Protein AF-0000000078901290 (afdb_homodimer)

Sequence (512 aa):
MPDETAGAPQRGRTEAGAEAGQAAVSQAAVSTAVPAVPVRRRQQERSAEARRRLCEATIDCLATHGYAGTTTQRVAEMAGLSRGAMQHHYGSKLDLVTAAAEYLLDGALARTVETVHRLKPGGDDRFRTLVHLLWRRLVASPRYDAVLEVFVAVRSDADLRARIDTVLRRLSLSLAEAMGTLFRPRPGAEADPALLVGMTFTLLRGLSLEAGIYRDPVLVERVLDCWAAMLADRLRFADEVEGAAETLPLRRAGRGMPDETAGAPQRGRTEAGAEAGQAAVSQAAVSTAVPAVPVRRRQQERSAEARRRLCEATIDCLATHGYAGTTTQRVAEMAGLSRGAMQHHYGSKLDLVTAAAEYLLDGALARTVETVHRLKPGGDDRFRTLVHLLWRRLVASPRYDAVLEVFVAVRSDADLRARIDTVLRRLSLSLAEAMGTLFRPRPGAEADPALLVGMTFTLLRGLSLEAGIYRDPVLVERVLDCWAAMLADRLRFADEVEGAAETLPLRRAGRG

Structure (mmCIF, N/CA/C/O backbone):
data_AF-0000000078901290-model_v1
#
loop_
_entity.id
_entity.type
_entity.pdbx_description
1 polymer 'Transcriptional regulator, TetR family protein'
#
loop_
_atom_site.group_PDB
_atom_site.id
_atom_site.type_symbol
_atom_site.label_atom_id
_atom_site.label_alt_id
_atom_site.label_comp_id
_atom_site.label_asym_id
_atom_site.label_entity_id
_atom_site.label_seq_id
_atom_site.pdbx_PDB_ins_code
_atom_site.Cartn_x
_atom_site.Cartn_y
_atom_site.Cartn_z
_atom_site.occupancy
_atom_site.B_iso_or_equiv
_atom_site.auth_seq_id
_atom_site.auth_comp_id
_atom_site.auth_asym_id
_atom_site.auth_atom_id
_atom_site.pdbx_PDB_model_num
ATOM 1 N N . MET A 1 1 ? 28.453 -105.188 -88.938 1 27.31 1 MET A N 1
ATOM 2 C CA . MET A 1 1 ? 28.594 -104.25 -87.875 1 27.31 1 MET A CA 1
ATOM 3 C C . MET A 1 1 ? 27.438 -103.25 -87.875 1 27.31 1 MET A C 1
ATOM 5 O O . MET A 1 1 ? 26.984 -102.812 -88.875 1 27.31 1 MET A O 1
ATOM 9 N N . PRO A 1 2 ? 26.562 -103.188 -86.75 1 28 2 PRO A N 1
ATOM 10 C CA . PRO A 1 2 ? 25.219 -102.812 -86.312 1 28 2 PRO A CA 1
ATOM 11 C C . PRO A 1 2 ? 25 -101.25 -86.312 1 28 2 PRO A C 1
ATOM 13 O O . PRO A 1 2 ? 25.781 -100.562 -85.688 1 28 2 PRO A O 1
ATOM 16 N N . ASP A 1 3 ? 24.609 -100.625 -87.375 1 25.17 3 ASP A N 1
ATOM 17 C CA . ASP A 1 3 ? 24.531 -99.25 -87.812 1 25.17 3 ASP A CA 1
ATOM 18 C C . ASP A 1 3 ? 23.469 -98.5 -87 1 25.17 3 ASP A C 1
ATOM 20 O O . ASP A 1 3 ? 22.891 -97.5 -87.5 1 25.17 3 ASP A O 1
ATOM 24 N N . GLU A 1 4 ? 22.984 -99.062 -85.812 1 28.42 4 GLU A N 1
ATOM 25 C CA . GLU A 1 4 ? 21.688 -98.688 -85.25 1 28.42 4 GLU A CA 1
ATOM 26 C C . GLU A 1 4 ? 21.656 -97.25 -84.75 1 28.42 4 GLU A C 1
ATOM 28 O O . GLU A 1 4 ? 22.375 -96.875 -83.875 1 28.42 4 GLU A O 1
ATOM 33 N N . THR A 1 5 ? 21.547 -96.312 -85.688 1 28.34 5 THR A N 1
ATOM 34 C CA . THR A 1 5 ? 21.641 -94.875 -85.562 1 28.34 5 THR A CA 1
ATOM 35 C C . THR A 1 5 ? 20.562 -94.312 -84.688 1 28.34 5 THR A C 1
ATOM 37 O O . THR A 1 5 ? 19.375 -94.438 -84.938 1 28.34 5 THR A O 1
ATOM 40 N N . ALA A 1 6 ? 20.703 -94.375 -83.312 1 31.3 6 ALA A N 1
ATOM 41 C CA . ALA A 1 6 ? 19.859 -94.188 -82.188 1 31.3 6 ALA A CA 1
ATOM 42 C C . ALA A 1 6 ? 19.438 -92.688 -82.062 1 31.3 6 ALA A C 1
ATOM 44 O O . ALA A 1 6 ? 20.281 -91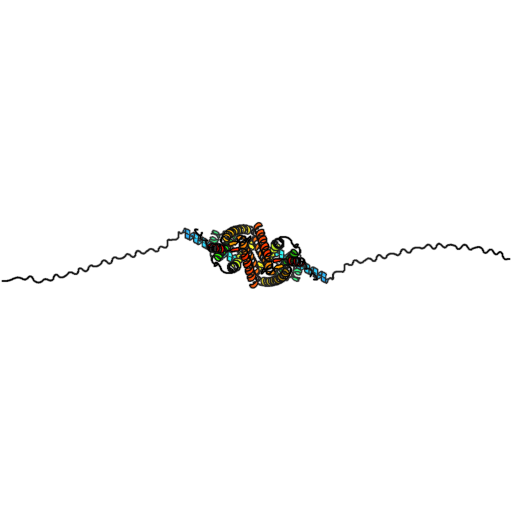.812 -81.875 1 31.3 6 ALA A O 1
ATOM 45 N N . GLY A 1 7 ? 18.469 -92.25 -82.812 1 27.08 7 GLY A N 1
ATOM 46 C CA . GLY A 1 7 ? 18.062 -90.875 -83 1 27.08 7 GLY A CA 1
ATOM 47 C C . GLY A 1 7 ? 17.609 -90.25 -81.688 1 27.08 7 GLY A C 1
ATOM 48 O O . GLY A 1 7 ? 17.234 -90.938 -80.75 1 27.08 7 GLY A O 1
ATOM 49 N N . ALA A 1 8 ? 17.969 -88.938 -81.438 1 30.17 8 ALA A N 1
ATOM 50 C CA . ALA A 1 8 ? 18.125 -88 -80.375 1 30.17 8 ALA A CA 1
ATOM 51 C C . ALA A 1 8 ? 16.781 -87.438 -79.875 1 30.17 8 ALA A C 1
ATOM 53 O O . ALA A 1 8 ? 15.992 -86.938 -80.688 1 30.17 8 ALA A O 1
ATOM 54 N N . PRO A 1 9 ? 16.094 -88.062 -78.812 1 29.39 9 PRO A N 1
ATOM 55 C CA . PRO A 1 9 ? 14.742 -87.688 -78.438 1 29.39 9 PRO A CA 1
ATOM 56 C C . PRO A 1 9 ? 14.625 -86.25 -78 1 29.39 9 PRO A C 1
ATOM 58 O O . PRO A 1 9 ? 15.57 -85.688 -77.438 1 29.39 9 PRO A O 1
ATOM 61 N N . GLN A 1 10 ? 14.062 -85.312 -78.812 1 25.67 10 GLN A N 1
ATOM 62 C CA . GLN A 1 10 ? 13.844 -83.938 -78.625 1 25.67 10 GLN A CA 1
ATOM 63 C C . GLN A 1 10 ? 13.039 -83.625 -77.375 1 25.67 10 GLN A C 1
ATOM 65 O O . GLN A 1 10 ? 11.977 -84.188 -77.125 1 25.67 10 GLN A O 1
ATOM 70 N N . ARG A 1 11 ? 13.672 -83.375 -76.188 1 26.02 11 ARG A N 1
ATOM 71 C CA . ARG A 1 11 ? 13.195 -83.125 -74.812 1 26.02 11 ARG A CA 1
ATOM 72 C C . ARG A 1 11 ? 12.297 -81.875 -74.812 1 26.02 11 ARG A C 1
ATOM 74 O O . ARG A 1 11 ? 12.641 -80.812 -75.375 1 26.02 11 ARG A O 1
ATOM 81 N N . GLY A 1 12 ? 10.938 -82 -74.875 1 26.38 12 GLY A N 1
ATOM 82 C CA . GLY A 1 12 ? 9.859 -81.062 -74.812 1 26.38 12 GLY A CA 1
ATOM 83 C C . GLY A 1 12 ? 9.969 -80.125 -73.625 1 26.38 12 GLY A C 1
ATOM 84 O O . GLY A 1 12 ? 10.258 -80.562 -72.5 1 26.38 12 GLY A O 1
ATOM 85 N N . ARG A 1 13 ? 10.453 -78.875 -73.75 1 26.06 13 ARG A N 1
ATOM 86 C CA . ARG A 1 13 ? 10.664 -77.75 -72.875 1 26.06 13 ARG A CA 1
ATOM 87 C C . ARG A 1 13 ? 9.359 -77.312 -72.188 1 26.06 13 ARG A C 1
ATOM 89 O O . ARG A 1 13 ? 8.445 -76.875 -72.875 1 26.06 13 ARG A O 1
ATOM 96 N N . THR A 1 14 ? 8.766 -78.125 -71.25 1 26.59 14 THR A N 1
ATOM 97 C CA . THR A 1 14 ? 7.547 -77.75 -70.5 1 26.59 14 THR A CA 1
ATOM 98 C C . THR A 1 14 ? 7.695 -76.375 -69.875 1 26.59 14 THR A C 1
ATOM 100 O O . THR A 1 14 ? 8.656 -76.125 -69.125 1 26.59 14 THR A O 1
ATOM 103 N N . GLU A 1 15 ? 7.336 -75.188 -70.5 1 26.08 15 GLU A N 1
ATOM 104 C CA . GLU A 1 15 ? 7.332 -73.875 -70 1 26.08 15 GLU A CA 1
ATOM 105 C C . GLU A 1 15 ? 6.461 -73.75 -68.75 1 26.08 15 GLU A C 1
ATOM 107 O O . GLU A 1 15 ? 5.25 -73.938 -68.812 1 26.08 15 GLU A O 1
ATOM 112 N N . ALA A 1 16 ? 6.754 -74.25 -67.562 1 28.27 16 ALA A N 1
ATOM 113 C CA . ALA A 1 16 ? 6.008 -74.125 -66.312 1 28.27 16 ALA A CA 1
ATOM 114 C C . ALA A 1 16 ? 5.867 -72.625 -65.938 1 28.27 16 ALA A C 1
ATOM 116 O O . ALA A 1 16 ? 6.863 -71.938 -65.812 1 28.27 16 ALA A O 1
ATOM 117 N N . GLY A 1 17 ? 4.836 -71.938 -66.438 1 26.16 17 GLY A N 1
ATOM 118 C CA . GLY A 1 17 ? 4.516 -70.562 -66.125 1 26.16 17 GLY A CA 1
ATOM 119 C C . GLY A 1 17 ? 4.438 -70.312 -64.625 1 26.16 17 GLY A C 1
ATOM 120 O O . GLY A 1 17 ? 3.848 -71.062 -63.875 1 26.16 17 GLY A O 1
ATOM 121 N N . ALA A 1 18 ? 5.418 -69.625 -63.969 1 26.81 18 ALA A N 1
ATOM 122 C CA . ALA A 1 18 ? 5.668 -69.125 -62.625 1 26.81 18 ALA A CA 1
ATOM 123 C C . ALA A 1 18 ? 4.543 -68.25 -62.125 1 26.81 18 ALA A C 1
ATOM 125 O O . ALA A 1 18 ? 4.344 -67.125 -62.656 1 26.81 18 ALA A O 1
ATOM 126 N N . GLU A 1 19 ? 3.273 -68.688 -61.969 1 28.78 19 GLU A N 1
ATOM 127 C CA . GLU A 1 19 ? 2.309 -67.812 -61.312 1 28.78 19 GLU A CA 1
ATOM 128 C C . GLU A 1 19 ? 2.865 -67.25 -60.031 1 28.78 19 GLU A C 1
ATOM 130 O O . GLU A 1 19 ? 3.277 -68 -59.125 1 28.78 19 GLU A O 1
ATOM 135 N N . ALA A 1 20 ? 3.549 -66.125 -60 1 28.75 20 ALA A N 1
ATOM 136 C CA . ALA A 1 20 ? 4.043 -65.25 -58.906 1 28.75 20 ALA A CA 1
ATOM 137 C C . ALA A 1 20 ? 2.934 -65 -57.906 1 28.75 20 ALA A C 1
ATOM 139 O O . ALA A 1 20 ? 1.847 -64.562 -58.281 1 28.75 20 ALA A O 1
ATOM 140 N N . GLY A 1 21 ? 2.799 -65.688 -56.812 1 27.69 21 GLY A N 1
ATOM 141 C CA . GLY A 1 21 ? 1.946 -65.5 -55.656 1 27.69 21 GLY A CA 1
ATOM 142 C C . GLY A 1 21 ? 1.978 -64.062 -55.125 1 27.69 21 GLY A C 1
ATOM 143 O O . GLY A 1 21 ? 3.049 -63.562 -54.844 1 27.69 21 GLY A O 1
ATOM 144 N N . GLN A 1 22 ? 1.118 -63.125 -55.594 1 30.62 22 GLN A N 1
ATOM 145 C CA . GLN A 1 22 ? 0.935 -61.812 -55 1 30.62 22 GLN A CA 1
ATOM 146 C C . GLN A 1 22 ? 0.762 -61.938 -53.469 1 30.62 22 GLN A C 1
ATOM 148 O O . GLN A 1 22 ? -0.199 -62.531 -53 1 30.62 22 GLN A O 1
ATOM 153 N N . ALA A 1 23 ? 1.85 -62 -52.688 1 33.25 23 ALA A N 1
ATOM 154 C CA . ALA A 1 23 ? 1.841 -61.875 -51.25 1 33.25 23 ALA A CA 1
ATOM 155 C C . ALA A 1 23 ? 0.996 -60.656 -50.781 1 33.25 23 ALA A C 1
ATOM 157 O O . ALA A 1 23 ? 1.196 -59.562 -51.281 1 33.25 23 ALA A O 1
ATOM 158 N N . ALA A 1 24 ? -0.322 -60.844 -50.469 1 38 24 ALA A N 1
ATOM 159 C CA . ALA A 1 24 ? -1.172 -59.875 -49.75 1 38 24 ALA A CA 1
ATOM 160 C C . ALA A 1 24 ? -0.429 -59.25 -48.594 1 38 24 ALA A C 1
ATOM 162 O O . ALA A 1 24 ? 0.047 -59.969 -47.688 1 38 24 ALA A O 1
ATOM 163 N N . VAL A 1 25 ? 0.338 -58.188 -48.719 1 36.47 25 VAL A N 1
ATOM 164 C CA . VAL A 1 25 ? 0.82 -57.375 -47.594 1 36.47 25 VAL A CA 1
ATOM 165 C C . VAL A 1 25 ? -0.331 -57.062 -46.625 1 36.47 25 VAL A C 1
ATOM 167 O O . VAL A 1 25 ? -1.344 -56.5 -47.031 1 36.47 25 VAL A O 1
ATOM 170 N N . SER A 1 26 ? -0.726 -57.938 -45.688 1 38.38 26 SER A N 1
ATOM 171 C CA . SER A 1 26 ? -1.624 -57.625 -44.562 1 38.38 26 SER A CA 1
ATOM 172 C C . SER A 1 26 ? -1.31 -56.25 -44 1 38.38 26 SER A C 1
ATOM 174 O O . SER A 1 26 ? -0.175 -55.969 -43.594 1 38.38 26 SER A O 1
ATOM 176 N N . GLN A 1 27 ? -1.876 -55.156 -44.469 1 38.72 27 GLN A N 1
ATOM 177 C CA . GLN A 1 27 ? -1.84 -53.875 -43.781 1 38.72 27 GLN A CA 1
ATOM 178 C C . GLN A 1 27 ? -2.125 -54 -42.312 1 38.72 27 GLN A C 1
ATOM 180 O O . GLN A 1 27 ? -3.215 -54.438 -41.906 1 38.72 27 GLN A O 1
ATOM 185 N N . ALA A 1 28 ? -1.166 -54.406 -41.406 1 44.53 28 ALA A N 1
ATOM 186 C CA . ALA A 1 28 ? -1.313 -54.219 -39.969 1 44.53 28 ALA A CA 1
ATOM 187 C C . ALA A 1 28 ? -1.901 -52.844 -39.656 1 44.53 28 ALA A C 1
ATOM 189 O O . ALA A 1 28 ? -1.342 -51.812 -40.062 1 44.53 28 ALA A O 1
ATOM 190 N N . ALA A 1 29 ? -3.221 -52.656 -39.562 1 43.91 29 ALA A N 1
ATOM 191 C CA . ALA A 1 29 ? -3.844 -51.5 -38.969 1 43.91 29 ALA A CA 1
ATOM 192 C C . ALA A 1 29 ? -3.152 -51.094 -37.656 1 43.91 29 ALA A C 1
ATOM 194 O O . ALA A 1 29 ? -3.115 -51.875 -36.719 1 43.91 29 ALA A O 1
ATOM 195 N N . VAL A 1 30 ? -2.033 -50.375 -37.625 1 47.03 30 VAL A N 1
ATOM 196 C CA . VAL A 1 30 ? -1.553 -49.719 -36.438 1 47.03 30 VAL A CA 1
ATOM 197 C C . VAL A 1 30 ? -2.73 -49.125 -35.656 1 47.03 30 VAL A C 1
ATOM 199 O O . VAL A 1 30 ? -3.418 -48.219 -36.188 1 47.03 30 VAL A O 1
ATOM 202 N N . SER A 1 31 ? -3.5 -49.906 -34.844 1 45.69 31 SER A N 1
ATOM 203 C CA . SER A 1 31 ? -4.461 -49.312 -33.906 1 45.69 31 SER A CA 1
ATOM 204 C C . SER A 1 31 ? -3.867 -48.125 -33.188 1 45.69 31 SER A C 1
ATOM 206 O O . SER A 1 31 ? -2.867 -48.25 -32.469 1 45.69 31 SER A O 1
ATOM 208 N N . THR A 1 32 ? -3.793 -46.969 -33.688 1 51.12 32 THR A N 1
ATOM 209 C CA . THR A 1 32 ? -3.477 -45.719 -33 1 51.12 32 THR A CA 1
ATOM 210 C C . THR A 1 32 ? -4.348 -45.531 -31.766 1 51.12 32 THR A C 1
ATOM 212 O O . THR A 1 32 ? -5.277 -44.75 -31.75 1 51.12 32 THR A O 1
ATOM 215 N N . ALA A 1 33 ? -4.719 -46.625 -31.016 1 50.59 33 ALA A N 1
ATOM 216 C CA . ALA A 1 33 ? -5.422 -46.344 -29.766 1 50.59 33 ALA A CA 1
ATOM 217 C C . ALA A 1 33 ? -4.617 -45.406 -28.875 1 50.59 33 ALA A C 1
ATOM 219 O O . ALA A 1 33 ? -3.477 -45.719 -28.516 1 50.59 33 ALA A O 1
ATOM 220 N N . VAL A 1 34 ? -4.781 -44.094 -29 1 55.84 34 VAL A N 1
ATOM 221 C CA . VAL A 1 34 ? -4.277 -43.219 -27.953 1 55.84 34 VAL A CA 1
ATOM 222 C C . VAL A 1 34 ? -4.508 -43.844 -26.594 1 55.84 34 VAL A C 1
ATOM 224 O O . VAL A 1 34 ? -5.582 -44.375 -26.312 1 55.84 34 VAL A O 1
ATOM 227 N N . PRO A 1 35 ? -3.537 -44.25 -25.922 1 56.59 35 PRO A N 1
ATOM 228 C CA . PRO A 1 35 ? -3.76 -44.844 -24.594 1 56.59 35 PRO A CA 1
ATOM 229 C C . PRO A 1 35 ? -4.801 -44.062 -23.781 1 56.59 35 PRO A C 1
ATOM 231 O O . PRO A 1 35 ? -4.797 -42.844 -23.766 1 56.59 35 PRO A O 1
ATOM 234 N N . ALA A 1 36 ? -5.949 -44.594 -23.516 1 58.19 36 ALA A N 1
ATOM 235 C CA . ALA A 1 36 ? -7.004 -44.031 -22.672 1 58.19 36 ALA A CA 1
ATOM 236 C C . ALA A 1 36 ? -6.43 -43.5 -21.359 1 58.19 36 ALA A C 1
ATOM 238 O O . ALA A 1 36 ? -5.703 -44.219 -20.656 1 58.19 36 ALA A O 1
ATOM 239 N N . VAL A 1 37 ? -6.148 -42.156 -21.266 1 65.25 37 VAL A N 1
ATOM 240 C CA . VAL A 1 37 ? -5.809 -41.625 -19.969 1 65.25 37 VAL A CA 1
ATOM 241 C C . VAL A 1 37 ? -6.684 -42.25 -18.891 1 65.25 37 VAL A C 1
ATOM 243 O O . VAL A 1 37 ? -7.902 -42.375 -19.062 1 65.25 37 VAL A O 1
ATOM 246 N N . PRO A 1 38 ? -6.07 -42.938 -17.953 1 71.12 38 PRO A N 1
ATOM 247 C CA . PRO A 1 38 ? -6.875 -43.625 -16.938 1 71.12 38 PRO A CA 1
ATOM 248 C C . PRO A 1 38 ? -7.98 -42.75 -16.375 1 71.12 38 PRO A C 1
ATOM 250 O O . PRO A 1 38 ? -7.812 -41.531 -16.266 1 71.12 38 PRO A O 1
ATOM 253 N N . VAL A 1 39 ? -9.172 -43.188 -16.344 1 73.88 39 VAL A N 1
ATOM 254 C CA . VAL A 1 39 ? -10.398 -42.562 -15.867 1 73.88 39 VAL A CA 1
ATOM 255 C C . VAL A 1 39 ? -10.086 -41.688 -14.648 1 73.88 39 VAL A C 1
ATOM 257 O O . VAL A 1 39 ? -10.594 -40.562 -14.539 1 73.88 39 VAL A O 1
ATOM 260 N N . ARG A 1 40 ? -9.172 -42.156 -13.789 1 77.56 40 ARG A N 1
ATOM 261 C CA . ARG A 1 40 ? -8.805 -41.406 -12.586 1 77.56 40 ARG A CA 1
ATOM 262 C C . ARG A 1 40 ? -8.109 -40.094 -12.945 1 77.56 40 ARG A C 1
ATOM 264 O O . ARG A 1 40 ? -8.359 -39.062 -12.328 1 77.56 40 ARG A O 1
ATOM 271 N N . ARG A 1 41 ? -7.258 -40.188 -13.836 1 73.75 41 ARG A N 1
ATOM 272 C CA . ARG A 1 41 ? -6.531 -39 -14.25 1 73.75 41 ARG A CA 1
ATOM 273 C C . ARG A 1 41 ? -7.477 -38 -14.883 1 73.75 41 ARG A C 1
ATOM 275 O O . ARG A 1 41 ? -7.359 -36.781 -14.633 1 73.75 41 ARG A O 1
ATOM 282 N N . ARG A 1 42 ? -8.336 -38.5 -15.609 1 76.38 42 ARG A N 1
ATOM 283 C CA . ARG A 1 42 ? -9.32 -37.625 -16.234 1 76.38 42 ARG A CA 1
ATOM 284 C C . ARG A 1 42 ? -10.18 -36.906 -15.195 1 76.38 42 ARG A C 1
ATOM 286 O O . ARG A 1 42 ? -10.492 -35.719 -15.32 1 76.38 42 ARG A O 1
ATOM 293 N N . GLN A 1 43 ? -10.523 -37.719 -14.148 1 80.75 43 GLN A N 1
ATOM 294 C CA . GLN A 1 43 ? -11.32 -37.156 -13.07 1 80.75 43 GLN A CA 1
ATOM 295 C C . GLN A 1 43 ? -10.539 -36.094 -12.305 1 80.75 43 GLN A C 1
ATOM 297 O O . GLN A 1 43 ? -11.094 -35.062 -11.922 1 80.75 43 GLN A O 1
ATOM 302 N N . GLN A 1 44 ? -9.273 -36.375 -12.109 1 83.69 44 GLN A N 1
ATOM 303 C CA . GLN A 1 44 ? -8.414 -35.406 -11.422 1 83.69 44 GLN A CA 1
ATOM 304 C C . GLN A 1 44 ? -8.25 -34.125 -12.234 1 83.69 44 GLN A C 1
ATOM 306 O O . GLN A 1 44 ? -8.266 -33.031 -11.688 1 83.69 44 GLN A O 1
ATOM 311 N N . GLU A 1 45 ? -8.117 -34.312 -13.438 1 84.75 45 GLU A N 1
ATOM 312 C CA . GLU A 1 45 ? -7.988 -33.156 -14.328 1 84.75 45 GLU A CA 1
ATOM 313 C C . GLU A 1 45 ? -9.273 -32.344 -14.352 1 84.75 45 GLU A C 1
ATOM 315 O O . GLU A 1 45 ? -9.219 -31.109 -14.359 1 84.75 45 GLU A O 1
ATOM 320 N N . ARG A 1 46 ? -10.367 -33.031 -14.438 1 84.5 46 ARG A N 1
ATOM 321 C CA . ARG A 1 46 ? -11.656 -32.312 -14.422 1 84.5 46 ARG A CA 1
ATOM 322 C C . ARG A 1 46 ? -11.859 -31.578 -13.109 1 84.5 46 ARG A C 1
ATOM 324 O O . ARG A 1 46 ? -12.367 -30.453 -13.109 1 84.5 46 ARG A O 1
ATOM 331 N N . SER A 1 47 ? -11.477 -32.188 -12.055 1 89.31 47 SER A N 1
ATOM 332 C CA . SER A 1 47 ? -11.586 -31.562 -10.742 1 89.31 47 SER A CA 1
ATOM 333 C C . SER A 1 47 ? -10.68 -30.344 -10.633 1 89.31 47 SER A C 1
ATOM 335 O O . SER A 1 47 ? -11.102 -29.297 -10.125 1 89.31 47 SER A O 1
ATOM 337 N N . ALA A 1 48 ? -9.547 -30.562 -11.156 1 91.44 48 ALA A N 1
ATOM 338 C CA . ALA A 1 48 ? -8.609 -29.438 -11.148 1 91.44 48 ALA A CA 1
ATOM 339 C C . ALA A 1 48 ? -9.133 -28.281 -11.984 1 91.44 48 ALA A C 1
ATOM 341 O O . ALA A 1 48 ? -8.992 -27.109 -11.602 1 91.44 48 ALA A O 1
ATOM 342 N N . GLU A 1 49 ? -9.68 -28.578 -13.031 1 93.12 49 GLU A N 1
ATOM 343 C CA . GLU A 1 49 ? -10.258 -27.562 -13.898 1 93.12 49 GLU A CA 1
ATOM 344 C C . GLU A 1 49 ? -11.438 -26.859 -13.219 1 93.12 49 GLU A C 1
ATOM 346 O O . GLU A 1 49 ? -11.594 -25.641 -13.336 1 93.12 49 GLU A O 1
ATOM 351 N N . ALA A 1 50 ? -12.266 -27.641 -12.602 1 93.81 50 ALA A N 1
ATOM 352 C CA . ALA A 1 50 ? -13.391 -27.078 -11.875 1 93.81 50 ALA A CA 1
ATOM 353 C C . ALA A 1 50 ? -12.914 -26.141 -10.773 1 93.81 50 ALA A C 1
ATOM 355 O O . ALA A 1 50 ? -13.461 -25.047 -10.594 1 93.81 50 ALA A O 1
ATOM 356 N N . ARG A 1 51 ? -11.898 -26.562 -10.086 1 95.56 51 ARG A N 1
ATOM 357 C CA . ARG A 1 51 ? -11.344 -25.719 -9.031 1 95.56 51 ARG A CA 1
ATOM 358 C C . ARG A 1 51 ? -10.789 -24.422 -9.586 1 95.56 51 ARG A C 1
ATOM 360 O O . ARG A 1 51 ? -10.992 -23.344 -9.008 1 95.56 51 ARG A O 1
ATOM 367 N N . ARG A 1 52 ? -10.125 -24.516 -10.688 1 96 52 ARG A N 1
ATOM 368 C CA . ARG A 1 52 ? -9.594 -23.328 -11.336 1 96 52 ARG A CA 1
ATOM 369 C C . ARG A 1 52 ? -10.711 -22.375 -11.742 1 96 52 ARG A C 1
ATOM 371 O O . ARG A 1 52 ? -10.641 -21.172 -11.477 1 96 52 ARG A O 1
ATOM 378 N N . ARG A 1 53 ? -11.703 -22.859 -12.305 1 96.44 53 ARG A N 1
ATOM 379 C CA . ARG A 1 53 ? -12.828 -22.047 -12.742 1 96.44 53 ARG A CA 1
ATOM 380 C C . ARG A 1 53 ? -13.508 -21.359 -11.555 1 96.44 53 ARG A C 1
ATOM 382 O O . ARG A 1 53 ? -13.914 -20.203 -11.648 1 96.44 53 ARG A O 1
ATOM 389 N N . LEU A 1 54 ? -13.602 -22.109 -10.508 1 97.38 54 LEU A N 1
ATOM 390 C CA . LEU A 1 54 ? -14.227 -21.547 -9.312 1 97.38 54 LEU A CA 1
ATOM 391 C C . LEU A 1 54 ? -13.375 -20.438 -8.719 1 97.38 54 LEU A C 1
ATOM 393 O O . LEU A 1 54 ? -13.898 -19.422 -8.281 1 97.38 54 LEU A O 1
ATOM 397 N N . CYS A 1 55 ? -12.078 -20.656 -8.703 1 97.19 55 CYS A N 1
ATOM 398 C CA . CYS A 1 55 ? -11.188 -19.609 -8.219 1 97.19 55 CYS A CA 1
ATOM 399 C C . CYS A 1 55 ? -11.273 -18.359 -9.094 1 97.19 55 CYS A C 1
ATOM 401 O O . CYS A 1 55 ? -11.406 -17.25 -8.578 1 97.19 55 CYS A O 1
ATOM 403 N N . GLU A 1 56 ? -11.273 -18.578 -10.375 1 96.5 56 GLU A N 1
ATOM 404 C CA . GLU A 1 56 ? -11.367 -17.453 -11.312 1 96.5 56 GLU A CA 1
ATOM 405 C C . GLU A 1 56 ? -12.695 -16.719 -11.164 1 96.5 56 GLU A C 1
ATOM 407 O O . GLU A 1 56 ? -12.734 -15.484 -11.156 1 96.5 56 GLU A O 1
ATOM 412 N N . ALA A 1 57 ? -13.727 -17.453 -11.039 1 97.25 57 ALA A N 1
ATOM 413 C CA . ALA A 1 57 ? -15.047 -16.875 -10.844 1 97.25 57 ALA A CA 1
ATOM 414 C C . ALA A 1 57 ? -15.117 -16.094 -9.539 1 97.25 57 ALA A C 1
ATOM 416 O O . ALA A 1 57 ? -15.734 -15.023 -9.477 1 97.25 57 ALA A O 1
ATOM 417 N N . THR A 1 58 ? -14.547 -16.656 -8.5 1 97.62 58 THR A N 1
ATOM 418 C CA . THR A 1 58 ? -14.523 -15.977 -7.207 1 97.62 58 THR A CA 1
ATOM 419 C C . THR A 1 58 ? -13.773 -14.648 -7.312 1 97.62 58 THR A C 1
ATOM 421 O O . THR A 1 58 ? -14.242 -13.633 -6.797 1 97.62 58 THR A O 1
ATOM 424 N N . ILE A 1 59 ? -12.656 -14.68 -7.992 1 95.75 59 ILE A N 1
ATOM 425 C CA . ILE A 1 59 ? -11.852 -13.484 -8.203 1 95.75 59 ILE A CA 1
ATOM 426 C C . ILE A 1 59 ? -12.68 -12.43 -8.945 1 95.75 59 ILE A C 1
ATOM 428 O O . ILE A 1 59 ? -12.719 -11.266 -8.531 1 95.75 59 ILE A O 1
ATOM 432 N N . ASP A 1 60 ? -13.336 -12.812 -9.922 1 94.62 60 ASP A N 1
ATOM 433 C CA . ASP A 1 60 ? -14.156 -11.891 -10.711 1 94.62 60 ASP A CA 1
ATOM 434 C C . ASP A 1 60 ? -15.305 -11.328 -9.883 1 94.62 60 ASP A C 1
ATOM 436 O O . ASP A 1 60 ? -15.633 -10.148 -9.984 1 94.62 60 ASP A O 1
ATOM 440 N N . CYS A 1 61 ? -15.938 -12.172 -9.094 1 95.19 61 CYS A N 1
ATOM 441 C CA . CYS A 1 61 ? -17.031 -11.742 -8.227 1 95.19 61 CYS A CA 1
ATOM 442 C C . CYS A 1 61 ? -16.547 -10.719 -7.215 1 95.19 61 CYS A C 1
ATOM 444 O O . CYS A 1 61 ? -17.203 -9.695 -6.988 1 95.19 61 CYS A O 1
ATOM 446 N N . LEU A 1 62 ? -15.406 -10.984 -6.656 1 93 62 LEU A N 1
ATOM 447 C CA . LEU A 1 62 ? -14.828 -10.062 -5.684 1 93 62 LEU A CA 1
ATOM 448 C C . LEU A 1 62 ? -14.531 -8.711 -6.332 1 93 62 LEU A C 1
ATOM 450 O O . LEU A 1 62 ? -14.844 -7.664 -5.758 1 93 62 LEU A O 1
ATOM 454 N N . ALA A 1 63 ? -13.953 -8.773 -7.484 1 88.31 63 ALA A N 1
ATOM 455 C CA . ALA A 1 63 ? -13.555 -7.559 -8.188 1 88.31 63 ALA A CA 1
ATOM 456 C C . ALA A 1 63 ? -14.773 -6.738 -8.594 1 88.31 63 ALA A C 1
ATOM 458 O O . ALA A 1 63 ? -14.742 -5.508 -8.57 1 88.31 63 ALA A O 1
ATOM 459 N N . THR A 1 64 ? -15.836 -7.395 -8.914 1 87.31 64 THR A N 1
ATOM 460 C CA . THR A 1 64 ? -17.016 -6.734 -9.484 1 87.31 64 THR A CA 1
ATOM 461 C C . THR A 1 64 ? -18 -6.355 -8.391 1 87.31 64 THR A C 1
ATOM 463 O O . THR A 1 64 ? -18.594 -5.273 -8.422 1 87.31 64 THR A O 1
ATOM 466 N N . HIS A 1 65 ? -18.188 -7.285 -7.379 1 87.5 65 HIS A N 1
ATOM 467 C CA . HIS A 1 65 ? -19.281 -7.113 -6.434 1 87.5 65 HIS A CA 1
ATOM 468 C C . HIS A 1 65 ? -18.75 -6.852 -5.023 1 87.5 65 HIS A C 1
ATOM 470 O O . HIS A 1 65 ? -19.531 -6.578 -4.105 1 87.5 65 HIS A O 1
ATOM 476 N N . GLY A 1 66 ? -17.438 -6.91 -4.859 1 87.38 66 GLY A N 1
ATOM 477 C CA . GLY A 1 66 ? -16.891 -6.793 -3.516 1 87.38 66 GLY A CA 1
ATOM 478 C C . GLY A 1 66 ? -17.078 -8.047 -2.682 1 87.38 66 GLY A C 1
ATOM 479 O O . GLY A 1 66 ? -17.719 -9 -3.123 1 87.38 66 GLY A O 1
ATOM 480 N N . TYR A 1 67 ? -16.562 -8.031 -1.505 1 88.81 67 TYR A N 1
ATOM 481 C CA . TYR A 1 67 ? -16.609 -9.188 -0.615 1 88.81 67 TYR A CA 1
ATOM 482 C C . TYR A 1 67 ? -18.047 -9.445 -0.147 1 88.81 67 TYR A C 1
ATOM 484 O O . TYR A 1 67 ? -18.516 -10.586 -0.183 1 88.81 67 TYR A O 1
ATOM 492 N N . ALA A 1 68 ? -18.672 -8.414 0.337 1 84.56 68 ALA A N 1
ATOM 493 C CA . ALA A 1 68 ? -20.047 -8.547 0.821 1 84.56 68 ALA A CA 1
ATOM 494 C C . ALA A 1 68 ? -20.969 -9.047 -0.286 1 84.56 68 ALA A C 1
ATOM 496 O O . ALA A 1 68 ? -21.875 -9.844 -0.035 1 84.56 68 ALA A O 1
ATOM 497 N N . GLY A 1 69 ? -20.688 -8.664 -1.499 1 90.19 69 GLY A N 1
ATOM 498 C CA . GLY A 1 69 ? -21.547 -9.008 -2.623 1 90.19 69 GLY A CA 1
ATOM 499 C C . GLY A 1 69 ? -21.203 -10.352 -3.244 1 90.19 69 GLY A C 1
ATOM 500 O O . GLY A 1 69 ? -21.922 -10.836 -4.117 1 90.19 69 GLY A O 1
ATOM 501 N N . THR A 1 70 ? -20.172 -10.898 -2.83 1 94.56 70 THR A N 1
ATOM 502 C CA . THR A 1 70 ? -19.766 -12.211 -3.336 1 94.56 70 THR A CA 1
ATOM 503 C C . THR A 1 70 ? -20.469 -13.328 -2.566 1 94.56 70 THR A C 1
ATOM 505 O O . THR A 1 70 ? -20.328 -13.414 -1.343 1 94.56 70 THR A O 1
ATOM 508 N N . THR A 1 71 ? -21.219 -14.125 -3.289 1 95.38 71 THR A N 1
ATOM 509 C CA . THR A 1 71 ? -21.922 -15.258 -2.691 1 95.38 71 THR A CA 1
ATOM 510 C C . THR A 1 71 ? -21.562 -16.547 -3.416 1 95.38 71 THR A C 1
ATOM 512 O O . THR A 1 71 ? -21.094 -16.531 -4.555 1 95.38 71 THR A O 1
ATOM 515 N N . THR A 1 72 ? -21.812 -17.672 -2.693 1 96.12 72 THR A N 1
ATOM 516 C CA . THR A 1 72 ? -21.547 -18.969 -3.309 1 96.12 72 THR A CA 1
ATOM 517 C C . THR A 1 72 ? -22.406 -19.156 -4.551 1 96.12 72 THR A C 1
ATOM 519 O O . THR A 1 72 ? -21.953 -19.734 -5.547 1 96.12 72 THR A O 1
ATOM 522 N N . GLN A 1 73 ? -23.578 -18.609 -4.52 1 95.75 73 GLN A N 1
ATOM 523 C CA . GLN A 1 73 ? -24.484 -18.703 -5.656 1 95.75 73 GLN A CA 1
ATOM 524 C C . GLN A 1 73 ? -23.953 -17.938 -6.859 1 95.75 73 GLN A C 1
ATOM 526 O O . GLN A 1 73 ? -23.906 -18.469 -7.973 1 95.75 73 GLN A O 1
ATOM 531 N N . ARG A 1 74 ? -23.547 -16.812 -6.719 1 96.38 74 ARG A N 1
ATOM 532 C CA . ARG A 1 74 ? -23.016 -15.977 -7.793 1 96.38 74 ARG A CA 1
ATOM 533 C C . ARG A 1 74 ? -21.75 -16.609 -8.391 1 96.38 74 ARG A C 1
ATOM 535 O O . ARG A 1 74 ? -21.562 -16.594 -9.609 1 96.38 74 ARG A O 1
ATOM 542 N N . VAL A 1 75 ? -20.922 -17.125 -7.504 1 97.62 75 VAL A N 1
ATOM 543 C CA . VAL A 1 75 ? -19.672 -17.734 -7.945 1 97.62 75 VAL A CA 1
ATOM 544 C C . VAL A 1 75 ? -19.969 -18.969 -8.797 1 97.62 75 VAL A C 1
ATOM 546 O O . VAL A 1 75 ? -19.375 -19.172 -9.859 1 97.62 75 VAL A O 1
ATOM 549 N N . ALA A 1 76 ? -20.906 -19.797 -8.289 1 97.12 76 ALA A N 1
ATOM 550 C CA . ALA A 1 76 ? -21.281 -20.984 -9.047 1 97.12 76 ALA A CA 1
ATOM 551 C C . ALA A 1 76 ? -21.812 -20.625 -10.43 1 97.12 76 ALA A C 1
ATOM 553 O O . ALA A 1 76 ? -21.406 -21.219 -11.43 1 97.12 76 ALA A O 1
ATOM 554 N N . GLU A 1 77 ? -22.641 -19.641 -10.484 1 96.75 77 GLU A N 1
ATOM 555 C CA . GLU A 1 77 ? -23.234 -19.188 -11.742 1 96.75 77 GLU A CA 1
ATOM 556 C C . GLU A 1 77 ? -22.156 -18.656 -12.695 1 96.75 77 GLU A C 1
ATOM 558 O O . GLU A 1 77 ? -22.141 -19.016 -13.875 1 96.75 77 GLU A O 1
ATOM 563 N N . MET A 1 78 ? -21.281 -17.984 -12.211 1 95.69 78 MET A N 1
ATOM 564 C CA . MET A 1 78 ? -20.219 -17.391 -13.031 1 95.69 78 MET A CA 1
ATOM 565 C C . MET A 1 78 ? -19.25 -18.469 -13.508 1 95.69 78 MET A C 1
ATOM 567 O O . MET A 1 78 ? -18.688 -18.359 -14.609 1 95.69 78 MET A O 1
ATOM 571 N N . ALA A 1 79 ? -19.078 -19.469 -12.672 1 96.88 79 ALA A N 1
ATOM 572 C CA . ALA A 1 79 ? -18.156 -20.547 -13.008 1 96.88 79 ALA A CA 1
ATOM 573 C C . ALA A 1 79 ? -18.812 -21.547 -13.969 1 96.88 79 ALA A C 1
ATOM 575 O O . ALA A 1 79 ? -18.141 -22.422 -14.508 1 96.88 79 ALA A O 1
ATOM 576 N N . GLY A 1 80 ? -20.109 -21.406 -14.172 1 96.81 80 GLY A N 1
ATOM 577 C CA . GLY A 1 80 ? -20.844 -22.344 -15.016 1 96.81 80 GLY A CA 1
ATOM 578 C C . GLY A 1 80 ? -21.016 -23.719 -14.375 1 96.81 80 GLY A C 1
ATOM 579 O O . GLY A 1 80 ? -20.984 -24.734 -15.07 1 96.81 80 GLY A O 1
ATOM 580 N N . LEU A 1 81 ? -21.078 -23.797 -13.172 1 95.94 81 LEU A N 1
ATOM 581 C CA . LEU A 1 81 ? -21.234 -25.047 -12.43 1 95.94 81 LEU A CA 1
ATOM 582 C C . LEU A 1 81 ? -22.547 -25.031 -11.633 1 95.94 81 LEU A C 1
ATOM 584 O O . LEU A 1 81 ? -23.062 -23.969 -11.297 1 95.94 81 LEU A O 1
ATOM 588 N N . SER A 1 82 ? -23 -26.219 -11.406 1 94.69 82 SER A N 1
ATOM 589 C CA . SER A 1 82 ? -24.156 -26.328 -10.516 1 94.69 82 SER A CA 1
ATOM 590 C C . SER A 1 82 ? -23.766 -26.016 -9.07 1 94.69 82 SER A C 1
ATOM 592 O O . SER A 1 82 ? -22.594 -26.094 -8.711 1 94.69 82 SER A O 1
ATOM 594 N N . ARG A 1 83 ? -24.766 -25.641 -8.258 1 91.75 83 ARG A N 1
ATOM 595 C CA . ARG A 1 83 ? -24.547 -25.406 -6.832 1 91.75 83 ARG A CA 1
ATOM 596 C C . ARG A 1 83 ? -23.953 -26.641 -6.156 1 91.75 83 ARG A C 1
ATOM 598 O O . ARG A 1 83 ? -23.078 -26.531 -5.309 1 91.75 83 ARG A O 1
ATOM 605 N N . GLY A 1 84 ? -24.484 -27.797 -6.547 1 92.75 84 GLY A N 1
ATOM 606 C CA . GLY A 1 84 ? -23.984 -29.047 -5.988 1 92.75 84 GLY A CA 1
ATOM 607 C C . GLY A 1 84 ? -22.531 -29.297 -6.312 1 92.75 84 GLY A C 1
ATOM 608 O O . GLY A 1 84 ? -21.75 -29.703 -5.445 1 92.75 84 GLY A O 1
ATOM 609 N N . ALA A 1 85 ? -22.203 -29.094 -7.508 1 92.94 85 ALA A N 1
ATOM 610 C CA . ALA A 1 85 ? -20.812 -29.266 -7.938 1 92.94 85 ALA A CA 1
ATOM 611 C C . ALA A 1 85 ? -19.891 -28.328 -7.18 1 92.94 85 ALA A C 1
ATOM 613 O O . ALA A 1 85 ? -18.797 -28.719 -6.773 1 92.94 85 ALA A O 1
ATOM 614 N N . MET A 1 86 ? -20.234 -27 -7.039 1 94.56 86 MET A N 1
ATOM 615 C CA . MET A 1 86 ? -19.438 -26.031 -6.281 1 94.56 86 MET A CA 1
ATOM 616 C C . MET A 1 86 ? -19.25 -26.484 -4.84 1 94.56 86 MET A C 1
ATOM 618 O O . MET A 1 86 ? -18.141 -26.438 -4.312 1 94.56 86 MET A O 1
ATOM 622 N N . GLN A 1 87 ? -20.297 -27.078 -4.266 1 94.06 87 GLN A N 1
ATOM 623 C CA . GLN A 1 87 ? -20.281 -27.484 -2.867 1 94.06 87 GLN A CA 1
ATOM 624 C C . GLN A 1 87 ? -19.344 -28.672 -2.656 1 94.06 87 GLN A C 1
ATOM 626 O O . GLN A 1 87 ? -18.75 -28.828 -1.584 1 94.06 87 GLN A O 1
ATOM 631 N N . HIS A 1 88 ? -19.234 -29.5 -3.691 1 93.88 88 HIS A N 1
ATOM 632 C CA . HIS A 1 88 ? -18.297 -30.625 -3.629 1 93.88 88 HIS A CA 1
ATOM 633 C C . HIS A 1 88 ? -16.859 -30.141 -3.465 1 93.88 88 HIS A C 1
ATOM 635 O O . HIS A 1 88 ? -16.062 -30.797 -2.785 1 93.88 88 HIS A O 1
ATOM 641 N N . HIS A 1 89 ? -16.578 -28.969 -4.004 1 94.56 89 HIS A N 1
ATOM 642 C CA . HIS A 1 89 ? -15.219 -28.469 -3.979 1 94.56 89 HIS A CA 1
ATOM 643 C C . HIS A 1 89 ? -15.008 -27.5 -2.816 1 94.56 89 HIS A C 1
ATOM 645 O O . HIS A 1 89 ? -13.984 -27.547 -2.133 1 94.56 89 HIS A O 1
ATOM 651 N N . TYR A 1 90 ? -15.922 -26.547 -2.625 1 96 90 TYR A N 1
ATOM 652 C CA . TYR A 1 90 ? -15.859 -25.531 -1.577 1 96 90 TYR A CA 1
ATOM 653 C C . TYR A 1 90 ? -17.203 -25.391 -0.868 1 96 90 TYR A C 1
ATOM 655 O O . TYR A 1 90 ? -18.203 -25.031 -1.487 1 96 90 TYR A O 1
ATOM 663 N N . GLY A 1 91 ? -17.156 -25.547 0.395 1 91.38 91 GLY A N 1
ATOM 664 C CA . GLY A 1 91 ? -18.391 -25.641 1.168 1 91.38 91 GLY A CA 1
ATOM 665 C C . GLY A 1 91 ? -18.906 -24.297 1.62 1 91.38 91 GLY A C 1
ATOM 666 O O . GLY A 1 91 ? -20.047 -24.188 2.096 1 91.38 91 GLY A O 1
ATOM 667 N N . SER A 1 92 ? -18.094 -23.297 1.537 1 95.44 92 SER A N 1
ATOM 668 C CA . SER A 1 92 ? -18.5 -22 2.072 1 95.44 92 SER A CA 1
ATOM 669 C C . SER A 1 92 ? -17.844 -20.859 1.304 1 95.44 92 SER A C 1
ATOM 671 O O . SER A 1 92 ? -16.906 -21.078 0.537 1 95.44 92 SER A O 1
ATOM 673 N N . LYS A 1 93 ? -18.359 -19.688 1.472 1 95.56 93 LYS A N 1
ATOM 674 C CA . LYS A 1 93 ? -17.734 -18.484 0.923 1 95.56 93 LYS A CA 1
ATOM 675 C C . LYS A 1 93 ? -16.297 -18.344 1.401 1 95.56 93 LYS A C 1
ATOM 677 O O . LYS A 1 93 ? -15.414 -17.969 0.626 1 95.56 93 LYS A O 1
ATOM 682 N N . LEU A 1 94 ? -16.141 -18.703 2.668 1 96 94 LEU A N 1
ATOM 683 C CA . LEU A 1 94 ? -14.812 -18.625 3.264 1 96 94 LEU A CA 1
ATOM 684 C C . LEU A 1 94 ? -13.836 -19.531 2.523 1 96 94 LEU A C 1
ATOM 686 O O . LEU A 1 94 ? -12.711 -19.125 2.223 1 96 94 LEU A O 1
ATOM 690 N N . ASP A 1 95 ? -14.242 -20.656 2.201 1 96.81 95 ASP A N 1
ATOM 691 C CA . ASP A 1 95 ? -13.406 -21.609 1.464 1 96.81 95 ASP A CA 1
ATOM 692 C C . ASP A 1 95 ? -13.086 -21.078 0.066 1 96.81 95 ASP A C 1
ATOM 694 O O . ASP A 1 95 ? -11.945 -21.156 -0.384 1 96.81 95 ASP A O 1
ATOM 698 N N . LEU A 1 96 ? -14.109 -20.578 -0.569 1 97.25 96 LEU A N 1
ATOM 699 C CA . LEU A 1 96 ? -13.961 -20.047 -1.923 1 97.25 96 LEU A CA 1
ATOM 700 C C . LEU A 1 96 ? -12.992 -18.875 -1.947 1 97.25 96 LEU A C 1
ATOM 702 O O . LEU A 1 96 ? -12.07 -18.828 -2.771 1 97.25 96 LEU A O 1
ATOM 706 N N . VAL A 1 97 ? -13.133 -18 -1.062 1 96.94 97 VAL A N 1
ATOM 707 C CA . VAL A 1 97 ? -12.344 -16.766 -1.03 1 96.94 97 VAL A CA 1
ATOM 708 C C . VAL A 1 97 ? -10.898 -17.094 -0.666 1 96.94 97 VAL A C 1
ATOM 710 O O . VAL A 1 97 ? -9.961 -16.547 -1.263 1 96.94 97 VAL A O 1
ATOM 713 N N . THR A 1 98 ? -10.727 -17.969 0.28 1 95.94 98 THR A N 1
ATOM 714 C CA . THR A 1 98 ? -9.383 -18.391 0.668 1 95.94 98 THR A CA 1
ATOM 715 C C . THR A 1 98 ? -8.656 -19.031 -0.506 1 95.94 98 THR A C 1
ATOM 717 O O . THR A 1 98 ? -7.516 -18.688 -0.808 1 95.94 98 THR A O 1
ATOM 720 N N . ALA A 1 99 ? -9.359 -19.906 -1.134 1 96.56 99 ALA A N 1
ATOM 721 C CA . ALA A 1 99 ? -8.781 -20.609 -2.273 1 96.56 99 ALA A CA 1
ATOM 722 C C . ALA A 1 99 ? -8.445 -19.641 -3.404 1 96.56 99 ALA A C 1
ATOM 724 O O . ALA A 1 99 ? -7.402 -19.766 -4.047 1 96.56 99 ALA A O 1
ATOM 725 N N . ALA A 1 100 ? -9.336 -18.75 -3.678 1 96.69 100 ALA A N 1
ATOM 726 C CA . ALA A 1 100 ? -9.125 -17.766 -4.727 1 96.69 100 ALA A CA 1
ATOM 727 C C . ALA A 1 100 ? -7.922 -16.875 -4.414 1 96.69 100 ALA A C 1
ATOM 729 O O . ALA A 1 100 ? -7.121 -16.578 -5.301 1 96.69 100 ALA A O 1
ATOM 730 N N . ALA A 1 101 ? -7.797 -16.453 -3.17 1 93.31 101 ALA A N 1
ATOM 731 C CA . ALA A 1 101 ? -6.648 -15.656 -2.748 1 93.31 101 ALA A CA 1
ATOM 732 C C . ALA A 1 101 ? -5.344 -16.422 -2.941 1 93.31 101 ALA A C 1
ATOM 734 O O . ALA A 1 101 ? -4.367 -15.883 -3.465 1 93.31 101 ALA A O 1
ATOM 735 N N . GLU A 1 102 ? -5.375 -17.656 -2.533 1 93.38 102 GLU A N 1
ATOM 736 C CA . GLU A 1 102 ? -4.203 -18.5 -2.701 1 93.38 102 GLU A CA 1
ATOM 737 C C . GLU A 1 102 ? -3.838 -18.656 -4.176 1 93.38 102 GLU A C 1
ATOM 739 O O . GLU A 1 102 ? -2.666 -18.547 -4.543 1 93.38 102 GLU A O 1
ATOM 744 N N . TYR A 1 103 ? -4.855 -18.906 -4.93 1 94.25 103 TYR A N 1
ATOM 745 C CA . TYR A 1 103 ? -4.684 -19.062 -6.371 1 94.25 103 TYR A CA 1
ATOM 746 C C . TYR A 1 103 ? -4.059 -17.812 -6.984 1 94.25 103 TYR A C 1
ATOM 748 O O . TYR A 1 103 ? -3.111 -17.906 -7.766 1 94.25 103 TYR A O 1
ATOM 756 N N . LEU A 1 104 ? -4.555 -16.703 -6.668 1 91.44 104 LEU A N 1
ATOM 757 C CA . LEU A 1 104 ? -4.098 -15.43 -7.223 1 91.44 104 LEU A CA 1
ATOM 758 C C . LEU A 1 104 ? -2.674 -15.117 -6.77 1 91.44 104 LEU A C 1
ATOM 760 O O . LEU A 1 104 ? -1.829 -14.734 -7.582 1 91.44 104 LEU A O 1
ATOM 764 N N . LEU A 1 105 ? -2.357 -15.281 -5.523 1 88.56 105 LEU A N 1
ATOM 765 C CA . LEU A 1 105 ? -1.056 -14.938 -4.957 1 88.56 105 LEU A CA 1
ATOM 766 C C . LEU A 1 105 ? 0.011 -15.93 -5.418 1 88.56 105 LEU A C 1
ATOM 768 O O . LEU A 1 105 ? 1.141 -15.531 -5.719 1 88.56 105 LEU A O 1
ATOM 772 N N . ASP A 1 106 ? -0.321 -17.219 -5.469 1 89.62 106 ASP A N 1
ATOM 773 C CA . ASP A 1 106 ? 0.595 -18.203 -6.016 1 89.62 106 ASP A CA 1
ATOM 774 C C . ASP A 1 106 ? 0.906 -17.922 -7.484 1 89.62 106 ASP A C 1
ATOM 776 O O . ASP A 1 106 ? 2.043 -18.094 -7.926 1 89.62 106 ASP A O 1
ATOM 780 N N . GLY A 1 107 ? -0.141 -17.562 -8.164 1 89.38 107 GLY A N 1
ATOM 781 C CA . GLY A 1 107 ? 0.057 -17.172 -9.555 1 89.38 107 GLY A CA 1
ATOM 782 C C . GLY A 1 107 ? 0.989 -15.992 -9.719 1 89.38 107 GLY A C 1
ATOM 783 O O . GLY A 1 107 ? 1.802 -15.961 -10.648 1 89.38 107 GLY A O 1
ATOM 784 N N . ALA A 1 108 ? 0.854 -15.047 -8.867 1 86.75 108 ALA A N 1
ATOM 785 C CA . ALA A 1 108 ? 1.721 -13.867 -8.906 1 86.75 108 ALA A CA 1
ATOM 786 C C . ALA A 1 108 ? 3.182 -14.258 -8.695 1 86.75 108 ALA A C 1
ATOM 788 O O . ALA A 1 108 ? 4.07 -13.766 -9.398 1 86.75 108 ALA A O 1
ATOM 789 N N . LEU A 1 109 ? 3.451 -15.117 -7.715 1 86.75 109 LEU A N 1
ATOM 790 C CA . LEU A 1 109 ? 4.805 -15.594 -7.461 1 86.75 109 LEU A CA 1
ATOM 791 C C . LEU A 1 109 ? 5.359 -16.328 -8.672 1 86.75 109 LEU A C 1
ATOM 793 O O . LEU A 1 109 ? 6.484 -16.062 -9.109 1 86.75 109 LEU A O 1
ATOM 797 N N . ALA A 1 110 ? 4.531 -17.203 -9.203 1 89.81 110 ALA A N 1
ATOM 798 C CA . ALA A 1 110 ? 4.965 -17.984 -10.352 1 89.81 110 ALA A CA 1
ATOM 799 C C . ALA A 1 110 ? 5.297 -17.078 -11.539 1 89.81 110 ALA A C 1
ATOM 801 O O . ALA A 1 110 ? 6.312 -17.281 -12.211 1 89.81 110 ALA A O 1
ATOM 802 N N . ARG A 1 111 ? 4.492 -16.125 -11.766 1 87.62 111 ARG A N 1
ATOM 803 C CA . ARG A 1 111 ? 4.715 -15.203 -12.867 1 87.62 111 ARG A CA 1
ATOM 804 C C . ARG A 1 111 ? 5.969 -14.367 -12.633 1 87.62 111 ARG A C 1
ATOM 806 O O . ARG A 1 111 ? 6.684 -14.031 -13.578 1 87.62 111 ARG A O 1
ATOM 813 N N . THR A 1 112 ? 6.184 -13.969 -11.383 1 86 112 THR A N 1
ATOM 814 C CA . THR A 1 112 ? 7.398 -13.234 -11.039 1 86 112 THR A CA 1
ATOM 815 C C . THR A 1 112 ? 8.641 -14.055 -11.391 1 86 112 THR A C 1
ATOM 817 O O . THR A 1 112 ? 9.547 -13.555 -12.055 1 86 112 THR A O 1
ATOM 820 N N . VAL A 1 113 ? 8.672 -15.289 -10.984 1 88.62 113 VAL A N 1
ATOM 821 C CA . VAL A 1 113 ? 9.797 -16.188 -11.25 1 88.62 113 VAL A CA 1
ATOM 822 C C . VAL A 1 113 ? 9.984 -16.328 -12.758 1 88.62 113 VAL A C 1
ATOM 824 O O . VAL A 1 113 ? 11.102 -16.203 -13.266 1 88.62 113 VAL A O 1
ATOM 827 N N . GLU A 1 114 ? 8.852 -16.531 -13.414 1 88.75 114 GLU A N 1
ATOM 828 C CA . GLU A 1 114 ? 8.891 -16.672 -14.867 1 88.75 114 GLU A CA 1
ATOM 829 C C . GLU A 1 114 ? 9.461 -15.414 -15.531 1 88.75 114 GLU A C 1
ATOM 831 O O . GLU A 1 114 ? 10.258 -15.508 -16.469 1 88.75 114 GLU A O 1
ATOM 836 N N . THR A 1 115 ? 9.031 -14.266 -15.102 1 86.88 115 THR A N 1
ATOM 837 C CA . THR A 1 115 ? 9.484 -12.992 -15.648 1 86.88 115 THR A CA 1
ATOM 838 C C . THR A 1 115 ? 10.992 -12.836 -15.477 1 86.88 115 THR A C 1
ATOM 840 O O . THR A 1 115 ? 11.688 -12.438 -16.422 1 86.88 115 THR A O 1
ATOM 843 N N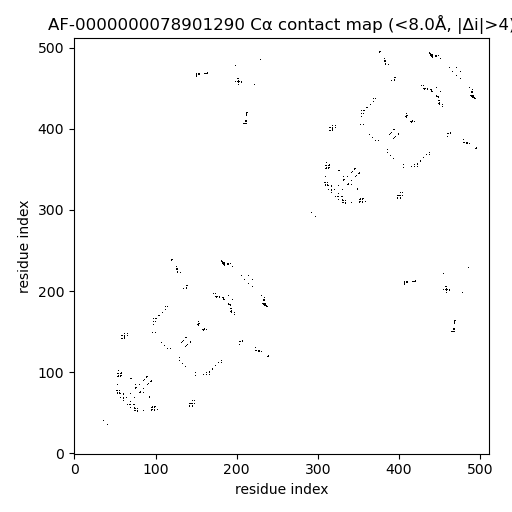 . VAL A 1 116 ? 11.5 -13.125 -14.336 1 85.94 116 VAL A N 1
ATOM 844 C CA . VAL A 1 116 ? 12.93 -12.992 -14.062 1 85.94 116 VAL A CA 1
ATOM 845 C C . VAL A 1 116 ? 13.719 -13.914 -14.992 1 85.94 116 VAL A C 1
ATOM 847 O O . VAL A 1 116 ? 14.742 -13.508 -15.555 1 85.94 116 VAL A O 1
ATOM 850 N N . HIS A 1 117 ? 13.219 -15.109 -15.195 1 86.25 117 HIS A N 1
ATOM 851 C CA . HIS A 1 117 ? 13.906 -16.078 -16.047 1 86.25 117 HIS A CA 1
ATOM 852 C C . HIS A 1 117 ? 13.922 -15.633 -17.5 1 86.25 117 HIS A C 1
ATOM 854 O O . HIS A 1 117 ? 14.844 -15.961 -18.25 1 86.25 117 HIS A O 1
ATOM 860 N N . ARG A 1 118 ? 12.961 -14.898 -17.875 1 85.88 118 ARG A N 1
ATOM 861 C CA . ARG A 1 118 ? 12.844 -14.453 -19.25 1 85.88 118 ARG A CA 1
ATOM 862 C C . ARG A 1 118 ? 13.703 -13.219 -19.5 1 85.88 118 ARG A C 1
ATOM 864 O O . ARG A 1 118 ? 13.969 -12.859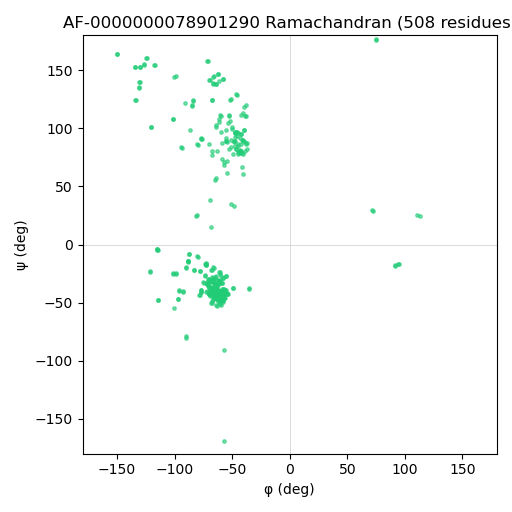 -20.656 1 85.88 118 ARG A O 1
ATOM 871 N N . LEU A 1 119 ? 13.992 -12.547 -18.391 1 85.5 119 LEU A N 1
ATOM 872 C CA . LEU A 1 119 ? 14.82 -11.352 -18.547 1 85.5 119 LEU A CA 1
ATOM 873 C C . LEU A 1 119 ? 16.234 -11.734 -18.984 1 85.5 119 LEU A C 1
ATOM 875 O O . LEU A 1 119 ? 16.844 -12.641 -18.406 1 85.5 119 LEU A O 1
ATOM 879 N N . LYS A 1 120 ? 16.75 -11.219 -20.078 1 74.88 120 LYS A N 1
ATOM 880 C CA . LYS A 1 120 ? 18.078 -11.492 -20.625 1 74.88 120 LYS A CA 1
ATOM 881 C C . LYS A 1 120 ? 19.172 -10.961 -19.703 1 74.88 120 LYS A C 1
ATOM 883 O O . LYS A 1 120 ? 19.062 -9.859 -19.172 1 74.88 120 LYS A O 1
ATOM 888 N N . PRO A 1 121 ? 20.219 -11.867 -19.609 1 72.12 121 PRO A N 1
ATOM 889 C CA . PRO A 1 121 ? 21.359 -11.391 -18.844 1 72.12 121 PRO A CA 1
ATOM 890 C C . PRO A 1 121 ? 22.078 -10.211 -19.516 1 72.12 121 PRO A C 1
ATOM 892 O O . PRO A 1 121 ? 22.078 -10.109 -20.75 1 72.12 121 PRO A O 1
ATOM 895 N N . GLY A 1 122 ? 22.578 -9.289 -18.719 1 64.44 122 GLY A N 1
ATOM 896 C CA . GLY A 1 122 ? 23.422 -8.203 -19.219 1 64.44 122 GLY A CA 1
ATOM 897 C C . GLY A 1 122 ? 22.625 -6.969 -19.594 1 64.44 122 GLY A C 1
ATOM 898 O O . GLY A 1 122 ? 23.188 -5.965 -20.031 1 64.44 122 GLY A O 1
ATOM 899 N N . GLY A 1 123 ? 21.391 -7.066 -19.781 1 58.94 123 GLY A N 1
ATOM 900 C CA . GLY A 1 123 ? 20.641 -5.887 -20.172 1 58.94 123 GLY A CA 1
ATOM 901 C C . GLY A 1 123 ? 20.641 -4.801 -19.125 1 58.94 123 GLY A C 1
ATOM 902 O O . GLY A 1 123 ? 20.734 -5.086 -17.922 1 58.94 123 GLY A O 1
ATOM 903 N N . ASP A 1 124 ? 20.812 -3.504 -19.609 1 60.5 124 ASP A N 1
ATOM 904 C CA . ASP A 1 124 ? 20.719 -2.297 -18.797 1 60.5 124 ASP A CA 1
ATOM 905 C C . ASP A 1 124 ? 19.312 -2.117 -18.234 1 60.5 124 ASP A C 1
ATOM 907 O O . ASP A 1 124 ? 18.328 -2.525 -18.859 1 60.5 124 ASP A O 1
ATOM 911 N N . ASP A 1 125 ? 19.109 -2.443 -16.906 1 85.31 125 ASP A N 1
ATOM 912 C CA . ASP A 1 125 ? 17.891 -1.95 -16.25 1 85.31 125 ASP A CA 1
ATOM 913 C C . ASP A 1 125 ? 16.938 -3.094 -15.953 1 85.31 125 ASP A C 1
ATOM 915 O O . ASP A 1 125 ? 15.719 -2.953 -16.125 1 85.31 125 ASP A O 1
ATOM 919 N N . ARG A 1 126 ? 17.5 -4.273 -15.828 1 90.69 126 ARG A N 1
ATOM 920 C CA . ARG A 1 126 ? 16.703 -5.469 -15.57 1 90.69 126 ARG A CA 1
ATOM 921 C C . ARG A 1 126 ? 15.734 -5.238 -14.414 1 90.69 126 ARG A C 1
ATOM 923 O O . ARG A 1 126 ? 14.586 -5.699 -14.453 1 90.69 126 ARG A O 1
ATOM 930 N N . PHE A 1 127 ? 16.188 -4.512 -13.438 1 93.62 127 PHE A N 1
ATOM 931 C CA . PHE A 1 127 ? 15.297 -4.227 -12.312 1 93.62 127 PHE A CA 1
ATOM 932 C C . PHE A 1 127 ? 14.156 -3.316 -12.742 1 93.62 127 PHE A C 1
ATOM 934 O O . PHE A 1 127 ? 13.023 -3.477 -12.281 1 93.62 127 PHE A O 1
ATOM 941 N N . ARG A 1 128 ? 14.5 -2.377 -13.625 1 94.81 128 ARG A N 1
ATOM 942 C CA . ARG A 1 128 ? 13.445 -1.514 -14.141 1 94.81 128 ARG A CA 1
ATOM 943 C C . ARG A 1 128 ? 12.398 -2.322 -14.898 1 94.81 128 ARG A C 1
ATOM 945 O O . ARG A 1 128 ? 11.195 -2.18 -14.648 1 94.81 128 ARG A O 1
ATOM 952 N N . THR A 1 129 ? 12.852 -3.143 -15.766 1 93 129 THR A N 1
ATOM 953 C CA . THR A 1 129 ? 11.945 -3.979 -16.547 1 93 129 THR A CA 1
ATOM 954 C C . THR A 1 129 ? 11.117 -4.875 -15.625 1 93 129 THR A C 1
ATOM 956 O O . THR A 1 129 ? 9.906 -5 -15.797 1 93 129 THR A O 1
ATOM 959 N N . LEU A 1 130 ? 11.766 -5.473 -14.641 1 92.56 130 LEU A N 1
ATOM 960 C CA . LEU A 1 130 ? 11.094 -6.375 -13.703 1 92.56 130 LEU A CA 1
ATOM 961 C C . LEU A 1 130 ? 9.984 -5.652 -12.953 1 92.56 130 LEU A C 1
ATOM 963 O O . LEU A 1 130 ? 8.844 -6.105 -12.938 1 92.56 130 LEU A O 1
ATOM 967 N N . VAL A 1 131 ? 10.297 -4.5 -12.344 1 95.38 131 VAL A N 1
ATOM 968 C CA . VAL A 1 131 ? 9.352 -3.76 -11.523 1 95.38 131 VAL A CA 1
ATOM 969 C C . VAL A 1 131 ? 8.18 -3.287 -12.383 1 95.38 131 VAL A C 1
ATOM 971 O O . VAL A 1 131 ? 7.02 -3.393 -11.977 1 95.38 131 VAL A O 1
ATOM 974 N N . HIS A 1 132 ? 8.461 -2.83 -13.602 1 93.75 132 HIS A N 1
ATOM 975 C CA . HIS A 1 132 ? 7.414 -2.357 -14.5 1 93.75 132 HIS A CA 1
ATOM 976 C C . HIS A 1 132 ? 6.512 -3.502 -14.945 1 93.75 132 HIS A C 1
ATOM 978 O O . HIS A 1 132 ? 5.293 -3.334 -15.047 1 93.75 132 HIS A O 1
ATOM 984 N N . LEU A 1 133 ? 7.086 -4.629 -15.211 1 90.25 133 LEU A N 1
ATOM 985 C CA . LEU A 1 133 ? 6.289 -5.785 -15.617 1 90.25 133 LEU A CA 1
ATOM 986 C C . LEU A 1 133 ? 5.41 -6.266 -14.469 1 90.25 133 LEU A C 1
ATOM 988 O O . LEU A 1 133 ? 4.254 -6.637 -14.68 1 90.25 133 LEU A O 1
ATOM 992 N N . LEU A 1 134 ? 5.996 -6.312 -13.258 1 90.88 134 LEU A N 1
ATOM 993 C CA . LEU A 1 134 ? 5.203 -6.707 -12.102 1 90.88 134 LEU A CA 1
ATOM 994 C C . LEU A 1 134 ? 4.023 -5.758 -11.898 1 90.88 134 LEU A C 1
ATOM 996 O O . LEU A 1 134 ? 2.912 -6.199 -11.609 1 90.88 134 LEU A O 1
ATOM 1000 N N . TRP A 1 135 ? 4.27 -4.469 -12.094 1 92.31 135 TRP A N 1
ATOM 1001 C CA . TRP A 1 135 ? 3.201 -3.48 -11.977 1 92.31 135 TRP A CA 1
ATOM 1002 C C . TRP A 1 135 ? 2.131 -3.715 -13.039 1 92.31 135 TRP A C 1
ATOM 1004 O O . TRP A 1 135 ? 0.952 -3.881 -12.711 1 92.31 135 TRP A O 1
ATOM 1014 N N . ARG A 1 136 ? 2.471 -3.812 -14.289 1 88.44 136 ARG A N 1
ATOM 1015 C CA . ARG A 1 136 ? 1.545 -3.854 -15.414 1 88.44 136 ARG A CA 1
ATOM 1016 C C . ARG A 1 136 ? 0.782 -5.172 -15.445 1 88.44 136 ARG A C 1
ATOM 1018 O O . ARG A 1 136 ? -0.409 -5.199 -15.766 1 88.44 136 ARG A O 1
ATOM 1025 N N . ARG A 1 137 ? 1.437 -6.223 -15.086 1 83.88 137 ARG A N 1
ATOM 1026 C CA . ARG A 1 137 ? 0.853 -7.539 -15.32 1 83.88 137 ARG A CA 1
ATOM 1027 C C . ARG A 1 137 ? 0.186 -8.078 -14.062 1 83.88 137 ARG A C 1
ATOM 1029 O O . ARG A 1 137 ? -0.713 -8.922 -14.141 1 83.88 137 ARG A O 1
ATOM 1036 N N . LEU A 1 138 ? 0.648 -7.609 -12.945 1 83.06 138 LEU A N 1
ATOM 1037 C CA . LEU A 1 138 ? 0.152 -8.242 -11.727 1 83.06 138 LEU A CA 1
ATOM 1038 C C . LEU A 1 138 ? -0.683 -7.266 -10.906 1 83.06 138 LEU A C 1
ATOM 1040 O O . LEU A 1 138 ? -1.874 -7.492 -10.688 1 83.06 138 LEU A O 1
ATOM 1044 N N . VAL A 1 139 ? -0.142 -6.117 -10.734 1 82.88 139 VAL A N 1
ATOM 1045 C CA . VAL A 1 139 ? -0.765 -5.285 -9.703 1 82.88 139 VAL A CA 1
ATOM 1046 C C . VAL A 1 139 ? -1.764 -4.328 -10.352 1 82.88 139 VAL A C 1
ATOM 1048 O O . VAL A 1 139 ? -2.844 -4.09 -9.812 1 82.88 139 VAL A O 1
ATOM 1051 N N . ALA A 1 140 ? -1.409 -3.799 -11.516 1 79.81 140 ALA A N 1
ATOM 1052 C CA . ALA A 1 140 ? -2.305 -2.867 -12.195 1 79.81 140 ALA A CA 1
ATOM 1053 C C . ALA A 1 140 ? -3.391 -3.613 -12.969 1 79.81 140 ALA A C 1
ATOM 1055 O O . ALA A 1 140 ? -4.055 -3.035 -13.828 1 79.81 140 ALA A O 1
ATOM 1056 N N . SER A 1 141 ? -3.715 -4.773 -12.625 1 79.94 141 SER A N 1
ATOM 1057 C CA . SER A 1 141 ? -4.754 -5.578 -13.258 1 79.94 141 SER A CA 1
ATOM 1058 C C . SER A 1 141 ? -6.059 -5.516 -12.469 1 79.94 141 SER A C 1
ATOM 1060 O O . SER A 1 141 ? -6.043 -5.496 -11.234 1 79.94 141 SER A O 1
ATOM 1062 N N . PRO A 1 142 ? -7.211 -5.535 -13.195 1 78.69 142 PRO A N 1
ATOM 1063 C CA . PRO A 1 142 ? -8.5 -5.559 -12.508 1 78.69 142 PRO A CA 1
ATOM 1064 C C . PRO A 1 142 ? -8.656 -6.758 -11.578 1 78.69 142 PRO A C 1
ATOM 1066 O O . PRO A 1 142 ? -9.375 -6.68 -10.578 1 78.69 142 PRO A O 1
ATOM 1069 N N . ARG A 1 143 ? -7.992 -7.793 -11.938 1 81.5 143 ARG A N 1
ATOM 1070 C CA . ARG A 1 143 ? -8.086 -8.992 -11.102 1 81.5 143 ARG A CA 1
ATOM 1071 C C . ARG A 1 143 ? -7.414 -8.766 -9.75 1 81.5 143 ARG A C 1
ATOM 1073 O O . ARG A 1 143 ? -7.793 -9.383 -8.75 1 81.5 143 ARG A O 1
ATOM 1080 N N . TYR A 1 144 ? -6.5 -7.789 -9.703 1 85.31 144 TYR A N 1
ATOM 1081 C CA . TYR A 1 144 ? -5.812 -7.504 -8.453 1 85.31 144 TYR A CA 1
ATOM 1082 C C . TYR A 1 144 ? -6.742 -6.805 -7.465 1 85.31 144 TYR A C 1
ATOM 1084 O O . TYR A 1 144 ? -6.496 -6.812 -6.258 1 85.31 144 TYR A O 1
ATOM 1092 N N . ASP A 1 145 ? -7.801 -6.277 -7.969 1 84.94 145 ASP A N 1
ATOM 1093 C CA . ASP A 1 145 ? -8.812 -5.668 -7.102 1 84.94 145 ASP A CA 1
ATOM 1094 C C . ASP A 1 145 ? -9.383 -6.695 -6.125 1 84.94 145 ASP A C 1
ATOM 1096 O O . ASP A 1 145 ? -9.75 -6.348 -5 1 84.94 145 ASP A O 1
ATOM 1100 N N . ALA A 1 146 ? -9.406 -7.891 -6.59 1 89.94 146 ALA A N 1
ATOM 1101 C CA . ALA A 1 146 ? -9.898 -8.961 -5.73 1 89.94 146 ALA A CA 1
ATOM 1102 C C . ALA A 1 146 ? -9.008 -9.125 -4.5 1 89.94 146 ALA A C 1
ATOM 1104 O O . ALA A 1 146 ? -9.5 -9.391 -3.4 1 89.94 146 ALA A O 1
ATOM 1105 N N . VAL A 1 147 ? -7.727 -8.922 -4.668 1 88.38 147 VAL A N 1
ATOM 1106 C CA . VAL A 1 147 ? -6.785 -9.023 -3.559 1 88.38 147 VAL A CA 1
ATOM 1107 C C . VAL A 1 147 ? -7.051 -7.902 -2.551 1 88.38 147 VAL A C 1
ATOM 1109 O O . VAL A 1 147 ? -7.105 -8.148 -1.344 1 88.38 147 VAL A O 1
ATOM 1112 N N . LEU A 1 148 ? -7.27 -6.762 -3.033 1 85.62 148 LEU A N 1
ATOM 1113 C CA . LEU A 1 148 ? -7.551 -5.617 -2.172 1 85.62 148 LEU A CA 1
ATOM 1114 C C . LEU A 1 148 ? -8.844 -5.828 -1.394 1 85.62 148 LEU A C 1
ATOM 1116 O O . LEU A 1 148 ? -8.914 -5.512 -0.204 1 85.62 148 LEU A O 1
ATOM 1120 N N . GLU A 1 149 ? -9.844 -6.395 -2.135 1 86.06 149 GLU A N 1
ATOM 1121 C CA . GLU A 1 149 ? -11.109 -6.703 -1.469 1 86.06 149 GLU A CA 1
ATOM 1122 C C . GLU A 1 149 ? -10.898 -7.672 -0.309 1 86.06 149 GLU A C 1
ATOM 1124 O O . GLU A 1 149 ? -11.477 -7.5 0.765 1 86.06 149 GLU A O 1
ATOM 1129 N N . VAL A 1 150 ? -10.094 -8.633 -0.528 1 89.81 150 VAL A N 1
ATOM 1130 C CA . VAL A 1 150 ? -9.828 -9.641 0.497 1 89.81 150 VAL A CA 1
ATOM 1131 C C . VAL A 1 150 ? -9.078 -9 1.661 1 89.81 150 VAL A C 1
ATOM 1133 O O . VAL A 1 150 ? -9.414 -9.227 2.826 1 89.81 150 VAL A O 1
ATOM 1136 N N . PHE A 1 151 ? -8.117 -8.156 1.404 1 85.88 151 PHE A N 1
ATOM 1137 C CA . PHE A 1 151 ? -7.289 -7.543 2.432 1 85.88 151 PHE A CA 1
ATOM 1138 C C . PHE A 1 151 ? -8.109 -6.59 3.291 1 85.88 151 PHE A C 1
ATOM 1140 O O . PHE A 1 151 ? -7.852 -6.449 4.488 1 85.88 151 PHE A O 1
ATOM 1147 N N . VAL A 1 152 ? -9.094 -6 2.697 1 81.06 152 VAL A N 1
ATOM 1148 C CA . VAL A 1 152 ? -9.977 -5.117 3.455 1 81.06 152 VAL A CA 1
ATOM 1149 C C . VAL A 1 152 ? -10.945 -5.945 4.289 1 81.06 152 VAL A C 1
ATOM 1151 O O . VAL A 1 152 ? -11.211 -5.625 5.453 1 81.06 152 VAL A O 1
ATOM 1154 N N . ALA A 1 153 ? -11.461 -7.016 3.707 1 84.5 153 ALA A N 1
ATOM 1155 C CA . ALA A 1 153 ? -12.461 -7.848 4.367 1 84.5 153 ALA A CA 1
AT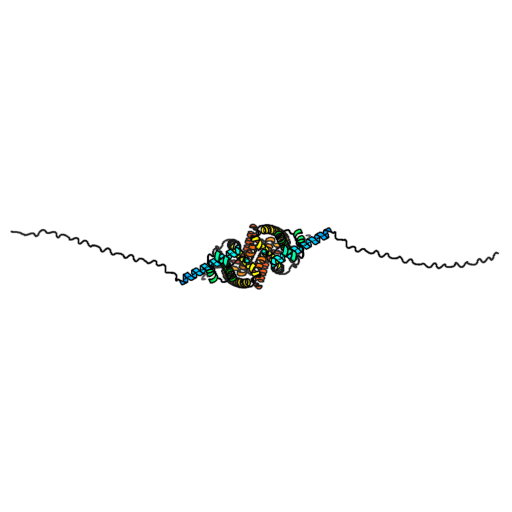OM 1156 C C . ALA A 1 153 ? -11.891 -8.516 5.609 1 84.5 153 ALA A C 1
ATOM 1158 O O . ALA A 1 153 ? -12.617 -8.773 6.578 1 84.5 153 ALA A O 1
ATOM 1159 N N . VAL A 1 154 ? -10.617 -8.797 5.621 1 86.88 154 VAL A N 1
ATOM 1160 C CA . VAL A 1 154 ? -9.984 -9.508 6.723 1 86.88 154 VAL A CA 1
ATOM 1161 C C . VAL A 1 154 ? -10.023 -8.656 7.988 1 86.88 154 VAL A C 1
ATOM 1163 O O . VAL A 1 154 ? -9.883 -9.172 9.102 1 86.88 154 VAL A O 1
ATOM 1166 N N . ARG A 1 155 ? -10.203 -7.387 7.875 1 78.69 155 ARG A N 1
ATOM 1167 C CA . ARG A 1 155 ? -10.219 -6.469 9.016 1 78.69 155 ARG A CA 1
ATOM 1168 C C . ARG A 1 155 ? -11.438 -6.711 9.898 1 78.69 155 ARG A C 1
ATOM 1170 O O . ARG A 1 155 ? -11.375 -6.5 11.109 1 78.69 155 ARG A O 1
ATOM 1177 N N . SER A 1 156 ? -12.547 -7.16 9.258 1 78.06 156 SER A N 1
ATOM 1178 C CA . SER A 1 156 ? -13.781 -7.316 10.016 1 78.06 156 SER A CA 1
ATOM 1179 C C . SER A 1 156 ? -14.203 -8.781 10.094 1 78.06 156 SER A C 1
ATOM 1181 O O . SER A 1 156 ? -15.195 -9.117 10.742 1 78.06 156 SER A O 1
ATOM 1183 N N . ASP A 1 157 ? -13.523 -9.664 9.461 1 86.56 157 ASP A N 1
ATOM 1184 C CA . ASP A 1 157 ? -13.82 -11.094 9.438 1 86.56 157 ASP A CA 1
ATOM 1185 C C . ASP A 1 157 ? -12.648 -11.906 10 1 86.56 157 ASP A C 1
ATOM 1187 O O . ASP A 1 157 ? -11.719 -12.242 9.266 1 86.56 157 ASP A O 1
ATOM 1191 N N . ALA A 1 158 ? -12.797 -12.312 11.227 1 87.94 158 ALA A N 1
ATOM 1192 C CA . ALA A 1 158 ? -11.695 -12.953 11.945 1 87.94 158 ALA A CA 1
ATOM 1193 C C . ALA A 1 158 ? -11.359 -14.305 11.336 1 87.94 158 ALA A C 1
ATOM 1195 O O . ALA A 1 158 ? -10.188 -14.703 11.297 1 87.94 158 ALA A O 1
ATOM 1196 N N . ASP A 1 159 ? -12.359 -14.992 10.914 1 92.5 159 ASP A N 1
ATOM 1197 C CA . ASP A 1 159 ? -12.125 -16.297 10.289 1 92.5 159 ASP A CA 1
ATOM 1198 C C . ASP A 1 159 ? -11.359 -16.141 8.977 1 92.5 159 ASP A C 1
ATOM 1200 O O . ASP A 1 159 ? -10.414 -16.891 8.719 1 92.5 159 ASP A O 1
ATOM 1204 N N . LEU A 1 160 ? -11.766 -15.219 8.211 1 93 160 LEU A N 1
ATOM 1205 C CA . LEU A 1 160 ? -11.055 -14.945 6.973 1 93 160 LEU A CA 1
ATOM 1206 C C . LEU A 1 160 ? -9.617 -14.508 7.254 1 93 160 LEU A C 1
ATOM 1208 O O . LEU A 1 160 ? -8.688 -14.93 6.566 1 93 160 LEU A O 1
ATOM 1212 N N . ARG A 1 161 ? -9.445 -13.695 8.234 1 90.56 161 ARG A N 1
ATOM 1213 C CA . ARG A 1 161 ? -8.125 -13.219 8.625 1 90.56 161 ARG A CA 1
ATOM 1214 C C . ARG A 1 161 ? -7.184 -14.375 8.938 1 90.56 161 ARG A C 1
ATOM 1216 O O . ARG A 1 161 ? -6.043 -14.398 8.469 1 90.56 161 ARG A O 1
ATOM 1223 N N . ALA A 1 162 ? -7.637 -15.305 9.68 1 90.94 162 ALA A N 1
ATOM 1224 C CA . ALA A 1 162 ? -6.82 -16.453 10.062 1 90.94 162 ALA A CA 1
ATOM 1225 C C . ALA A 1 162 ? -6.402 -17.266 8.836 1 90.94 162 ALA A C 1
ATOM 1227 O O . ALA A 1 162 ? -5.254 -17.703 8.734 1 90.94 162 ALA A O 1
ATOM 1228 N N . ARG A 1 163 ? -7.32 -17.422 7.961 1 92.69 163 ARG A N 1
ATOM 1229 C CA . ARG A 1 163 ? -7.039 -18.203 6.766 1 92.69 163 ARG A CA 1
ATOM 1230 C C . ARG A 1 163 ? -6.047 -17.5 5.859 1 92.69 163 ARG A C 1
ATOM 1232 O O . ARG A 1 163 ? -5.109 -18.109 5.344 1 92.69 163 ARG A O 1
ATOM 1239 N N . ILE A 1 164 ? -6.238 -16.281 5.695 1 91.81 164 ILE A N 1
ATOM 1240 C CA . ILE A 1 164 ? -5.379 -15.508 4.805 1 91.81 164 ILE A CA 1
ATOM 1241 C C . ILE A 1 164 ? -3.986 -15.367 5.422 1 91.81 164 ILE A C 1
ATOM 1243 O O . ILE A 1 164 ? -2.98 -15.383 4.711 1 91.81 164 ILE A O 1
ATOM 1247 N N . ASP A 1 165 ? -3.955 -15.297 6.73 1 88.31 165 ASP A N 1
ATOM 1248 C CA . ASP A 1 165 ? -2.67 -15.289 7.422 1 88.31 165 ASP A CA 1
ATOM 1249 C C . ASP A 1 165 ? -1.852 -16.531 7.07 1 88.31 165 ASP A C 1
ATOM 1251 O O . ASP A 1 165 ? -0.657 -16.438 6.785 1 88.31 165 ASP A O 1
ATOM 1255 N N . THR A 1 166 ? -2.488 -17.594 7.105 1 89.31 166 THR A N 1
ATOM 1256 C CA . THR A 1 166 ? -1.833 -18.859 6.77 1 89.31 166 THR A CA 1
ATOM 1257 C C . THR A 1 166 ? -1.341 -18.844 5.328 1 89.31 166 THR A C 1
ATOM 1259 O O . THR A 1 166 ? -0.221 -19.281 5.043 1 89.31 166 THR A O 1
ATOM 1262 N N . VAL A 1 167 ? -2.156 -18.344 4.465 1 90.06 167 VAL A N 1
ATOM 1263 C CA . VAL A 1 167 ? -1.805 -18.266 3.051 1 90.06 167 VAL A CA 1
ATOM 1264 C C . VAL A 1 167 ? -0.581 -17.375 2.873 1 90.06 167 VAL A C 1
ATOM 1266 O O . VAL A 1 167 ? 0.365 -17.734 2.17 1 90.06 167 VAL A O 1
ATOM 1269 N N . LEU A 1 168 ? -0.556 -16.266 3.516 1 87.44 168 LEU A N 1
ATOM 1270 C CA . LEU A 1 168 ? 0.522 -15.297 3.355 1 87.44 168 LEU A CA 1
ATOM 1271 C C . LEU A 1 168 ? 1.821 -15.828 3.955 1 87.44 168 LEU A C 1
ATOM 1273 O O . LEU A 1 168 ? 2.904 -15.578 3.422 1 87.44 168 LEU A O 1
ATOM 1277 N N . ARG A 1 169 ? 1.756 -16.516 5.023 1 86 169 ARG A N 1
ATOM 1278 C CA . ARG A 1 169 ? 2.943 -17.109 5.625 1 86 169 ARG A CA 1
ATOM 1279 C C . ARG A 1 169 ? 3.574 -18.141 4.691 1 86 169 ARG A C 1
ATOM 1281 O O . ARG A 1 169 ? 4.797 -18.172 4.535 1 86 169 ARG A O 1
ATOM 1288 N N . ARG A 1 170 ? 2.723 -18.906 4.152 1 87.81 170 ARG A N 1
ATOM 1289 C CA . ARG A 1 170 ? 3.223 -19.891 3.195 1 87.81 170 ARG A CA 1
ATOM 1290 C C . ARG A 1 170 ? 3.854 -19.203 1.988 1 87.81 170 ARG A C 1
ATOM 1292 O O . ARG A 1 170 ? 4.91 -19.625 1.511 1 87.81 170 ARG A O 1
ATOM 1299 N N . LEU A 1 171 ? 3.168 -18.219 1.521 1 87.12 171 LEU A N 1
ATOM 1300 C CA . LEU A 1 171 ? 3.676 -17.469 0.374 1 87.12 171 LEU A CA 1
ATOM 1301 C C . LEU A 1 171 ? 5.02 -16.828 0.696 1 87.12 171 LEU A C 1
ATOM 1303 O O . LEU A 1 171 ? 5.918 -16.797 -0.151 1 87.12 171 LEU A O 1
ATOM 1307 N N . SER A 1 172 ? 5.102 -16.312 1.896 1 84.5 172 SER A N 1
ATOM 1308 C CA . SER A 1 172 ? 6.344 -15.688 2.33 1 84.5 172 SER A CA 1
ATOM 1309 C C . SER A 1 172 ? 7.508 -16.672 2.287 1 84.5 172 SER A C 1
ATOM 1311 O O . SER A 1 172 ? 8.609 -16.312 1.865 1 84.5 172 SER A O 1
ATOM 1313 N N . LEU A 1 173 ? 7.293 -17.875 2.674 1 86.38 173 LEU A N 1
ATOM 1314 C CA . LEU A 1 173 ? 8.32 -18.906 2.648 1 86.38 173 LEU A CA 1
ATOM 1315 C C . LEU A 1 173 ? 8.703 -19.266 1.214 1 86.38 173 LEU A C 1
ATOM 1317 O O . LEU A 1 173 ? 9.883 -19.375 0.891 1 86.38 173 LEU A O 1
ATOM 1321 N N . SER A 1 174 ? 7.707 -19.391 0.413 1 89.12 174 SER A N 1
ATOM 1322 C CA . SER A 1 174 ? 7.945 -19.688 -0.995 1 89.12 174 SER A CA 1
ATOM 1323 C C . SER A 1 174 ? 8.703 -18.547 -1.682 1 89.12 174 SER A C 1
ATOM 1325 O O . SER A 1 174 ? 9.578 -18.797 -2.514 1 89.12 174 SER A O 1
ATOM 1327 N N . LEU A 1 175 ? 8.312 -17.375 -1.374 1 87.56 175 LEU A N 1
ATOM 1328 C CA . LEU A 1 175 ? 8.984 -16.188 -1.915 1 87.56 175 LEU A CA 1
ATOM 1329 C C . LEU A 1 175 ? 10.453 -16.172 -1.511 1 87.56 175 LEU A C 1
ATOM 1331 O O . LEU A 1 175 ? 11.328 -15.938 -2.35 1 87.56 175 LEU A O 1
ATOM 1335 N N . ALA A 1 176 ? 10.711 -16.422 -0.246 1 88.12 176 ALA A N 1
ATOM 1336 C CA . ALA A 1 176 ? 12.086 -16.422 0.254 1 88.12 176 ALA A CA 1
ATOM 1337 C C . ALA A 1 176 ? 12.938 -17.438 -0.503 1 88.12 176 ALA A C 1
ATOM 1339 O O . ALA A 1 176 ? 14.055 -17.125 -0.921 1 88.12 176 ALA A O 1
ATOM 1340 N N . GLU A 1 177 ? 12.383 -18.578 -0.69 1 89.62 177 GLU A N 1
ATOM 1341 C CA . GLU A 1 177 ? 13.094 -19.625 -1.403 1 89.62 177 GLU A CA 1
ATOM 1342 C C . GLU A 1 177 ? 13.367 -19.234 -2.852 1 89.62 177 GLU A C 1
ATOM 1344 O O . GLU A 1 177 ? 14.492 -19.359 -3.336 1 89.62 177 GLU A O 1
ATOM 1349 N N . ALA A 1 178 ? 12.398 -18.734 -3.5 1 89.81 178 ALA A N 1
ATOM 1350 C CA . ALA A 1 178 ? 12.523 -18.359 -4.906 1 89.81 178 ALA A CA 1
ATOM 1351 C C . ALA A 1 178 ? 13.477 -17.188 -5.082 1 89.81 178 ALA A C 1
ATOM 1353 O O . ALA A 1 178 ? 14.32 -17.203 -5.98 1 89.81 178 ALA A O 1
ATOM 1354 N N . MET A 1 179 ? 13.391 -16.234 -4.199 1 89.81 179 MET A N 1
ATOM 1355 C CA . MET A 1 179 ? 14.203 -15.023 -4.34 1 89.81 179 MET A CA 1
ATOM 1356 C C . MET A 1 179 ? 15.672 -15.32 -4.047 1 89.81 179 MET A C 1
ATOM 1358 O O . MET A 1 179 ? 16.562 -14.734 -4.668 1 89.81 179 MET A O 1
ATOM 1362 N N . GLY A 1 180 ? 15.906 -16.203 -3.143 1 87.44 180 GLY A N 1
ATOM 1363 C CA . GLY A 1 180 ? 17.266 -16.625 -2.84 1 87.44 180 GLY A CA 1
ATOM 1364 C C . GLY A 1 180 ? 17.984 -17.219 -4.035 1 87.44 180 GLY A C 1
ATOM 1365 O O . GLY A 1 180 ? 19.219 -17.141 -4.125 1 87.44 180 GLY A O 1
ATOM 1366 N N . THR A 1 181 ? 17.234 -17.766 -4.938 1 88.88 181 THR A N 1
ATOM 1367 C CA . THR A 1 181 ? 17.844 -18.359 -6.121 1 88.88 181 THR A CA 1
ATOM 1368 C C . THR A 1 181 ? 17.969 -17.328 -7.242 1 88.88 181 THR A C 1
ATOM 1370 O O . THR A 1 181 ? 18.781 -17.5 -8.148 1 88.88 181 THR A O 1
ATOM 1373 N N . LEU A 1 182 ? 17.25 -16.281 -7.203 1 91.44 182 LEU A N 1
ATOM 1374 C CA . LEU A 1 182 ? 17.172 -15.359 -8.328 1 91.44 182 LEU A CA 1
ATOM 1375 C C . LEU A 1 182 ? 18.047 -14.133 -8.094 1 91.44 182 LEU A C 1
ATOM 1377 O O . LEU A 1 182 ? 18.516 -13.508 -9.055 1 91.44 182 LEU A O 1
ATOM 1381 N N . PHE A 1 183 ? 18.281 -13.852 -6.801 1 92.81 183 PHE A N 1
ATOM 1382 C CA . PHE A 1 183 ? 18.969 -12.602 -6.484 1 92.81 183 PHE A CA 1
ATOM 1383 C C . PHE A 1 183 ? 20.062 -12.836 -5.453 1 92.81 183 PHE A C 1
ATOM 1385 O O . PHE A 1 183 ? 20.016 -13.805 -4.695 1 92.81 183 PHE A O 1
ATOM 1392 N N . ARG A 1 184 ? 21.047 -12 -5.496 1 92.75 184 ARG A N 1
ATOM 1393 C CA . ARG A 1 184 ? 22.109 -11.898 -4.5 1 92.75 184 ARG A CA 1
ATOM 1394 C C . ARG A 1 184 ? 22.328 -10.453 -4.066 1 92.75 184 ARG A C 1
ATOM 1396 O O . ARG A 1 184 ? 22.172 -9.531 -4.867 1 92.75 184 ARG A O 1
ATOM 1403 N N . PRO A 1 185 ? 22.547 -10.32 -2.771 1 93.44 185 PRO A N 1
ATOM 1404 C CA . PRO A 1 185 ? 22.906 -8.953 -2.385 1 93.44 185 PRO A CA 1
ATOM 1405 C C . PRO A 1 185 ? 24.156 -8.453 -3.111 1 93.44 185 PRO A C 1
ATOM 1407 O O . PRO A 1 185 ? 25.062 -9.234 -3.408 1 93.44 185 PRO A O 1
ATOM 1410 N N . ARG A 1 186 ? 24.141 -7.145 -3.484 1 92.62 186 ARG A N 1
ATOM 1411 C CA . ARG A 1 186 ? 25.391 -6.562 -3.965 1 92.62 186 ARG A CA 1
ATOM 1412 C C . ARG A 1 186 ? 26.469 -6.59 -2.881 1 92.62 186 ARG A C 1
ATOM 1414 O O . ARG A 1 186 ? 26.156 -6.539 -1.689 1 92.62 186 ARG A O 1
ATOM 1421 N N . PRO A 1 187 ? 27.734 -6.77 -3.346 1 89.5 187 PRO A N 1
ATOM 1422 C CA . PRO A 1 187 ? 28.797 -6.77 -2.346 1 89.5 187 PRO A CA 1
ATOM 1423 C C . PRO A 1 187 ? 28.75 -5.555 -1.424 1 89.5 187 PRO A C 1
ATOM 1425 O O . PRO A 1 187 ? 28.625 -4.422 -1.896 1 89.5 187 PRO A O 1
ATOM 1428 N N . GLY A 1 188 ? 28.703 -5.758 -0.1 1 88.25 188 GLY A N 1
ATOM 1429 C CA . GLY A 1 188 ? 28.703 -4.684 0.879 1 88.25 188 GLY A CA 1
ATOM 1430 C C . GLY A 1 188 ? 27.312 -4.262 1.304 1 88.25 188 GLY A C 1
ATOM 1431 O O . GLY A 1 188 ? 27.141 -3.559 2.303 1 88.25 188 GLY A O 1
ATOM 1432 N N . ALA A 1 189 ? 26.375 -4.719 0.419 1 86.81 189 ALA A N 1
ATOM 1433 C CA . ALA A 1 189 ? 25 -4.355 0.75 1 86.81 189 ALA A CA 1
ATOM 1434 C C . ALA A 1 189 ? 24.406 -5.336 1.755 1 86.81 189 ALA A C 1
ATOM 1436 O O . ALA A 1 189 ? 24.609 -6.547 1.644 1 86.81 189 ALA A O 1
ATOM 1437 N N . GLU A 1 190 ? 23.922 -4.84 2.896 1 87.25 190 GLU A N 1
ATOM 1438 C CA . GLU A 1 190 ? 23.094 -5.668 3.779 1 87.25 190 GLU A CA 1
ATOM 1439 C C . GLU A 1 190 ? 21.656 -5.742 3.287 1 87.25 190 GLU A C 1
ATOM 1441 O O . GLU A 1 190 ? 20.828 -4.891 3.625 1 87.25 190 GLU A O 1
ATOM 1446 N N . ALA A 1 191 ? 21.531 -6.711 2.4 1 92.06 191 ALA A N 1
ATOM 1447 C CA . ALA A 1 191 ? 20.203 -6.797 1.777 1 92.06 191 ALA A CA 1
ATOM 1448 C C . ALA A 1 191 ? 19.672 -8.227 1.815 1 92.06 191 ALA A C 1
ATOM 1450 O O . ALA A 1 191 ? 20.438 -9.188 1.638 1 92.06 191 ALA A O 1
ATOM 1451 N N . ASP A 1 192 ? 18.484 -8.375 2.15 1 93.62 192 ASP A N 1
ATOM 1452 C CA . ASP A 1 192 ? 17.719 -9.625 2.076 1 93.62 192 ASP A CA 1
ATOM 1453 C C . ASP A 1 192 ? 16.797 -9.633 0.857 1 93.62 192 ASP A C 1
ATOM 1455 O O . ASP A 1 192 ? 15.781 -8.938 0.833 1 93.62 192 ASP A O 1
ATOM 1459 N N . PRO A 1 193 ? 17.156 -10.438 -0.134 1 93.75 193 PRO A N 1
ATOM 1460 C CA . PRO A 1 193 ? 16.375 -10.438 -1.371 1 93.75 193 PRO A CA 1
ATOM 1461 C C . PRO A 1 193 ? 14.891 -10.695 -1.13 1 93.75 193 PRO A C 1
ATOM 1463 O O . PRO A 1 193 ? 14.047 -10.055 -1.755 1 93.75 193 PRO A O 1
ATOM 1466 N N . ALA A 1 194 ? 14.609 -11.648 -0.239 1 92.06 194 ALA A N 1
ATOM 1467 C CA . ALA A 1 194 ? 13.211 -11.961 0.038 1 92.06 194 ALA A CA 1
ATOM 1468 C C . ALA A 1 194 ? 12.477 -10.758 0.62 1 92.06 194 ALA A C 1
ATOM 1470 O O . ALA A 1 194 ? 11.336 -10.477 0.257 1 92.06 194 ALA A O 1
ATOM 1471 N N . LEU A 1 195 ? 13.109 -10.047 1.469 1 93.12 195 LEU A N 1
ATOM 1472 C CA . LEU A 1 195 ? 12.516 -8.859 2.066 1 93.12 195 LEU A CA 1
ATOM 1473 C C . LEU A 1 195 ? 12.273 -7.785 1.014 1 93.12 195 LEU A C 1
ATOM 1475 O O . LEU A 1 195 ? 11.195 -7.188 0.964 1 93.12 195 LEU A O 1
ATOM 1479 N N . LEU A 1 196 ? 13.234 -7.547 0.174 1 95.19 196 LEU A N 1
ATOM 1480 C CA . LEU A 1 196 ? 13.148 -6.477 -0.815 1 95.19 196 LEU A CA 1
ATOM 1481 C C . LEU A 1 196 ? 12.086 -6.793 -1.861 1 95.19 196 LEU A C 1
ATOM 1483 O O . LEU A 1 196 ? 11.367 -5.898 -2.316 1 95.19 196 LEU A O 1
ATOM 1487 N N . VAL A 1 197 ? 11.977 -7.996 -2.219 1 91.25 197 VAL A N 1
ATOM 1488 C CA . VAL A 1 197 ? 10.938 -8.375 -3.172 1 91.25 197 VAL A CA 1
ATOM 1489 C C . VAL A 1 197 ? 9.57 -8.281 -2.504 1 91.25 197 VAL A C 1
ATOM 1491 O O . VAL A 1 197 ? 8.602 -7.828 -3.119 1 91.25 197 VAL A O 1
ATOM 1494 N N . GLY A 1 198 ? 9.477 -8.766 -1.221 1 90.88 198 GLY A N 1
ATOM 1495 C CA . GLY A 1 198 ? 8.258 -8.531 -0.468 1 90.88 198 GLY A CA 1
ATOM 1496 C C . GLY A 1 198 ? 7.859 -7.07 -0.408 1 90.88 198 GLY A C 1
ATOM 1497 O O . GLY A 1 198 ? 6.691 -6.73 -0.595 1 90.88 198 GLY A O 1
ATOM 1498 N N . MET A 1 199 ? 8.82 -6.223 -0.192 1 94.81 199 MET A N 1
ATOM 1499 C CA . MET A 1 199 ? 8.586 -4.781 -0.151 1 94.81 199 MET A CA 1
ATOM 1500 C C . MET A 1 199 ? 8.125 -4.266 -1.509 1 94.81 199 MET A C 1
ATOM 1502 O O . MET A 1 199 ? 7.336 -3.318 -1.583 1 94.81 199 MET A O 1
ATOM 1506 N N . THR A 1 200 ? 8.633 -4.879 -2.57 1 95.06 200 THR A N 1
ATOM 1507 C CA . THR A 1 200 ? 8.18 -4.512 -3.908 1 95.06 200 THR A CA 1
ATOM 1508 C C . THR A 1 200 ? 6.676 -4.723 -4.051 1 95.06 200 THR A C 1
ATOM 1510 O O . THR A 1 200 ? 5.953 -3.818 -4.473 1 95.06 200 THR A O 1
ATOM 1513 N N . PHE A 1 201 ? 6.219 -5.828 -3.615 1 90.25 201 PHE A N 1
ATOM 1514 C CA . PHE A 1 201 ? 4.789 -6.113 -3.709 1 90.25 201 PHE A CA 1
ATOM 1515 C C . PHE A 1 201 ? 3.994 -5.191 -2.791 1 90.25 201 PHE A C 1
ATOM 1517 O O . PHE A 1 201 ? 2.916 -4.719 -3.16 1 90.25 201 PHE A O 1
ATOM 1524 N N . THR A 1 202 ? 4.52 -4.977 -1.605 1 92.12 202 THR A N 1
ATOM 1525 C CA . THR A 1 202 ? 3.861 -4.078 -0.663 1 92.12 202 THR A CA 1
ATOM 1526 C C . THR A 1 202 ? 3.748 -2.672 -1.245 1 92.12 202 THR A C 1
ATOM 1528 O O . THR A 1 202 ? 2.682 -2.057 -1.194 1 92.12 202 THR A O 1
ATOM 1531 N N . LEU A 1 203 ? 4.805 -2.158 -1.808 1 95.06 203 LEU A N 1
ATOM 1532 C CA . LEU A 1 203 ? 4.82 -0.832 -2.414 1 95.06 203 LEU A CA 1
ATOM 1533 C C . LEU A 1 203 ? 3.859 -0.764 -3.596 1 95.06 203 LEU A C 1
ATOM 1535 O O . LEU A 1 203 ? 3.082 0.186 -3.715 1 95.06 203 LEU A O 1
ATOM 1539 N N . LEU A 1 204 ? 3.891 -1.759 -4.48 1 93 204 LEU A N 1
ATOM 1540 C CA . LEU A 1 204 ? 3.031 -1.78 -5.66 1 93 204 LEU A CA 1
ATOM 1541 C C . LEU A 1 204 ? 1.562 -1.861 -5.258 1 93 204 LEU A C 1
ATOM 1543 O O . LEU A 1 204 ? 0.703 -1.257 -5.902 1 93 204 LEU A O 1
ATOM 1547 N N . ARG A 1 205 ? 1.354 -2.631 -4.238 1 89.31 205 ARG A N 1
ATOM 1548 C CA . ARG A 1 205 ? -0.01 -2.699 -3.725 1 89.31 205 ARG A CA 1
ATOM 1549 C C . ARG A 1 205 ? -0.477 -1.336 -3.227 1 89.31 205 ARG A C 1
ATOM 1551 O O . ARG A 1 205 ? -1.6 -0.916 -3.512 1 89.31 205 ARG A O 1
ATOM 1558 N N . GLY A 1 206 ? 0.37 -0.688 -2.445 1 90.06 206 GLY A N 1
ATOM 1559 C CA . GLY A 1 206 ? 0.049 0.67 -2.035 1 90.06 206 GLY A CA 1
ATOM 1560 C C . GLY A 1 206 ? -0.184 1.606 -3.205 1 90.06 206 GLY A C 1
ATOM 1561 O O . GLY A 1 206 ? -1.1 2.432 -3.174 1 90.06 206 GLY A O 1
ATOM 1562 N N . LEU A 1 207 ? 0.638 1.457 -4.207 1 90.12 207 LEU A N 1
ATOM 1563 C CA . LEU A 1 207 ? 0.523 2.268 -5.414 1 90.12 207 LEU A CA 1
ATOM 1564 C C . LEU A 1 207 ? -0.792 1.988 -6.133 1 90.12 207 LEU A C 1
ATOM 1566 O O . LEU A 1 207 ? -1.411 2.902 -6.684 1 90.12 207 LEU A O 1
ATOM 1570 N N . SER A 1 208 ? -1.188 0.776 -6.129 1 87 208 SER A N 1
ATOM 1571 C CA . SER A 1 208 ? -2.418 0.383 -6.809 1 87 208 SER A CA 1
ATOM 1572 C C . SER A 1 208 ? -3.641 1.014 -6.148 1 87 208 SER A C 1
ATOM 1574 O O . SER A 1 208 ? -4.609 1.361 -6.828 1 87 208 SER A O 1
ATOM 1576 N N . LEU A 1 209 ? -3.641 1.095 -4.863 1 82.19 209 LEU A N 1
ATOM 1577 C CA . LEU A 1 209 ? -4.723 1.77 -4.152 1 82.19 209 LEU A CA 1
ATOM 1578 C C . LEU A 1 209 ? -4.844 3.221 -4.605 1 82.19 209 LEU A C 1
ATOM 1580 O O . LEU A 1 209 ? -5.957 3.736 -4.754 1 82.19 209 LEU A O 1
ATOM 1584 N N . GLU A 1 210 ? -3.717 3.807 -4.828 1 76.81 210 GLU A N 1
ATOM 1585 C CA . GLU A 1 210 ? -3.689 5.207 -5.238 1 76.81 210 GLU A CA 1
ATOM 1586 C C . GLU A 1 210 ? -4.059 5.359 -6.711 1 76.81 210 GLU A C 1
ATOM 1588 O O . GLU A 1 210 ? -4.711 6.336 -7.094 1 76.81 210 GLU A O 1
ATOM 1593 N N . ALA A 1 211 ? -3.598 4.465 -7.492 1 62.38 211 ALA A N 1
ATOM 1594 C CA . ALA A 1 211 ? -3.781 4.52 -8.938 1 62.38 211 ALA A CA 1
ATOM 1595 C C . ALA A 1 211 ? -5.25 4.352 -9.312 1 62.38 211 ALA A C 1
ATOM 1597 O O . ALA A 1 211 ? -5.68 4.789 -10.383 1 62.38 211 ALA A O 1
ATOM 1598 N N . GLY A 1 212 ? -5.93 3.641 -8.508 1 59.53 212 GLY A N 1
ATOM 1599 C CA . GLY A 1 212 ? -7.367 3.596 -8.719 1 59.53 212 GLY A CA 1
ATOM 1600 C C . GLY A 1 212 ? -8.031 4.957 -8.617 1 59.53 212 GLY A C 1
ATOM 1601 O O . GLY A 1 212 ? -9.148 5.148 -9.094 1 59.53 212 GLY A O 1
ATOM 1602 N N . ILE A 1 213 ? -7.359 5.793 -7.91 1 57.69 213 ILE A N 1
ATOM 1603 C CA . ILE A 1 213 ? -7.848 7.16 -7.734 1 57.69 213 ILE A CA 1
ATOM 1604 C C . ILE A 1 213 ? -7.297 8.047 -8.844 1 57.69 213 ILE A C 1
ATOM 1606 O O . ILE A 1 213 ? -8.062 8.633 -9.625 1 57.69 213 ILE A O 1
ATOM 1610 N N . TYR A 1 214 ? -5.793 8.57 -8.625 1 55.16 214 TYR A N 1
ATOM 1611 C CA . TYR A 1 214 ? -5.051 9.531 -9.43 1 55.16 214 TYR A CA 1
ATOM 1612 C C . TYR A 1 214 ? -4.207 8.828 -10.484 1 55.16 214 TYR A C 1
ATOM 1614 O O . TYR A 1 214 ? -3.244 8.133 -10.156 1 55.16 214 TYR A O 1
ATOM 1622 N N . ARG A 1 215 ? -4.785 8.539 -11.516 1 59.53 215 ARG A N 1
ATOM 1623 C CA . ARG A 1 215 ? -3.895 7.965 -12.516 1 59.53 215 ARG A CA 1
ATOM 1624 C C . ARG A 1 215 ? -2.838 8.977 -12.953 1 59.53 215 ARG A C 1
ATOM 1626 O O . ARG A 1 215 ? -3.105 9.836 -13.789 1 59.53 215 ARG A O 1
ATOM 1633 N N . ASP A 1 216 ? -2.012 9.539 -12.031 1 76.12 216 ASP A N 1
ATOM 1634 C CA . ASP A 1 216 ? -0.882 10.227 -12.648 1 76.12 216 ASP A CA 1
ATOM 1635 C C . ASP A 1 216 ? 0.167 9.234 -13.141 1 76.12 216 ASP A C 1
ATOM 1637 O O . ASP A 1 216 ? 1.039 8.812 -12.383 1 76.12 216 ASP A O 1
ATOM 1641 N N . PRO A 1 217 ? -0.043 8.867 -14.391 1 81.38 217 PRO A N 1
ATOM 1642 C CA . PRO A 1 217 ? 0.866 7.859 -14.938 1 81.38 217 PRO A CA 1
ATOM 1643 C C . PRO A 1 217 ? 2.334 8.266 -14.828 1 81.38 217 PRO A C 1
ATOM 1645 O O . PRO A 1 217 ? 3.209 7.398 -14.711 1 81.38 217 PRO A O 1
ATOM 1648 N N . VAL A 1 218 ? 2.525 9.57 -14.812 1 86.56 218 VAL A N 1
ATOM 1649 C CA . VAL A 1 218 ? 3.896 10.055 -14.711 1 86.56 218 VAL A CA 1
ATOM 1650 C C . VAL A 1 218 ? 4.453 9.758 -13.32 1 86.56 218 VAL A C 1
ATOM 1652 O O . VAL A 1 218 ? 5.59 9.305 -13.18 1 86.56 218 VAL A O 1
ATOM 1655 N N . LEU A 1 219 ? 3.637 9.984 -12.32 1 86.5 219 LEU A N 1
ATOM 1656 C CA . LEU A 1 219 ? 4.078 9.727 -10.953 1 86.5 219 LEU A CA 1
ATOM 1657 C C . LEU A 1 219 ? 4.301 8.234 -10.727 1 86.5 219 LEU A C 1
ATOM 1659 O O . LEU A 1 219 ? 5.262 7.84 -10.062 1 86.5 219 LEU A O 1
ATOM 1663 N N . VAL A 1 220 ? 3.42 7.414 -11.305 1 90.69 220 VAL A N 1
ATOM 1664 C CA . VAL A 1 220 ? 3.564 5.969 -11.172 1 90.69 220 VAL A CA 1
ATOM 1665 C C . VAL A 1 220 ? 4.895 5.523 -11.781 1 90.69 220 VAL A C 1
ATOM 1667 O O . VAL A 1 220 ? 5.656 4.785 -11.148 1 90.69 220 VAL A O 1
ATOM 1670 N N . GLU A 1 221 ? 5.172 6.035 -12.938 1 92.94 221 GLU A N 1
ATOM 1671 C CA . GLU A 1 221 ? 6.418 5.68 -13.609 1 92.94 221 GLU A CA 1
ATOM 1672 C C . GLU A 1 221 ? 7.633 6.121 -12.797 1 92.94 221 GLU A C 1
ATOM 1674 O O . GLU A 1 221 ? 8.617 5.391 -12.695 1 92.94 221 GLU A O 1
ATOM 1679 N N . ARG A 1 222 ? 7.527 7.293 -12.234 1 93.62 222 ARG A N 1
ATOM 1680 C CA . ARG A 1 222 ? 8.625 7.809 -11.43 1 93.62 222 ARG A CA 1
ATOM 1681 C C . ARG A 1 222 ? 8.859 6.941 -10.195 1 93.62 222 ARG A C 1
ATOM 1683 O O . ARG A 1 222 ? 10 6.703 -9.797 1 93.62 222 ARG A O 1
ATOM 1690 N N . VAL A 1 223 ? 7.762 6.488 -9.586 1 94.81 223 VAL A N 1
ATOM 1691 C CA . VAL A 1 223 ? 7.859 5.629 -8.414 1 94.81 223 VAL A CA 1
ATOM 1692 C C . VAL A 1 223 ? 8.508 4.301 -8.789 1 94.81 223 VAL A C 1
ATOM 1694 O O . VAL A 1 223 ? 9.414 3.824 -8.109 1 94.81 223 VAL A O 1
ATOM 1697 N N . LEU A 1 224 ? 8.047 3.762 -9.93 1 96 224 LEU A N 1
ATOM 1698 C CA . LEU A 1 224 ? 8.57 2.477 -10.375 1 96 224 LEU A CA 1
ATOM 1699 C C . LEU A 1 224 ? 10.055 2.578 -10.703 1 96 224 LEU A C 1
ATOM 1701 O O . LEU A 1 224 ? 10.844 1.718 -10.297 1 96 224 LEU A O 1
ATOM 1705 N N . ASP A 1 225 ? 10.43 3.635 -11.367 1 96.5 225 ASP A N 1
ATOM 1706 C CA . ASP A 1 225 ? 11.828 3.852 -11.734 1 96.5 225 ASP A CA 1
ATOM 1707 C C . ASP A 1 225 ? 12.695 4.035 -10.484 1 96.5 225 ASP A C 1
ATOM 1709 O O . ASP A 1 225 ? 13.781 3.463 -10.391 1 96.5 225 ASP A O 1
ATOM 1713 N N . CYS A 1 226 ? 12.195 4.828 -9.578 1 96.56 226 CYS A N 1
ATOM 1714 C CA . CYS A 1 226 ? 12.938 5.086 -8.352 1 96.56 226 CYS A CA 1
ATOM 1715 C C . CYS A 1 226 ? 13.125 3.803 -7.551 1 96.56 226 CYS A C 1
ATOM 1717 O O . CYS A 1 226 ? 14.227 3.518 -7.074 1 96.56 226 CYS A O 1
ATOM 1719 N N . TRP A 1 227 ? 12.078 3.018 -7.441 1 97.31 227 TRP A N 1
ATOM 1720 C CA . TRP A 1 227 ? 12.156 1.761 -6.703 1 97.31 227 TRP A CA 1
ATOM 1721 C C . TRP A 1 227 ? 13.133 0.796 -7.367 1 97.31 227 TRP A C 1
ATOM 1723 O O . TRP A 1 227 ? 13.945 0.164 -6.691 1 97.31 227 TRP A O 1
ATOM 1733 N N . ALA A 1 228 ? 13.031 0.711 -8.664 1 96.25 228 ALA A N 1
ATOM 1734 C CA . ALA A 1 228 ? 13.938 -0.158 -9.414 1 96.25 228 ALA A CA 1
ATOM 1735 C C . ALA A 1 228 ? 15.391 0.22 -9.172 1 96.25 228 ALA A C 1
ATOM 1737 O O . ALA A 1 228 ? 16.25 -0.652 -8.992 1 96.25 228 ALA A O 1
ATOM 1738 N N . ALA A 1 229 ? 15.672 1.508 -9.18 1 94.44 229 ALA A N 1
ATOM 1739 C CA . ALA A 1 229 ? 17.031 1.985 -8.938 1 94.44 229 ALA A CA 1
ATOM 1740 C C . ALA A 1 229 ? 17.5 1.62 -7.531 1 94.44 229 ALA A C 1
ATOM 1742 O O . ALA A 1 229 ? 18.656 1.23 -7.336 1 94.44 229 ALA A O 1
ATOM 1743 N N . MET A 1 230 ? 16.609 1.69 -6.586 1 94.75 230 MET A N 1
ATOM 1744 C CA . MET A 1 230 ? 16.953 1.359 -5.207 1 94.75 230 MET A CA 1
ATOM 1745 C C . MET A 1 230 ? 17.219 -0.135 -5.055 1 94.75 230 MET A C 1
ATOM 1747 O O . MET A 1 230 ? 18.125 -0.538 -4.316 1 94.75 230 MET A O 1
ATOM 1751 N N . LEU A 1 231 ? 16.422 -0.946 -5.73 1 95.12 231 LEU A N 1
ATOM 1752 C CA . LEU A 1 231 ? 16.688 -2.383 -5.738 1 95.12 231 LEU A CA 1
ATOM 1753 C C . LEU A 1 231 ? 18.031 -2.693 -6.375 1 95.12 231 LEU A C 1
ATOM 1755 O O . LEU A 1 231 ? 18.797 -3.502 -5.848 1 95.12 231 LEU A O 1
ATOM 1759 N N . ALA A 1 232 ? 18.312 -2.01 -7.48 1 92.5 232 ALA A N 1
ATOM 1760 C CA . ALA A 1 232 ? 19.547 -2.252 -8.227 1 92.5 232 ALA A CA 1
ATOM 1761 C C . ALA A 1 232 ? 20.781 -1.888 -7.398 1 92.5 232 ALA A C 1
ATOM 1763 O O . ALA A 1 232 ? 21.859 -2.465 -7.582 1 92.5 232 ALA A O 1
ATOM 1764 N N . ASP A 1 233 ? 20.594 -0.954 -6.477 1 91.75 233 ASP A N 1
ATOM 1765 C CA . ASP A 1 233 ? 21.688 -0.543 -5.609 1 91.75 233 ASP A CA 1
ATOM 1766 C C . ASP A 1 233 ? 22 -1.617 -4.566 1 91.75 233 ASP A C 1
ATOM 1768 O O . ASP A 1 233 ? 23.094 -1.638 -3.992 1 91.75 233 ASP A O 1
ATOM 1772 N N . ARG A 1 234 ? 21.078 -2.572 -4.348 1 94.12 234 ARG A N 1
ATOM 1773 C CA . ARG A 1 234 ? 21.234 -3.463 -3.203 1 94.12 234 ARG A CA 1
ATOM 1774 C C . ARG A 1 234 ? 21.312 -4.918 -3.648 1 94.12 234 ARG A C 1
ATOM 1776 O O . ARG A 1 234 ? 21.812 -5.773 -2.912 1 94.12 234 ARG A O 1
ATOM 1783 N N . LEU A 1 235 ? 20.766 -5.129 -4.84 1 93.75 235 LEU A N 1
ATOM 1784 C CA . LEU A 1 235 ? 20.672 -6.508 -5.305 1 93.75 235 LEU A CA 1
ATOM 1785 C C . LEU A 1 235 ? 21.297 -6.664 -6.684 1 93.75 235 LEU A C 1
ATOM 1787 O O . LEU A 1 235 ? 21.438 -5.688 -7.422 1 93.75 235 LEU A O 1
ATOM 1791 N N . ARG A 1 236 ? 21.719 -7.805 -6.969 1 91.44 236 ARG A N 1
ATOM 1792 C CA . ARG A 1 236 ? 22.078 -8.258 -8.305 1 91.44 236 ARG A CA 1
ATOM 1793 C C . ARG A 1 236 ? 21.406 -9.586 -8.641 1 91.44 236 ARG A C 1
ATOM 1795 O O . ARG A 1 236 ? 20.969 -10.305 -7.738 1 91.44 236 ARG A O 1
ATOM 1802 N N . PHE A 1 237 ? 21.219 -9.75 -9.883 1 90.94 237 PHE A N 1
ATOM 1803 C CA . PHE A 1 237 ? 20.672 -11.039 -10.305 1 90.94 237 PHE A CA 1
ATOM 1804 C C . PHE A 1 237 ? 21.703 -12.148 -10.109 1 90.94 237 PHE A C 1
ATOM 1806 O O . PHE A 1 237 ? 22.891 -11.945 -10.336 1 90.94 237 PHE A O 1
ATOM 1813 N N . ALA A 1 238 ? 21.297 -13.305 -9.695 1 88.44 238 ALA A N 1
ATOM 1814 C CA . ALA A 1 238 ? 22.203 -14.422 -9.391 1 88.44 238 ALA A CA 1
ATOM 1815 C C . ALA A 1 238 ? 22.984 -14.852 -10.625 1 88.44 238 ALA A C 1
ATOM 1817 O O . ALA A 1 238 ? 24.125 -15.312 -10.516 1 88.44 238 ALA A O 1
ATOM 1818 N N . ASP A 1 239 ? 22.422 -14.734 -11.797 1 82.62 239 ASP A N 1
ATOM 1819 C CA . ASP A 1 239 ? 23.078 -15.18 -13.023 1 82.62 239 ASP A CA 1
ATOM 1820 C C . ASP A 1 239 ? 24.219 -14.234 -13.406 1 82.62 239 ASP A C 1
ATOM 1822 O O . ASP A 1 239 ? 25.016 -14.555 -14.289 1 82.62 239 ASP A O 1
ATOM 1826 N N . GLU A 1 240 ? 24.25 -13.023 -12.844 1 78.31 240 GLU A N 1
ATOM 1827 C CA . GLU A 1 240 ? 25.359 -12.094 -13.078 1 78.31 240 GLU A CA 1
ATOM 1828 C C . GLU A 1 240 ? 26.609 -12.539 -12.336 1 78.31 240 GLU A C 1
ATOM 1830 O O . GLU A 1 240 ? 27.719 -12.148 -12.695 1 78.31 240 GLU A O 1
ATOM 1835 N N . VAL A 1 241 ? 26.422 -13.227 -11.305 1 66.25 241 VAL A N 1
ATOM 1836 C CA . VAL A 1 241 ? 27.547 -13.711 -10.5 1 66.25 241 VAL A CA 1
ATOM 1837 C C . VAL A 1 241 ? 28.172 -14.93 -11.172 1 66.25 241 VAL A C 1
ATOM 1839 O O . VAL A 1 241 ? 29.406 -15.062 -11.195 1 66.25 241 VAL A O 1
ATOM 1842 N N . GLU A 1 242 ? 27.328 -15.789 -11.641 1 63.16 242 GLU A N 1
ATOM 1843 C CA . GLU A 1 242 ? 27.828 -17.016 -12.25 1 63.16 242 GLU A CA 1
ATOM 1844 C C . GLU A 1 242 ? 28.562 -16.719 -13.555 1 63.16 242 GLU A C 1
ATOM 1846 O O . GLU A 1 242 ? 29.578 -17.359 -13.852 1 63.16 242 GLU A O 1
ATOM 1851 N N . GLY A 1 243 ? 28.219 -15.758 -14.273 1 56.66 243 GLY A N 1
ATOM 1852 C CA . GLY A 1 243 ? 28.938 -15.422 -15.484 1 56.66 243 GLY A CA 1
ATOM 1853 C C . GLY A 1 243 ? 30.266 -14.734 -15.227 1 56.66 243 GLY A C 1
ATOM 1854 O O . GLY A 1 243 ? 31.188 -14.836 -16.031 1 56.66 243 GLY A O 1
ATOM 1855 N N . ALA A 1 244 ? 30.359 -13.945 -14.156 1 55.44 244 ALA A N 1
ATOM 1856 C CA . ALA A 1 244 ? 31.641 -13.305 -13.844 1 55.44 244 ALA A CA 1
ATOM 1857 C C . ALA A 1 244 ? 32.688 -14.336 -13.398 1 55.44 244 ALA A C 1
ATOM 1859 O O . ALA A 1 244 ? 33.875 -14.188 -13.688 1 55.44 244 ALA A O 1
ATOM 1860 N N . ALA A 1 245 ? 32.188 -15.375 -12.789 1 53 245 ALA A N 1
ATOM 1861 C CA . ALA A 1 245 ? 33.094 -16.422 -12.32 1 53 245 ALA A CA 1
ATOM 1862 C C . ALA A 1 245 ? 33.656 -17.203 -13.492 1 53 245 ALA A C 1
ATOM 1864 O O . ALA A 1 245 ? 34.812 -17.656 -13.438 1 53 245 ALA A O 1
ATOM 1865 N N . GLU A 1 246 ? 32.875 -17.234 -14.445 1 52.22 246 GLU A N 1
ATOM 1866 C CA . GLU A 1 246 ? 33.344 -18 -15.586 1 52.22 246 GLU A CA 1
ATOM 1867 C C . GLU A 1 246 ? 34.375 -17.203 -16.391 1 52.22 246 GLU A C 1
ATOM 1869 O O . GLU A 1 246 ? 35.219 -17.797 -17.078 1 52.22 246 GLU A O 1
ATOM 1874 N N . THR A 1 247 ? 34.281 -15.906 -16.219 1 52.34 247 THR A N 1
ATOM 1875 C CA . THR A 1 247 ? 35.188 -15.086 -17.031 1 52.34 247 THR A CA 1
ATOM 1876 C C . THR A 1 247 ? 36.531 -14.883 -16.297 1 52.34 247 THR A C 1
ATOM 1878 O O . THR A 1 247 ? 37.406 -14.195 -16.797 1 52.34 247 THR A O 1
ATOM 1881 N N . LEU A 1 248 ? 36.562 -15.164 -15.062 1 50.53 248 LEU A N 1
ATOM 1882 C CA . LEU A 1 248 ? 37.875 -15.062 -14.469 1 50.53 248 LEU A CA 1
ATOM 1883 C C . LEU A 1 248 ? 38.875 -16 -15.148 1 50.53 248 LEU A C 1
ATOM 1885 O O . LEU A 1 248 ? 38.594 -17.219 -15.234 1 50.53 248 LEU A O 1
ATOM 1889 N N . PRO A 1 249 ? 39.781 -15.492 -15.836 1 48.16 249 PRO A N 1
ATOM 1890 C CA . PRO A 1 249 ? 40.781 -16.312 -16.5 1 48.16 249 PRO A CA 1
ATOM 1891 C C . PRO A 1 249 ? 41.469 -17.281 -15.547 1 48.16 249 PRO A C 1
ATOM 1893 O O . PRO A 1 249 ? 41.688 -16.953 -14.375 1 48.16 249 PRO A O 1
ATOM 1896 N N . LEU A 1 250 ? 41.281 -18.516 -15.625 1 43.31 250 LEU A N 1
ATOM 1897 C CA . LEU A 1 250 ? 42.156 -19.484 -14.992 1 43.31 250 LEU A CA 1
ATOM 1898 C C . LEU A 1 250 ? 43.625 -19.125 -15.234 1 43.31 250 LEU A C 1
ATOM 1900 O O . LEU A 1 250 ? 44.094 -19.078 -16.375 1 43.31 250 LEU A O 1
ATOM 1904 N N . ARG A 1 251 ? 44.156 -18.312 -14.477 1 45.38 251 ARG A N 1
ATOM 1905 C CA . ARG A 1 251 ? 45.625 -18.188 -14.547 1 45.38 251 ARG A CA 1
ATOM 1906 C C . ARG A 1 251 ? 46.281 -19.562 -14.664 1 45.38 251 ARG A C 1
ATOM 1908 O O . ARG A 1 251 ? 46.156 -20.391 -13.773 1 45.38 251 ARG A O 1
ATOM 1915 N N . ARG A 1 252 ? 46.594 -20.047 -15.805 1 46.47 252 ARG A N 1
ATOM 1916 C CA . ARG A 1 252 ? 47.5 -21.188 -16.078 1 46.47 252 ARG A CA 1
ATOM 1917 C C . ARG A 1 252 ? 48.719 -21.156 -15.156 1 46.47 252 ARG A C 1
ATOM 1919 O O . ARG A 1 252 ? 49.438 -20.172 -15.125 1 46.47 252 ARG A O 1
ATOM 1926 N N . ALA A 1 253 ? 48.719 -21.922 -14.086 1 48.34 253 ALA A N 1
ATOM 1927 C CA . ALA A 1 253 ? 49.969 -22.297 -13.383 1 48.34 253 ALA A CA 1
ATOM 1928 C C . ALA A 1 253 ? 51.094 -22.562 -14.367 1 48.34 253 ALA A C 1
ATOM 1930 O O . ALA A 1 253 ? 51 -23.469 -15.188 1 48.34 253 ALA A O 1
ATOM 1931 N N . GLY A 1 254 ? 51.781 -21.531 -14.75 1 37.84 254 GLY A N 1
ATOM 1932 C CA . GLY A 1 254 ? 53.031 -21.781 -15.422 1 37.84 254 GLY A CA 1
ATOM 1933 C C . GLY A 1 254 ? 53.938 -22.766 -14.688 1 37.84 254 GLY A C 1
ATOM 1934 O O . GLY A 1 254 ? 54.094 -22.688 -13.469 1 37.84 254 GLY A O 1
ATOM 1935 N N . ARG A 1 255 ? 54 -24 -15.094 1 41.31 255 ARG A N 1
ATOM 1936 C CA . ARG A 1 255 ? 55.031 -24.984 -14.812 1 41.31 255 ARG A CA 1
ATOM 1937 C C . ARG A 1 255 ? 56.438 -24.359 -14.859 1 41.31 255 ARG A C 1
ATOM 1939 O O . ARG A 1 255 ? 56.906 -24 -15.938 1 41.31 255 ARG A O 1
ATOM 1946 N N . GLY A 1 256 ? 56.781 -23.344 -14 1 29.36 256 GLY A N 1
ATOM 1947 C CA . GLY A 1 256 ? 58.188 -23.359 -13.664 1 29.36 256 GLY A CA 1
ATOM 1948 C C . GLY A 1 256 ? 58.562 -24.453 -12.695 1 29.36 256 GLY A C 1
ATOM 1949 O O . GLY A 1 256 ? 57.688 -24.984 -11.984 1 29.36 256 GLY A O 1
ATOM 1950 N N . MET B 1 1 ? 9.594 99.188 98.25 1 26.41 1 MET B N 1
ATOM 1951 C CA . MET B 1 1 ? 8.336 99.188 97.5 1 26.41 1 MET B CA 1
ATOM 1952 C C . MET B 1 1 ? 8.398 98.25 96.312 1 26.41 1 MET B C 1
ATOM 1954 O O . MET B 1 1 ? 7.508 98.312 95.438 1 26.41 1 MET B O 1
ATOM 1958 N N . PRO B 1 2 ? 9.453 97.5 96.188 1 24.75 2 PRO B N 1
ATOM 1959 C CA . PRO B 1 2 ? 10.039 96.938 95 1 24.75 2 PRO B CA 1
ATOM 1960 C C . PRO B 1 2 ? 9.078 96.062 94.188 1 24.75 2 PRO B C 1
ATOM 1962 O O . PRO B 1 2 ? 8.023 95.688 94.75 1 24.75 2 PRO B O 1
ATOM 1965 N N . ASP B 1 3 ? 9.617 95.312 93.188 1 25.42 3 ASP B N 1
ATOM 1966 C CA . ASP B 1 3 ? 9.438 94.938 91.75 1 25.42 3 ASP B CA 1
ATOM 1967 C C . ASP B 1 3 ? 8.57 93.688 91.625 1 25.42 3 ASP B C 1
ATOM 1969 O O . ASP B 1 3 ? 8.672 92.75 92.438 1 25.42 3 ASP B O 1
ATOM 1973 N N . GLU B 1 4 ? 7.457 93.688 90.938 1 28.36 4 GLU B N 1
ATOM 1974 C CA . GLU B 1 4 ? 6.188 93.062 90.562 1 28.36 4 GLU B CA 1
ATOM 1975 C C . GLU B 1 4 ? 6.406 91.812 89.75 1 28.36 4 GLU B C 1
ATOM 1977 O O . GLU B 1 4 ? 6.656 91.875 88.5 1 28.36 4 GLU B O 1
ATOM 1982 N N . THR B 1 5 ? 7.418 91 90.062 1 30.53 5 THR B N 1
ATOM 1983 C CA . THR B 1 5 ? 7.93 90.125 89.062 1 30.53 5 THR B CA 1
ATOM 1984 C C . THR B 1 5 ? 6.84 89.125 88.562 1 30.53 5 THR B C 1
ATOM 1986 O O . THR B 1 5 ? 6.145 88.562 89.438 1 30.53 5 THR B O 1
ATOM 1989 N N . ALA B 1 6 ? 6.375 89.312 87.375 1 32.78 6 ALA B N 1
ATOM 1990 C CA . ALA B 1 6 ? 5.324 88.938 86.438 1 32.78 6 ALA B CA 1
ATOM 1991 C C . ALA B 1 6 ? 5.34 87.438 86.188 1 32.78 6 ALA B C 1
ATOM 1993 O O . ALA B 1 6 ? 6.27 86.938 85.562 1 32.78 6 ALA B O 1
ATOM 1994 N N . GLY B 1 7 ? 4.914 86.75 87.125 1 23.81 7 GLY B N 1
ATOM 1995 C CA . GLY B 1 7 ? 5.176 85.312 87.125 1 23.81 7 GLY B CA 1
ATOM 1996 C C . GLY B 1 7 ? 4.641 84.625 85.875 1 23.81 7 GLY B C 1
ATOM 1997 O O . GLY B 1 7 ? 5.387 83.938 85.188 1 23.81 7 GLY B O 1
ATOM 1998 N N . ALA B 1 8 ? 3.385 84.125 85.875 1 26.44 8 ALA B N 1
ATOM 1999 C CA . ALA B 1 8 ? 3.115 82.688 86 1 26.44 8 ALA B CA 1
ATOM 2000 C C . ALA B 1 8 ? 2.809 82.125 84.625 1 26.44 8 ALA B C 1
ATOM 2002 O O . ALA B 1 8 ? 3.277 81 84.25 1 26.44 8 ALA B O 1
ATOM 2003 N N . PRO B 1 9 ? 1.765 82.625 83.688 1 30.12 9 PRO B N 1
ATOM 2004 C CA . PRO B 1 9 ? 0.75 81.625 83.438 1 30.12 9 PRO B CA 1
ATOM 2005 C C . PRO B 1 9 ? 1.103 80.688 82.312 1 30.12 9 PRO B C 1
ATOM 2007 O O . PRO B 1 9 ? 1.692 81.125 81.312 1 30.12 9 PRO B O 1
ATOM 2010 N N . GLN B 1 10 ? 1.606 79.5 82.438 1 25.62 10 GLN B N 1
ATOM 2011 C CA . GLN B 1 10 ? 2.023 78.5 81.438 1 25.62 10 GLN B CA 1
ATOM 2012 C C . GLN B 1 10 ? 0.891 78.188 80.5 1 25.62 10 GLN B C 1
ATOM 2014 O O . GLN B 1 10 ? -0.239 77.938 80.875 1 25.62 10 GLN B O 1
ATOM 2019 N N . ARG B 1 11 ? 0.837 78.812 79.25 1 26.41 11 ARG B N 1
ATOM 2020 C CA . ARG B 1 11 ? -0.109 78.75 78.125 1 26.41 11 ARG B CA 1
ATOM 2021 C C . ARG B 1 11 ? -0.315 77.312 77.688 1 26.41 11 ARG B C 1
ATOM 2023 O O . ARG B 1 11 ? 0.631 76.5 77.688 1 26.41 11 ARG B O 1
ATOM 2030 N N . GLY B 1 12 ? -1.471 76.625 78 1 26.59 12 GLY B N 1
ATOM 2031 C CA . GLY B 1 12 ? -2.033 75.312 77.625 1 26.59 12 GLY B CA 1
ATOM 2032 C C . GLY B 1 12 ? -1.949 75 76.125 1 26.59 12 GLY B C 1
ATOM 2033 O O . GLY B 1 12 ? -2.258 75.875 75.312 1 26.59 12 GLY B O 1
ATOM 2034 N N . ARG B 1 13 ? -0.883 74.312 75.688 1 25.64 13 ARG B N 1
ATOM 2035 C CA . ARG B 1 13 ? -0.59 73.875 74.375 1 25.64 13 ARG B CA 1
ATOM 2036 C C . ARG B 1 13 ? -1.775 73.062 73.75 1 25.64 13 ARG B C 1
ATOM 2038 O O . ARG B 1 13 ? -2.225 72.125 74.312 1 25.64 13 ARG B O 1
ATOM 2045 N N . THR B 1 14 ? -2.803 73.812 73.188 1 26.27 14 THR B N 1
ATOM 2046 C CA . THR B 1 14 ? -3.922 73.188 72.5 1 26.27 14 THR B CA 1
ATOM 2047 C C . THR B 1 14 ? -3.424 72.188 71.438 1 26.27 14 THR B C 1
ATOM 2049 O O . THR B 1 14 ? -2.6 72.562 70.562 1 26.27 14 THR B O 1
ATOM 2052 N N . GLU B 1 15 ? -3.096 70.938 71.75 1 26.02 15 GLU B N 1
ATOM 2053 C CA . GLU B 1 15 ? -2.719 69.875 70.812 1 26.02 15 GLU B CA 1
ATOM 2054 C C . GLU B 1 15 ? -3.781 69.688 69.75 1 26.02 15 GLU B C 1
ATOM 2056 O O . GLU B 1 15 ? -4.93 69.375 70.062 1 26.02 15 GLU B O 1
ATOM 2061 N N . ALA B 1 16 ? -3.98 70.625 68.75 1 28.27 16 ALA B N 1
ATOM 2062 C CA . ALA B 1 16 ? -4.902 70.438 67.688 1 28.27 16 ALA B CA 1
ATOM 2063 C C . ALA B 1 16 ? -4.617 69.125 66.938 1 28.27 16 ALA B C 1
ATOM 2065 O O . ALA B 1 16 ? -3.486 68.875 66.5 1 28.27 16 ALA B O 1
ATOM 2066 N N . GLY B 1 17 ? 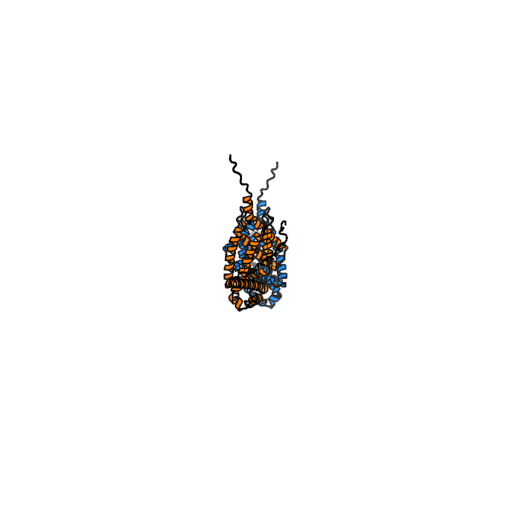-5.211 68 67.375 1 25.83 17 GLY B N 1
ATOM 2067 C CA . GLY B 1 17 ? -5.188 66.688 66.75 1 25.83 17 GLY B CA 1
ATOM 2068 C C . GLY B 1 17 ? -5.512 66.75 65.25 1 25.83 17 GLY B C 1
ATOM 2069 O O . GLY B 1 17 ? -6.539 67.25 64.875 1 25.83 17 GLY B O 1
ATOM 2070 N N . ALA B 1 18 ? -4.516 66.938 64.375 1 25.95 18 ALA B N 1
ATOM 2071 C CA . ALA B 1 18 ? -4.605 66.875 62.906 1 25.95 18 ALA B CA 1
ATOM 2072 C C . ALA B 1 18 ? -5.316 65.625 62.469 1 25.95 18 ALA B C 1
ATOM 2074 O O . ALA B 1 18 ? -4.883 64.5 62.812 1 25.95 18 ALA B O 1
ATOM 2075 N N . GLU B 1 19 ? -6.668 65.5 62.531 1 27.66 19 GLU B N 1
ATOM 2076 C CA . GLU B 1 19 ? -7.406 64.438 61.875 1 27.66 19 GLU B CA 1
ATOM 2077 C C . GLU B 1 19 ? -6.914 64.188 60.438 1 27.66 19 GLU B C 1
ATOM 2079 O O . GLU B 1 19 ? -6.922 65.125 59.625 1 27.66 19 GLU B O 1
ATOM 2084 N N . ALA B 1 20 ? -5.801 63.469 60.219 1 28.14 20 ALA B N 1
ATOM 2085 C CA . ALA B 1 20 ? -5.32 63 58.938 1 28.14 20 ALA B CA 1
ATOM 2086 C C . ALA B 1 20 ? -6.449 62.375 58.125 1 28.14 20 ALA B C 1
ATOM 2088 O O . ALA B 1 20 ? -7.195 61.562 58.625 1 28.14 20 ALA B O 1
ATOM 2089 N N . GLY B 1 21 ? -7.086 63.125 57.188 1 27.03 21 GLY B N 1
ATOM 2090 C CA . GLY B 1 21 ? -8.055 62.688 56.188 1 27.03 21 GLY B CA 1
ATOM 2091 C C . GLY B 1 21 ? -7.664 61.375 55.5 1 27.03 21 GLY B C 1
ATOM 2092 O O . GLY B 1 21 ? -6.543 61.25 55.031 1 27.03 21 GLY B O 1
ATOM 2093 N N . GLN B 1 22 ? -8.102 60.188 56 1 30.06 22 GLN B N 1
ATOM 2094 C CA . GLN B 1 22 ? -8.016 58.906 55.312 1 30.06 22 GLN B CA 1
ATOM 2095 C C . GLN B 1 22 ? -8.445 59.031 53.844 1 30.06 22 GLN B C 1
ATOM 2097 O O . GLN B 1 22 ? -9.609 59.344 53.562 1 30.06 22 GLN B O 1
ATOM 2102 N N . ALA B 1 23 ? -7.57 59.562 52.969 1 33.31 23 ALA B N 1
ATOM 2103 C CA . ALA B 1 23 ? -7.84 59.469 51.531 1 33.31 23 ALA B CA 1
ATOM 2104 C C . ALA B 1 23 ? -8.305 58.062 51.125 1 33.31 23 ALA B C 1
ATOM 2106 O O . ALA B 1 23 ? -7.652 57.062 51.438 1 33.31 23 ALA B O 1
ATOM 2107 N N . ALA B 1 24 ? -9.609 57.812 51.031 1 37 24 ALA B N 1
ATOM 2108 C CA . ALA B 1 24 ? -10.234 56.656 50.375 1 37 24 ALA B CA 1
ATOM 2109 C C . ALA B 1 24 ? -9.539 56.344 49.031 1 37 24 ALA B C 1
ATOM 2111 O O . ALA B 1 24 ? -9.5 57.156 48.125 1 37 24 ALA B O 1
ATOM 2112 N N . VAL B 1 25 ? -8.398 55.656 49 1 36.59 25 VAL B N 1
ATOM 2113 C CA . VAL B 1 25 ? -7.918 55.094 47.75 1 36.59 25 VAL B CA 1
ATOM 2114 C C . VAL B 1 25 ? -9.062 54.375 47.031 1 36.59 25 VAL B C 1
ATOM 2116 O O . VAL B 1 25 ? -9.664 53.438 47.562 1 36.59 25 VAL B O 1
ATOM 2119 N N . SER B 1 26 ? -9.945 55.062 46.281 1 38.06 26 SER B N 1
ATOM 2120 C CA . SER B 1 26 ? -10.883 54.406 45.375 1 38.06 26 SER B CA 1
ATOM 2121 C C . SER B 1 26 ? -10.219 53.25 44.625 1 38.06 26 SER B C 1
ATOM 2123 O O . SER B 1 26 ? -9.18 53.438 44 1 38.06 26 SER B O 1
ATOM 2125 N N . GLN B 1 27 ? -10.242 52.062 45.125 1 38.59 27 GLN B N 1
ATOM 2126 C CA . GLN B 1 27 ? -9.898 50.875 44.375 1 38.59 27 GLN B CA 1
ATOM 2127 C C . GLN B 1 27 ? -10.508 50.906 42.969 1 38.59 27 GLN B C 1
ATOM 2129 O O . GLN B 1 27 ? -11.727 50.906 42.812 1 38.59 27 GLN B O 1
ATOM 2134 N N . ALA B 1 28 ? -9.922 51.656 41.969 1 44.41 28 ALA B N 1
ATOM 2135 C CA . ALA B 1 28 ? -10.297 51.406 40.562 1 44.41 28 ALA B CA 1
ATOM 2136 C C . ALA B 1 28 ? -10.438 49.906 40.281 1 44.41 28 ALA B C 1
ATOM 2138 O O . ALA B 1 28 ? -9.5 49.156 40.5 1 44.41 28 ALA B O 1
ATOM 2139 N N . ALA B 1 29 ? -11.609 49.312 40.469 1 44.47 29 ALA B N 1
ATOM 2140 C CA . ALA B 1 29 ? -11.906 48 39.906 1 44.47 29 ALA B CA 1
ATOM 2141 C C . ALA B 1 29 ? -11.375 47.844 38.5 1 44.47 29 ALA B C 1
ATOM 2143 O O . ALA B 1 29 ? -11.773 48.594 37.594 1 44.47 29 ALA B O 1
ATOM 2144 N N . VAL B 1 30 ? -10.078 47.594 38.25 1 47.81 30 VAL B N 1
ATOM 2145 C CA . VAL B 1 30 ? -9.664 47.125 36.938 1 47.81 30 VAL B CA 1
ATOM 2146 C C . VAL B 1 30 ? -10.695 46.188 36.375 1 47.81 30 VAL B C 1
ATOM 2148 O O . VAL B 1 30 ? -10.945 45.125 36.938 1 47.81 30 VAL B O 1
ATOM 2151 N N . SER B 1 31 ? -11.82 46.688 35.75 1 45.94 31 SER B N 1
ATOM 2152 C CA . SER B 1 31 ? -12.695 45.812 34.969 1 45.94 31 SER B CA 1
ATOM 2153 C C . SER B 1 31 ? -11.898 44.844 34.125 1 45.94 31 SER B C 1
ATOM 2155 O O . SER B 1 31 ? -11.117 45.25 33.25 1 45.94 31 SER B O 1
ATOM 2157 N N . THR B 1 32 ? -11.367 43.781 34.594 1 51.84 32 THR B N 1
ATOM 2158 C CA . THR B 1 32 ? -10.812 42.688 33.812 1 51.84 32 THR B CA 1
ATOM 2159 C C . THR B 1 32 ? -11.781 42.25 32.719 1 51.84 32 THR B C 1
ATOM 2161 O O . THR B 1 32 ? -12.383 41.156 32.812 1 51.84 32 THR B O 1
ATOM 2164 N N . ALA B 1 33 ? -12.586 43.156 32.125 1 50.62 33 ALA B N 1
ATOM 2165 C CA . ALA B 1 33 ? -13.383 42.688 30.984 1 50.62 33 ALA B CA 1
ATOM 2166 C C . ALA B 1 33 ? -12.5 42.062 29.922 1 50.62 33 ALA B C 1
ATOM 2168 O O . ALA B 1 33 ? -11.602 42.688 29.391 1 50.62 33 ALA B O 1
ATOM 2169 N N . VAL B 1 34 ? -12.195 40.719 29.984 1 56.72 34 VAL B N 1
ATOM 2170 C CA . VAL B 1 34 ? -11.648 40.062 28.828 1 56.72 34 VAL B CA 1
ATOM 2171 C C . VAL B 1 34 ? -12.297 40.594 27.547 1 56.72 34 VAL B C 1
ATOM 2173 O O . VAL B 1 34 ? -13.516 40.781 27.5 1 56.72 34 VAL B O 1
ATOM 2176 N N . PRO B 1 35 ? -11.625 41.281 26.781 1 57.06 35 PRO B N 1
ATOM 2177 C CA . PRO B 1 35 ? -12.242 41.781 25.547 1 57.06 35 PRO B CA 1
ATOM 2178 C C . PRO B 1 35 ? -13.141 40.75 24.875 1 57.06 35 PRO B C 1
ATOM 2180 O O . PRO B 1 35 ? -12.781 39.594 24.812 1 57.06 35 PRO B O 1
ATOM 2183 N N . ALA B 1 36 ? -14.414 40.938 24.812 1 58.84 36 ALA B N 1
ATOM 2184 C CA . ALA B 1 36 ? -15.383 40.094 24.125 1 58.84 36 ALA B CA 1
ATOM 2185 C C . ALA B 1 36 ? -14.914 39.75 22.703 1 58.84 36 ALA B C 1
ATOM 2187 O O . ALA B 1 36 ? -14.555 40.625 21.938 1 58.84 36 ALA B O 1
ATOM 2188 N N . VAL B 1 37 ? -14.266 38.531 22.531 1 65.75 37 VAL B N 1
ATOM 2189 C CA . VAL B 1 37 ? -14 38.094 21.156 1 65.75 37 VAL B CA 1
ATOM 2190 C C . VAL B 1 37 ? -15.188 38.469 20.266 1 65.75 37 VAL B C 1
ATOM 2192 O O . VAL B 1 37 ? -16.344 38.219 20.625 1 65.75 37 VAL B O 1
ATOM 2195 N N . PRO B 1 38 ? -14.961 39.281 19.25 1 72 38 PRO B N 1
ATOM 2196 C CA . PRO B 1 38 ? -16.078 39.688 18.406 1 72 38 PRO B CA 1
ATOM 2197 C C . PRO B 1 38 ? -16.969 38.5 17.984 1 72 38 PRO B C 1
ATOM 2199 O O . PRO B 1 38 ? -16.484 37.406 17.828 1 72 38 PRO B O 1
ATOM 2202 N N . VAL B 1 39 ? -18.203 38.594 18.156 1 74.06 39 VAL B N 1
ATOM 2203 C CA . VAL B 1 39 ? -19.266 37.656 17.875 1 74.06 39 VAL B CA 1
ATOM 2204 C C . VAL B 1 39 ? -18.938 36.875 16.609 1 74.06 39 VAL B C 1
ATOM 2206 O O . VAL B 1 39 ? -19.109 35.656 16.547 1 74.06 39 VAL B O 1
ATOM 2209 N N . ARG B 1 40 ? -18.344 37.562 15.617 1 77.75 40 ARG B N 1
ATOM 2210 C CA . ARG B 1 40 ? -17.984 36.938 14.352 1 77.75 40 ARG B CA 1
ATOM 2211 C C . ARG B 1 40 ? -16.891 35.875 14.562 1 77.75 40 ARG B C 1
ATOM 2213 O O . ARG B 1 40 ? -16.938 34.812 13.961 1 77.75 40 ARG B O 1
ATOM 2220 N N . ARG B 1 41 ? -15.977 36.219 15.297 1 74.06 41 ARG B N 1
ATOM 2221 C CA . ARG B 1 41 ? -14.883 35.281 15.562 1 74.06 41 ARG B CA 1
ATOM 2222 C C . ARG B 1 41 ? -15.391 34.062 16.312 1 74.06 41 ARG B C 1
ATOM 2224 O O . ARG B 1 41 ? -14.977 32.938 16.016 1 74.06 41 ARG B O 1
ATOM 2231 N N . ARG B 1 42 ? -16.234 34.312 17.172 1 76.94 42 ARG B N 1
ATOM 2232 C CA . ARG B 1 42 ? -16.812 33.219 17.938 1 76.94 42 ARG B CA 1
ATOM 2233 C C . ARG B 1 42 ? -17.594 32.281 17.031 1 76.94 42 ARG B C 1
ATOM 2235 O O . ARG B 1 42 ? -17.531 31.047 17.172 1 76.94 42 ARG B O 1
ATOM 2242 N N . GLN B 1 43 ? -18.312 32.938 16.062 1 81.12 43 GLN B N 1
ATOM 2243 C CA . GLN B 1 43 ? -19.078 32.125 15.109 1 81.12 43 GLN B CA 1
ATOM 2244 C C . GLN B 1 43 ? -18.156 31.312 14.203 1 81.12 43 GLN B C 1
ATOM 2246 O O . GLN B 1 43 ? -18.453 30.156 13.898 1 81.12 43 GLN B O 1
ATOM 2251 N N . GLN B 1 44 ? -17.078 31.938 13.82 1 83.75 44 GLN B N 1
ATOM 2252 C CA . GLN B 1 44 ? -16.109 31.234 12.984 1 83.75 44 GLN B CA 1
ATOM 2253 C C . GLN B 1 44 ? -15.453 30.078 13.727 1 83.75 44 GLN B C 1
ATOM 2255 O O . GLN B 1 44 ? -15.25 29 13.164 1 83.75 44 GLN B O 1
ATOM 2260 N N . GLU B 1 45 ? -15.188 30.312 14.898 1 84.81 45 GLU B N 1
ATOM 2261 C CA . GLU B 1 45 ? -14.594 29.266 15.734 1 84.81 45 GLU B CA 1
ATOM 2262 C C . GLU B 1 45 ? -15.57 28.109 15.945 1 84.81 45 GLU B C 1
ATOM 2264 O O . GLU B 1 45 ? -15.172 26.953 15.914 1 84.81 45 GLU B O 1
ATOM 2269 N N . ARG B 1 46 ? -16.781 28.453 16.219 1 84.69 46 ARG B N 1
ATOM 2270 C CA . ARG B 1 46 ? -17.797 27.438 16.406 1 84.69 46 ARG B CA 1
ATOM 2271 C C . ARG B 1 46 ? -18 26.625 15.117 1 84.69 46 ARG B C 1
ATOM 2273 O O . ARG B 1 46 ? -18.156 25.406 15.172 1 84.69 46 ARG B O 1
ATOM 2280 N N . SER B 1 47 ? -17.984 27.297 14.039 1 89.38 47 SER B N 1
ATOM 2281 C CA . SER B 1 47 ? -18.125 26.641 12.742 1 89.38 47 SER B CA 1
ATOM 2282 C C . SER B 1 47 ? -16.938 25.719 12.461 1 89.38 47 SER B C 1
ATOM 2284 O O . SER B 1 47 ? -17.109 24.594 12 1 89.38 47 SER B O 1
ATOM 2286 N N . ALA B 1 48 ? -15.836 26.266 12.797 1 91.56 48 ALA B N 1
ATOM 2287 C CA . ALA B 1 48 ? -14.633 25.453 12.609 1 91.56 48 ALA B CA 1
ATOM 2288 C C . ALA B 1 48 ? -14.664 24.219 13.492 1 91.56 48 ALA B C 1
ATOM 2290 O O . ALA B 1 48 ? -14.273 23.125 13.062 1 91.56 48 ALA B O 1
ATOM 2291 N N . GLU B 1 49 ? -15.094 24.375 14.633 1 93.12 49 GLU B N 1
ATOM 2292 C CA . GLU B 1 49 ? -15.219 23.25 15.562 1 93.12 49 GLU B CA 1
ATOM 2293 C C . GLU B 1 49 ? -16.25 22.234 15.062 1 93.12 49 GLU B C 1
ATOM 2295 O O . GLU B 1 49 ? -16.031 21.031 15.172 1 93.12 49 GLU B O 1
ATOM 2300 N N . ALA B 1 50 ? -17.344 22.734 14.594 1 93.88 50 ALA B N 1
ATOM 2301 C CA . ALA B 1 50 ? -18.375 21.859 14.039 1 93.88 50 ALA B CA 1
ATOM 2302 C C . ALA B 1 50 ? -17.828 21.062 12.852 1 93.88 50 ALA B C 1
ATOM 2304 O O . ALA B 1 50 ? -18.062 19.859 12.742 1 93.88 50 ALA B O 1
ATOM 2305 N N . ARG B 1 51 ? -17.109 21.734 12.031 1 95.62 51 ARG B N 1
ATOM 2306 C CA . ARG B 1 51 ? -16.516 21.062 10.875 1 95.62 51 ARG B CA 1
ATOM 2307 C C . ARG B 1 51 ? -15.531 19.984 11.312 1 95.62 51 ARG B C 1
ATOM 2309 O O . ARG B 1 51 ? -15.508 18.891 10.742 1 95.62 51 ARG B O 1
ATOM 2316 N N . ARG B 1 52 ? -14.75 20.297 12.297 1 96 52 ARG B N 1
ATOM 2317 C CA . ARG B 1 52 ? -13.805 19.312 12.82 1 96 52 ARG B CA 1
ATOM 2318 C C . ARG B 1 52 ? -14.531 18.094 13.383 1 96 52 ARG B C 1
ATOM 2320 O O . ARG B 1 52 ? -14.172 16.969 13.078 1 96 52 ARG B O 1
ATOM 2327 N N . ARG B 1 53 ? -15.516 18.297 14.109 1 96.44 53 ARG B N 1
ATOM 2328 C CA . ARG B 1 53 ? -16.281 17.203 14.703 1 96.44 53 ARG B CA 1
ATOM 2329 C C . ARG B 1 53 ? -16.922 16.344 13.625 1 96.44 53 ARG B C 1
ATOM 2331 O O . ARG B 1 53 ? -16.984 15.117 13.75 1 96.44 53 ARG B O 1
ATOM 2338 N N . LEU B 1 54 ? -17.391 17 12.617 1 97.38 54 LEU B N 1
ATOM 2339 C CA . LEU B 1 54 ? -18.031 16.266 11.523 1 97.38 54 LEU B CA 1
ATOM 2340 C C . LEU B 1 54 ? -17 15.43 10.773 1 97.38 54 LEU B C 1
ATOM 2342 O O . LEU B 1 54 ? -17.281 14.289 10.406 1 97.38 54 LEU B O 1
ATOM 2346 N N . CYS B 1 55 ? -15.836 15.992 10.562 1 97.19 55 CYS B N 1
ATOM 2347 C CA . CYS B 1 55 ? -14.773 15.234 9.914 1 97.19 55 CYS B CA 1
ATOM 2348 C C . CYS B 1 55 ? -14.367 14.031 10.758 1 97.19 55 CYS B C 1
ATOM 2350 O O . CYS B 1 55 ? -14.258 12.914 10.25 1 97.19 55 CYS B O 1
ATOM 2352 N N . GLU B 1 56 ? -14.211 14.266 12.031 1 96.44 56 GLU B N 1
ATOM 2353 C CA . GLU B 1 56 ? -13.828 13.195 12.945 1 96.44 56 GLU B CA 1
ATOM 2354 C C . GLU B 1 56 ? -14.906 12.109 13 1 96.44 56 GLU B C 1
ATOM 2356 O O . GLU B 1 56 ? -14.594 10.914 12.969 1 96.44 56 GLU B O 1
ATOM 2361 N N . ALA B 1 57 ? -16.109 12.531 13.062 1 97.25 57 ALA B N 1
ATOM 2362 C CA . ALA B 1 57 ? -17.219 11.594 13.07 1 97.25 57 ALA B CA 1
ATOM 2363 C C . ALA B 1 57 ? -17.266 10.789 11.773 1 97.25 57 ALA B C 1
ATOM 2365 O O . ALA B 1 57 ? -17.562 9.594 11.789 1 97.25 57 ALA B O 1
ATOM 2366 N N . THR B 1 58 ? -17.078 11.461 10.664 1 97.62 58 THR B N 1
ATOM 2367 C CA . THR B 1 58 ? -17.062 10.781 9.375 1 97.62 58 THR B CA 1
ATOM 2368 C C . THR B 1 58 ? -15.961 9.727 9.328 1 97.62 58 THR B C 1
ATOM 2370 O O . THR B 1 58 ? -16.188 8.602 8.867 1 97.62 58 THR B O 1
ATOM 2373 N N . ILE B 1 59 ? -14.805 10.086 9.82 1 95.75 59 ILE B N 1
ATOM 2374 C CA . ILE B 1 59 ? -13.672 9.164 9.875 1 95.75 59 ILE B CA 1
ATOM 2375 C C . ILE B 1 59 ? -14.039 7.941 10.711 1 95.75 59 ILE B C 1
ATOM 2377 O O . ILE B 1 59 ? -13.812 6.805 10.289 1 95.75 59 ILE B O 1
ATOM 2381 N N . ASP B 1 60 ? -14.609 8.148 11.797 1 94.62 60 ASP B N 1
ATOM 2382 C CA . ASP B 1 60 ? -14.992 7.059 12.688 1 94.62 60 ASP B CA 1
ATOM 2383 C C . ASP B 1 60 ? -16.047 6.172 12.039 1 94.62 60 ASP B C 1
ATOM 2385 O O . ASP B 1 60 ? -16.016 4.949 12.172 1 94.62 60 ASP B O 1
ATOM 2389 N N . CYS B 1 61 ? -17.016 6.789 11.383 1 95.19 61 CYS B N 1
ATOM 2390 C CA . CYS B 1 61 ? -18.062 6.043 10.695 1 95.19 61 CYS B CA 1
ATOM 2391 C C . CYS B 1 61 ? -17.484 5.172 9.586 1 95.19 61 CYS B C 1
ATOM 2393 O O . CYS B 1 61 ? -17.844 4.004 9.453 1 95.19 61 CYS B O 1
ATOM 2395 N N . LEU B 1 62 ? -16.578 5.738 8.852 1 93.06 62 LEU B N 1
ATOM 2396 C CA . LEU B 1 62 ? -15.93 4.988 7.785 1 93.06 62 LEU B CA 1
ATOM 2397 C C . LEU B 1 62 ? -15.164 3.795 8.344 1 93.06 62 LEU B C 1
ATOM 2399 O O . LEU B 1 62 ? -15.25 2.689 7.801 1 93.06 62 LEU B O 1
ATOM 2403 N N . ALA B 1 63 ? -14.438 4.047 9.391 1 88.31 63 ALA B N 1
ATOM 2404 C CA . ALA B 1 63 ? -13.609 3.008 9.992 1 88.31 63 ALA B CA 1
ATOM 2405 C C . ALA B 1 63 ? -14.469 1.888 10.57 1 88.31 63 ALA B C 1
ATOM 2407 O O . ALA B 1 63 ? -14.086 0.715 10.523 1 88.31 63 ALA B O 1
ATOM 2408 N N . THR B 1 64 ? -15.602 2.227 11.078 1 87.31 64 THR B N 1
ATOM 2409 C CA . THR B 1 64 ? -16.438 1.275 11.812 1 87.31 64 THR B CA 1
ATOM 2410 C C . THR B 1 64 ? -17.438 0.603 10.883 1 87.31 64 THR B C 1
ATOM 2412 O O . THR B 1 64 ? -17.688 -0.6 10.992 1 87.31 64 THR B O 1
ATOM 2415 N N . HIS B 1 65 ? -18.031 1.412 9.922 1 87.5 65 HIS B N 1
ATOM 2416 C CA . HIS B 1 65 ? -19.172 0.913 9.164 1 87.5 65 HIS B CA 1
ATOM 2417 C C . HIS B 1 65 ? -18.828 0.775 7.684 1 87.5 65 HIS B C 1
ATOM 2419 O O . HIS B 1 65 ? -19.641 0.272 6.898 1 87.5 65 HIS B O 1
ATOM 2425 N N . GLY B 1 66 ? -17.625 1.203 7.316 1 87.31 66 GLY B N 1
ATOM 2426 C CA . GLY B 1 66 ? -17.297 1.212 5.898 1 87.31 66 GLY B CA 1
ATOM 2427 C C . GLY B 1 66 ? -17.969 2.34 5.137 1 87.31 66 GLY B C 1
ATOM 2428 O O . GLY B 1 66 ? -18.766 3.082 5.699 1 87.31 66 GLY B O 1
ATOM 2429 N N . TYR B 1 67 ? -17.656 2.463 3.893 1 88.81 67 TYR B N 1
ATOM 2430 C CA . TYR B 1 67 ? -18.188 3.533 3.053 1 88.81 67 TYR B CA 1
ATOM 2431 C C . TYR B 1 67 ? -19.672 3.365 2.826 1 88.81 67 TYR B C 1
ATOM 2433 O O . TYR B 1 67 ? -20.438 4.324 2.965 1 88.81 67 TYR B O 1
ATOM 2441 N N . ALA B 1 68 ? -20.047 2.186 2.422 1 84.44 68 ALA B N 1
ATOM 2442 C CA . ALA B 1 68 ? -21.469 1.917 2.172 1 84.44 68 ALA B CA 1
ATOM 2443 C C . ALA B 1 68 ? -22.297 2.156 3.426 1 84.44 68 ALA B C 1
ATOM 2445 O O . ALA B 1 68 ? -23.422 2.662 3.346 1 84.44 68 ALA B O 1
ATOM 2446 N N . GLY B 1 69 ? -21.734 1.897 4.566 1 90.12 69 GLY B N 1
ATOM 2447 C CA . GLY B 1 69 ? -22.469 2.014 5.82 1 90.12 69 GLY B CA 1
ATOM 2448 C C . GLY B 1 69 ? -22.422 3.41 6.414 1 90.12 69 GLY B C 1
ATOM 2449 O O . GLY B 1 69 ? -23.094 3.693 7.406 1 90.12 69 GLY B O 1
ATOM 2450 N N . THR B 1 70 ? -21.656 4.215 5.852 1 94.56 70 THR B N 1
ATOM 2451 C CA . THR B 1 70 ? -21.562 5.594 6.316 1 94.56 70 THR B CA 1
ATOM 2452 C C . THR B 1 70 ? -22.656 6.453 5.695 1 94.56 70 THR B C 1
ATOM 2454 O O . THR B 1 70 ? -22.766 6.555 4.473 1 94.56 70 THR B O 1
ATOM 2457 N N . THR B 1 71 ? -23.5 7.008 6.551 1 95.38 71 THR B N 1
ATOM 2458 C CA . THR B 1 71 ? -24.578 7.883 6.098 1 95.38 71 THR B CA 1
ATOM 2459 C C . THR B 1 71 ? -24.484 9.242 6.785 1 95.38 71 THR B C 1
ATOM 2461 O O . THR B 1 71 ? -23.844 9.383 7.832 1 95.38 71 THR B O 1
ATOM 2464 N N . THR B 1 72 ? -25.156 10.227 6.129 1 96.12 72 THR B N 1
ATOM 2465 C CA . THR B 1 72 ? -25.188 11.555 6.727 1 96.12 72 THR B CA 1
ATOM 2466 C C . THR B 1 72 ? -25.844 11.531 8.094 1 96.12 72 THR B C 1
ATOM 2468 O O . THR B 1 72 ? -25.422 12.227 9.016 1 96.12 72 THR B O 1
ATOM 2471 N N . GLN B 1 73 ? -26.797 10.68 8.25 1 95.75 73 GLN B N 1
ATOM 2472 C CA . GLN B 1 73 ? -27.5 10.547 9.516 1 95.75 73 GLN B CA 1
ATOM 2473 C C . GLN B 1 73 ? -26.578 9.992 10.602 1 95.75 73 GLN B C 1
ATOM 2475 O O . GLN B 1 73 ? -26.516 10.539 11.703 1 95.75 73 GLN B O 1
ATOM 2480 N N . ARG B 1 74 ? -25.906 9.008 10.375 1 96.44 74 ARG B N 1
ATOM 2481 C CA . ARG B 1 74 ? -24.984 8.391 11.328 1 96.44 74 ARG B CA 1
ATOM 2482 C C . ARG B 1 74 ? -23.875 9.367 11.719 1 96.44 74 ARG B C 1
ATOM 2484 O O . ARG B 1 74 ? -23.5 9.438 12.891 1 96.44 74 ARG B O 1
ATOM 2491 N N . VAL B 1 75 ? -23.391 10.086 10.727 1 97.62 75 VAL B N 1
ATOM 2492 C CA . VAL B 1 75 ? -22.312 11.039 10.969 1 97.62 75 VAL B CA 1
ATOM 2493 C C . VAL B 1 75 ? -22.797 12.164 11.883 1 97.62 75 VAL B C 1
ATOM 2495 O O . VAL B 1 75 ? -22.125 12.539 12.836 1 97.62 75 VAL B O 1
ATOM 2498 N N . ALA B 1 76 ? -24 12.672 11.555 1 97.12 76 ALA B N 1
ATOM 2499 C CA . ALA B 1 76 ? -24.578 13.727 12.391 1 97.12 76 ALA B CA 1
ATOM 2500 C C . ALA B 1 76 ? -24.75 13.258 13.828 1 97.12 76 ALA B C 1
ATOM 2502 O O . ALA B 1 76 ? -24.375 13.969 14.766 1 97.12 76 ALA B O 1
ATOM 2503 N N . GLU B 1 77 ? -25.234 12.094 14.008 1 96.75 77 GLU B N 1
ATOM 2504 C CA . GLU B 1 77 ? -25.469 11.516 15.328 1 96.75 77 GLU B CA 1
ATOM 2505 C C . GLU B 1 77 ? -24.156 11.344 16.094 1 96.75 77 GLU B C 1
ATOM 2507 O O . GLU B 1 77 ? -24.047 11.719 17.266 1 96.75 77 GLU B O 1
ATOM 2512 N N . MET B 1 78 ? -23.188 10.922 15.453 1 95.75 78 MET B N 1
ATOM 2513 C CA . MET B 1 78 ? -21.891 10.68 16.078 1 95.75 78 MET B CA 1
ATOM 2514 C C . MET B 1 78 ? -21.203 11.992 16.422 1 95.75 78 MET B C 1
ATOM 2516 O O . MET B 1 78 ? -20.469 12.078 17.391 1 95.75 78 MET B O 1
ATOM 2520 N N . ALA B 1 79 ? -21.469 12.977 15.578 1 96.88 79 ALA B N 1
ATOM 2521 C CA . ALA B 1 79 ? -20.859 14.289 15.789 1 96.88 79 ALA B CA 1
ATOM 2522 C C . ALA B 1 79 ? -21.594 15.078 16.859 1 96.88 79 ALA B C 1
ATOM 2524 O O . ALA B 1 79 ? -21.109 16.125 17.297 1 96.88 79 ALA B O 1
ATOM 2525 N N . GLY B 1 80 ? -22.766 14.586 17.266 1 96.81 80 GLY B N 1
ATOM 2526 C CA . GLY B 1 80 ? -23.578 15.297 18.234 1 96.81 80 GLY B CA 1
ATOM 2527 C C . GLY B 1 80 ? -24.234 16.547 17.672 1 96.81 80 GLY B C 1
ATOM 2528 O O . GLY B 1 80 ? -24.375 17.547 18.359 1 96.81 80 GLY B O 1
ATOM 2529 N N . LEU B 1 81 ? -24.5 16.578 16.484 1 95.94 81 LEU B N 1
ATOM 2530 C CA . LEU B 1 81 ? -25.141 17.703 15.805 1 95.94 81 LEU B CA 1
ATOM 2531 C C . LEU B 1 81 ? -26.5 17.312 15.234 1 95.94 81 LEU B C 1
ATOM 2533 O O . LEU B 1 81 ? -26.734 16.125 14.961 1 95.94 81 LEU B O 1
ATOM 2537 N N . SER B 1 82 ? -27.297 18.312 15.102 1 94.75 82 SER B N 1
ATOM 2538 C CA . SER B 1 82 ? -28.562 18.062 14.414 1 94.75 82 SER B CA 1
ATOM 2539 C C . SER B 1 82 ? -28.344 17.844 12.922 1 94.75 82 SER B C 1
ATOM 2541 O O . SER B 1 82 ? -27.297 18.234 12.375 1 94.75 82 SER B O 1
ATOM 2543 N N . ARG B 1 83 ? -29.312 17.172 12.266 1 91.88 83 ARG B N 1
ATOM 2544 C CA . ARG B 1 83 ? -29.25 16.969 10.82 1 91.88 83 ARG B CA 1
ATOM 2545 C C . ARG B 1 83 ? -29.172 18.312 10.086 1 91.88 83 ARG B C 1
ATOM 2547 O O . ARG B 1 83 ? -28.438 18.422 9.109 1 91.88 83 ARG B O 1
ATOM 2554 N N . GLY B 1 84 ? -29.922 19.281 10.578 1 92.88 84 GLY B N 1
ATOM 2555 C CA . GLY B 1 84 ? -29.906 20.594 9.969 1 92.88 84 GLY B CA 1
ATOM 2556 C C . GLY B 1 84 ? -28.547 21.266 10.07 1 92.88 84 GLY B C 1
ATOM 2557 O O . GLY B 1 84 ? -28.062 21.859 9.094 1 92.88 84 GLY B O 1
ATOM 2558 N N . ALA B 1 85 ? -27.984 21.203 11.195 1 93 85 ALA B N 1
ATOM 2559 C CA . ALA B 1 85 ? -26.656 21.766 11.406 1 93 85 ALA B CA 1
ATOM 2560 C C . ALA B 1 85 ? -25.625 21.109 10.492 1 93 85 ALA B C 1
ATOM 2562 O O . ALA B 1 85 ? -24.766 21.781 9.922 1 93 85 ALA B O 1
ATOM 2563 N N . MET B 1 86 ? -25.594 19.734 10.383 1 94.62 86 MET B N 1
ATOM 2564 C CA . MET B 1 86 ? -24.703 19 9.492 1 94.62 86 MET B CA 1
ATOM 2565 C C . MET B 1 86 ? -24.875 19.469 8.047 1 94.62 86 MET B C 1
ATOM 2567 O O . MET B 1 86 ? -23.891 19.719 7.344 1 94.62 86 MET B O 1
ATOM 2571 N N . GLN B 1 87 ? -26.125 19.703 7.652 1 94 87 GLN B N 1
ATOM 2572 C CA . GLN B 1 87 ? -26.438 20.078 6.277 1 94 87 GLN B CA 1
ATOM 2573 C C . GLN B 1 87 ? -25.938 21.469 5.945 1 94 87 GLN B C 1
ATOM 2575 O O . GLN B 1 87 ? -25.594 21.766 4.797 1 94 87 GLN B O 1
ATOM 2580 N N . HIS B 1 88 ? -25.906 22.312 6.961 1 93.94 88 HIS B N 1
ATOM 2581 C CA . HIS B 1 88 ? -25.359 23.656 6.777 1 93.94 88 HIS B CA 1
ATOM 2582 C C . HIS B 1 88 ? -23.891 23.609 6.371 1 93.94 88 HIS B C 1
ATOM 2584 O O . HIS B 1 88 ? -23.422 24.438 5.586 1 93.94 88 HIS B O 1
ATOM 2590 N N . HIS B 1 89 ? -23.188 22.578 6.844 1 94.62 89 HIS B N 1
ATOM 2591 C CA . HIS B 1 89 ? -21.766 22.484 6.586 1 94.62 89 HIS B CA 1
ATOM 2592 C C . HIS B 1 89 ? -21.484 21.578 5.383 1 94.62 89 HIS B C 1
ATOM 2594 O O . HIS B 1 89 ? -20.641 21.906 4.547 1 94.62 89 HIS B O 1
ATOM 2600 N N . TYR B 1 90 ? -22.109 20.422 5.328 1 96 90 TYR B N 1
ATOM 2601 C CA . TYR B 1 90 ? -21.922 19.438 4.258 1 96 90 TYR B CA 1
ATOM 2602 C C . TYR B 1 90 ? -23.266 18.906 3.775 1 96 90 TYR B C 1
ATOM 2604 O O . TYR B 1 90 ? -24 18.266 4.539 1 96 90 TYR B O 1
ATOM 2612 N N . GLY B 1 91 ? -23.484 19.031 2.527 1 91.38 91 GLY B N 1
ATOM 2613 C CA . GLY B 1 91 ? -24.797 18.75 1.97 1 91.38 91 GLY B CA 1
ATOM 2614 C C . GLY B 1 91 ? -24.984 17.297 1.574 1 91.38 91 GLY B C 1
ATOM 2615 O O . GLY B 1 91 ? -26.094 16.875 1.288 1 91.38 91 GLY B O 1
ATOM 2616 N N . SER B 1 92 ? -23.922 16.578 1.497 1 95.44 92 SER B N 1
ATOM 2617 C CA . SER B 1 92 ? -24.016 15.203 1.003 1 95.44 92 SER B CA 1
ATOM 2618 C C . SER B 1 92 ? -22.953 14.312 1.626 1 95.44 92 SER B C 1
ATOM 2620 O O . SER B 1 92 ? -22 14.812 2.238 1 95.44 92 SER B O 1
ATOM 2622 N N . LYS B 1 93 ? -23.141 13.047 1.521 1 95.56 93 LYS B N 1
ATOM 2623 C CA . LYS B 1 93 ? -22.125 12.086 1.935 1 95.56 93 LYS B CA 1
ATOM 2624 C C . LYS B 1 93 ? -20.797 12.344 1.229 1 95.56 93 LYS B C 1
ATOM 2626 O O . LYS B 1 93 ? -19.734 12.258 1.845 1 95.56 93 LYS B O 1
ATOM 2631 N N . LEU B 1 94 ? -20.969 12.688 -0.046 1 95.94 94 LEU B N 1
ATOM 2632 C CA . LEU B 1 94 ? -19.781 12.977 -0.848 1 95.94 94 LEU B CA 1
ATOM 2633 C C . LEU B 1 94 ? -18.984 14.141 -0.256 1 95.94 94 LEU B C 1
ATOM 2635 O O . LEU B 1 94 ? -17.766 14.078 -0.149 1 95.94 94 LEU B O 1
ATOM 2639 N N . ASP B 1 95 ? -19.641 15.133 0.155 1 96.81 95 ASP B N 1
ATOM 2640 C CA . ASP B 1 95 ? -19 16.297 0.771 1 96.81 95 ASP B CA 1
ATOM 2641 C C . ASP B 1 95 ? -18.328 15.914 2.086 1 96.81 95 ASP B C 1
ATOM 2643 O O . ASP B 1 95 ? -17.188 16.312 2.344 1 96.81 95 ASP B O 1
ATOM 2647 N N . LEU B 1 96 ? -19.031 15.141 2.863 1 97.25 96 LEU B N 1
ATOM 2648 C CA . LEU B 1 96 ? -18.531 14.719 4.164 1 97.25 96 LEU B CA 1
ATOM 2649 C C . LEU B 1 96 ? -17.266 13.867 4.004 1 97.25 96 LEU B C 1
ATOM 2651 O O . LEU B 1 96 ? -16.266 14.102 4.668 1 97.25 96 LEU B O 1
ATOM 2655 N N . VAL B 1 97 ? -17.312 12.961 3.137 1 96.88 97 VAL B N 1
ATOM 2656 C CA . VAL B 1 97 ? -16.219 12.008 2.949 1 96.88 97 VAL B CA 1
ATOM 2657 C C . VAL B 1 97 ? -15 12.719 2.363 1 96.88 97 VAL B C 1
ATOM 2659 O O . VAL B 1 97 ? -13.867 12.484 2.789 1 96.88 97 VAL B O 1
ATOM 2662 N N . THR B 1 98 ? -15.242 13.586 1.421 1 95.88 98 THR B N 1
ATOM 2663 C CA . THR B 1 98 ? -14.156 14.359 0.829 1 95.88 98 THR B CA 1
ATOM 2664 C C . THR B 1 98 ? -13.461 15.211 1.885 1 95.88 98 THR B C 1
ATOM 2666 O O . THR B 1 98 ? -12.234 15.211 1.987 1 95.88 98 THR B O 1
ATOM 2669 N N . ALA B 1 99 ? -14.266 15.859 2.639 1 96.56 99 ALA B N 1
ATOM 2670 C CA . ALA B 1 99 ? -13.734 16.734 3.684 1 96.56 99 ALA B CA 1
ATOM 2671 C C . ALA B 1 99 ? -12.961 15.922 4.723 1 96.56 99 ALA B C 1
ATOM 2673 O O . ALA B 1 99 ? -11.906 16.344 5.191 1 96.56 99 ALA B O 1
ATOM 2674 N N . ALA B 1 100 ? -13.5 14.828 5.113 1 96.69 100 ALA B N 1
ATOM 2675 C CA . ALA B 1 100 ? -12.852 13.961 6.094 1 96.69 100 ALA B CA 1
ATOM 2676 C C . ALA B 1 100 ? -11.516 13.445 5.566 1 96.69 100 ALA B C 1
ATOM 2678 O O . ALA B 1 100 ? -10.523 13.398 6.305 1 96.69 100 ALA B O 1
ATOM 2679 N N . ALA B 1 101 ? -11.484 13.047 4.309 1 93.25 101 ALA B N 1
ATOM 2680 C CA . ALA B 1 101 ? -10.242 12.594 3.688 1 93.25 101 ALA B CA 1
ATOM 2681 C C . ALA B 1 101 ? -9.195 13.711 3.686 1 93.25 101 ALA B C 1
ATOM 2683 O O . ALA B 1 101 ? -8.031 13.477 4.031 1 93.25 101 ALA B O 1
ATOM 2684 N N . GLU B 1 102 ? -9.641 14.859 3.314 1 93.25 102 GLU B N 1
ATOM 2685 C CA . GLU B 1 102 ? -8.75 16.016 3.311 1 93.25 102 GLU B CA 1
ATOM 2686 C C . GLU B 1 102 ? -8.211 16.297 4.711 1 93.25 102 GLU B C 1
ATOM 2688 O O . GLU B 1 102 ? -7.012 16.547 4.883 1 93.25 102 GLU B O 1
ATOM 2693 N N . TYR B 1 103 ? -9.109 16.266 5.633 1 94.25 103 TYR B N 1
ATOM 2694 C CA . TYR B 1 103 ? -8.758 16.5 7.027 1 94.25 103 TYR B CA 1
ATOM 2695 C C . TYR B 1 103 ? -7.715 15.492 7.504 1 94.25 103 TYR B C 1
ATOM 2697 O O . TYR B 1 103 ? -6.719 15.867 8.125 1 94.25 103 TYR B O 1
ATOM 2705 N N . LEU B 1 104 ? -7.922 14.273 7.25 1 91.38 104 LEU B N 1
ATOM 2706 C CA . LEU B 1 104 ? -7.039 13.195 7.688 1 91.38 104 LEU B CA 1
ATOM 2707 C C . LEU B 1 104 ? -5.68 13.297 7.004 1 91.38 104 LEU B C 1
ATOM 2709 O O . LEU B 1 104 ? -4.641 13.18 7.66 1 91.38 104 LEU B O 1
ATOM 2713 N N . LEU B 1 105 ? -5.629 13.516 5.723 1 88.44 105 LEU B N 1
ATOM 2714 C CA . LEU B 1 105 ? -4.395 13.547 4.949 1 88.44 105 LEU B CA 1
ATOM 2715 C C . LEU B 1 105 ? -3.592 14.805 5.254 1 88.44 105 LEU B C 1
ATOM 2717 O O . LEU B 1 105 ? -2.365 14.758 5.359 1 88.44 105 LEU B O 1
ATOM 2721 N N . ASP B 1 106 ? -4.262 15.938 5.395 1 89.5 106 ASP B N 1
ATOM 2722 C CA . ASP B 1 106 ? -3.594 17.172 5.812 1 89.5 106 ASP B CA 1
ATOM 2723 C C . ASP B 1 106 ? -2.982 17.016 7.203 1 89.5 106 ASP B C 1
ATOM 2725 O O . ASP B 1 106 ? -1.884 17.516 7.461 1 89.5 106 ASP B O 1
ATOM 2729 N N . GLY B 1 107 ? -3.748 16.391 8.039 1 89.31 107 GLY B N 1
ATOM 2730 C CA . GLY B 1 107 ? -3.23 16.109 9.367 1 89.31 107 GLY B CA 1
ATOM 2731 C C . GLY B 1 107 ? -1.985 15.242 9.352 1 89.31 107 GLY B C 1
ATOM 2732 O O . GLY B 1 107 ? -1.059 15.469 10.133 1 89.31 107 GLY B O 1
ATOM 2733 N N . ALA B 1 108 ? -1.985 14.273 8.508 1 86.69 108 ALA B N 1
ATOM 2734 C CA . ALA B 1 108 ? -0.825 13.398 8.375 1 86.69 108 ALA B CA 1
ATOM 2735 C C . ALA B 1 108 ? 0.411 14.18 7.945 1 86.69 108 ALA B C 1
ATOM 2737 O O . ALA B 1 108 ? 1.502 13.977 8.484 1 86.69 108 ALA B O 1
ATOM 2738 N N . LEU B 1 109 ? 0.26 15.055 6.953 1 86.62 109 LEU B N 1
ATOM 2739 C CA . LEU B 1 109 ? 1.362 15.891 6.492 1 86.62 109 LEU B CA 1
ATOM 2740 C C . LEU B 1 109 ? 1.87 16.781 7.617 1 86.62 109 LEU B C 1
ATOM 2742 O O . LEU B 1 109 ? 3.076 16.859 7.855 1 86.62 109 LEU B O 1
ATOM 2746 N N . ALA B 1 110 ? 0.921 17.391 8.297 1 89.69 110 ALA B N 1
ATOM 2747 C CA . ALA B 1 110 ? 1.294 18.297 9.383 1 89.69 110 ALA B CA 1
ATOM 2748 C C . ALA B 1 110 ? 2.055 17.547 10.477 1 89.69 110 ALA B C 1
ATOM 2750 O O . ALA B 1 110 ? 3.062 18.047 10.984 1 89.69 110 ALA B O 1
ATOM 2751 N N . ARG B 1 111 ? 1.605 16.422 10.812 1 87.5 111 ARG B N 1
ATOM 2752 C CA . ARG B 1 111 ? 2.26 15.625 11.836 1 87.5 111 ARG B CA 1
ATOM 2753 C C . ARG B 1 111 ? 3.645 15.172 11.383 1 87.5 111 ARG B C 1
ATOM 2755 O O . ARG B 1 111 ? 4.566 15.07 12.195 1 87.5 111 ARG B O 1
ATOM 2762 N N . THR B 1 112 ? 3.756 14.82 10.102 1 85.94 112 THR B N 1
ATOM 2763 C CA . THR B 1 112 ? 5.059 14.453 9.555 1 85.94 112 THR B CA 1
ATOM 2764 C C . THR B 1 112 ? 6.055 15.602 9.719 1 85.94 112 THR B C 1
ATOM 2766 O O . THR B 1 112 ? 7.164 15.391 10.211 1 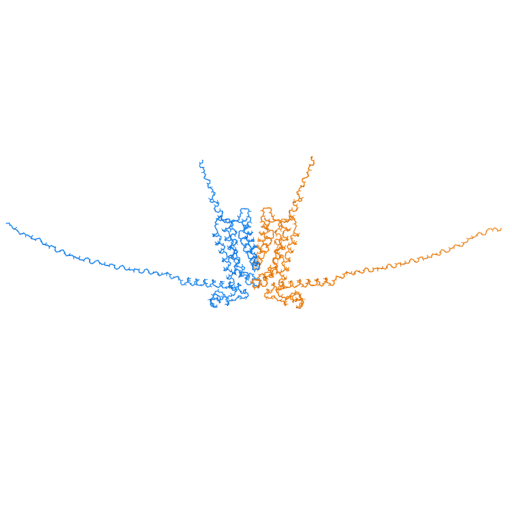85.94 112 THR B O 1
ATOM 2769 N N . VAL B 1 113 ? 5.672 16.781 9.344 1 88.62 113 VAL B N 1
ATOM 2770 C CA . VAL B 1 113 ? 6.516 17.969 9.453 1 88.62 113 VAL B CA 1
ATOM 2771 C C . VAL B 1 113 ? 6.895 18.203 10.914 1 88.62 113 VAL B C 1
ATOM 2773 O O . VAL B 1 113 ? 8.07 18.422 11.227 1 88.62 113 VAL B O 1
ATOM 2776 N N . GLU B 1 114 ? 5.871 18.078 11.75 1 88.81 114 GLU B N 1
ATOM 2777 C CA . GLU B 1 114 ? 6.102 18.266 13.18 1 88.81 114 GLU B CA 1
ATOM 2778 C C . GLU B 1 114 ? 7.094 17.234 13.711 1 88.81 114 GLU B C 1
ATOM 2780 O O . GLU B 1 114 ? 7.973 17.562 14.508 1 88.81 114 GLU B O 1
ATOM 2785 N N . THR B 1 115 ? 6.949 16 13.328 1 87 115 THR B N 1
ATOM 2786 C CA . THR B 1 115 ? 7.828 14.922 13.773 1 87 115 THR B CA 1
ATOM 2787 C C . THR B 1 115 ? 9.273 15.195 13.359 1 87 115 THR B C 1
ATOM 2789 O O . THR B 1 115 ? 10.195 15.039 14.164 1 87 115 THR B O 1
ATOM 2792 N N . VAL B 1 116 ? 9.492 15.594 12.148 1 85.94 116 VAL B N 1
ATOM 2793 C CA . VAL B 1 116 ? 10.836 15.867 11.656 1 85.94 116 VAL B CA 1
ATOM 2794 C C . VAL B 1 116 ? 11.469 17 12.469 1 85.94 116 VAL B C 1
ATOM 2796 O O . VAL B 1 116 ? 12.641 16.922 12.844 1 85.94 116 VAL B O 1
ATOM 2799 N N . HIS B 1 117 ? 10.688 18.016 12.781 1 86.31 117 HIS B N 1
ATOM 2800 C CA . HIS B 1 117 ? 11.195 19.156 13.523 1 86.31 117 HIS B CA 1
ATOM 2801 C C . HIS B 1 117 ? 11.562 18.766 14.953 1 86.31 117 HIS B C 1
ATOM 2803 O O . HIS B 1 117 ? 12.461 19.359 15.555 1 86.31 117 HIS B O 1
ATOM 2809 N N . ARG B 1 118 ? 10.922 17.797 15.445 1 85.88 118 ARG B N 1
ATOM 2810 C CA . ARG B 1 118 ? 11.156 17.359 16.828 1 85.88 118 ARG B CA 1
ATOM 2811 C C . ARG B 1 118 ? 12.359 16.422 16.906 1 85.88 118 ARG B C 1
ATOM 2813 O O . ARG B 1 118 ? 12.898 16.188 17.984 1 85.88 118 ARG B O 1
ATOM 2820 N N . LEU B 1 119 ? 12.648 15.844 15.742 1 85.44 119 LEU B N 1
ATOM 2821 C CA . LEU B 1 119 ? 13.797 14.945 15.734 1 85.44 119 LEU B CA 1
ATOM 2822 C C . LEU B 1 119 ? 15.094 15.719 15.961 1 85.44 119 LEU B C 1
ATOM 2824 O O . LEU B 1 119 ? 15.32 16.75 15.328 1 85.44 119 LEU B O 1
ATOM 2828 N N . LYS B 1 120 ? 15.891 15.383 16.938 1 74.75 120 LYS B N 1
ATOM 2829 C CA . LYS B 1 120 ? 17.156 16.031 17.281 1 74.75 120 LYS B CA 1
ATOM 2830 C C . LYS B 1 120 ? 18.203 15.828 16.188 1 74.75 120 LYS B C 1
ATOM 2832 O O . LYS B 1 120 ? 18.312 14.727 15.641 1 74.75 120 LYS B O 1
ATOM 2837 N N . PRO B 1 121 ? 18.906 16.984 15.969 1 71.75 121 PRO B N 1
ATOM 2838 C CA . PRO B 1 121 ? 20 16.844 15.008 1 71.75 121 PRO B CA 1
ATOM 2839 C C . PRO B 1 121 ? 21.125 15.93 15.523 1 71.75 121 PRO B C 1
ATOM 2841 O O . PRO B 1 121 ? 21.359 15.859 16.734 1 71.75 121 PRO B O 1
ATOM 2844 N N . GLY B 1 122 ? 21.734 15.172 14.633 1 64.31 122 GLY B N 1
ATOM 2845 C CA . GLY B 1 122 ? 22.922 14.391 14.961 1 64.31 122 GLY B CA 1
ATOM 2846 C C . GLY B 1 122 ? 22.594 12.984 15.422 1 64.31 122 GLY B C 1
ATOM 2847 O O . GLY B 1 122 ? 23.5 12.203 15.734 1 64.31 122 GLY B O 1
ATOM 2848 N N . GLY B 1 123 ? 21.453 12.711 15.805 1 58.91 123 GLY B N 1
ATOM 2849 C CA . GLY B 1 123 ? 21.141 11.375 16.281 1 58.91 123 GLY B CA 1
ATOM 2850 C C . GLY B 1 123 ? 21.281 10.312 15.211 1 58.91 123 GLY B C 1
ATOM 2851 O O . GLY B 1 123 ? 21.078 10.594 14.023 1 58.91 123 GLY B O 1
ATOM 2852 N N . ASP B 1 124 ? 21.891 9.125 15.633 1 60.5 124 ASP B N 1
ATOM 2853 C CA . ASP B 1 124 ? 22.016 7.926 14.805 1 60.5 124 ASP B CA 1
ATOM 2854 C C . ASP B 1 124 ? 20.656 7.34 14.469 1 60.5 124 ASP B C 1
ATOM 2856 O O . ASP B 1 124 ? 19.703 7.461 15.258 1 60.5 124 ASP B O 1
ATOM 2860 N N . ASP B 1 125 ? 20.125 7.586 13.211 1 85.38 125 ASP B N 1
ATOM 2861 C CA . ASP B 1 125 ? 19.016 6.754 12.766 1 85.38 125 ASP B CA 1
ATOM 2862 C C . ASP B 1 125 ? 17.734 7.57 12.648 1 85.38 125 ASP B C 1
ATOM 2864 O O . ASP B 1 125 ? 16.656 7.094 13.023 1 85.38 125 ASP B O 1
ATOM 2868 N N . ARG B 1 126 ? 17.906 8.844 12.461 1 90.69 126 ARG B N 1
ATOM 2869 C CA . ARG B 1 126 ? 16.781 9.758 12.359 1 90.69 126 ARG B CA 1
ATOM 2870 C C . ARG B 1 126 ? 15.742 9.242 11.367 1 90.69 126 ARG B C 1
ATOM 2872 O O . ARG B 1 126 ? 14.539 9.352 11.609 1 90.69 126 ARG B O 1
ATOM 2879 N N . PHE B 1 127 ? 16.219 8.656 10.312 1 93.62 127 PHE B N 1
ATOM 2880 C CA . PHE B 1 127 ? 15.281 8.109 9.344 1 93.62 127 PHE B CA 1
ATOM 2881 C C . PHE B 1 127 ? 14.531 6.918 9.922 1 93.62 127 PHE B C 1
ATOM 2883 O O . PHE B 1 127 ? 13.344 6.738 9.664 1 93.62 127 PHE B O 1
ATOM 2890 N N . ARG B 1 128 ? 15.258 6.133 10.711 1 94.81 128 ARG B N 1
ATOM 2891 C CA . ARG B 1 128 ? 14.594 5.016 11.375 1 94.81 128 ARG B CA 1
ATOM 2892 C C . ARG B 1 128 ? 13.492 5.512 12.312 1 94.81 128 ARG B C 1
ATOM 2894 O O . ARG B 1 128 ? 12.359 5.031 12.25 1 94.81 128 ARG B O 1
ATOM 2901 N N . THR B 1 129 ? 13.836 6.449 13.109 1 93 129 THR B N 1
ATOM 2902 C CA . THR B 1 129 ? 12.867 7.012 14.047 1 93 129 THR B CA 1
ATOM 2903 C C . THR B 1 129 ? 11.688 7.617 13.297 1 93 129 THR B C 1
ATOM 2905 O O . THR B 1 129 ? 10.531 7.391 13.664 1 93 129 THR B O 1
ATOM 2908 N N . LEU B 1 130 ? 11.961 8.344 12.234 1 92.62 130 LEU B N 1
ATOM 2909 C CA . LEU B 1 130 ? 10.922 9 11.445 1 92.62 130 LEU B CA 1
ATOM 2910 C C . LEU B 1 130 ? 9.961 7.969 10.859 1 92.62 130 LEU B C 1
ATOM 2912 O O . LEU B 1 130 ? 8.742 8.078 11.047 1 92.62 130 LEU B O 1
ATOM 2916 N N . VAL B 1 131 ? 10.484 6.945 10.188 1 95.38 131 VAL B N 1
ATOM 2917 C CA . VAL B 1 131 ? 9.664 5.945 9.516 1 95.38 131 VAL B CA 1
ATOM 2918 C C . VAL B 1 131 ? 8.828 5.184 10.539 1 95.38 131 VAL B C 1
ATOM 2920 O O . VAL B 1 131 ? 7.637 4.945 10.328 1 95.38 131 VAL B O 1
ATOM 2923 N N . HIS B 1 132 ? 9.422 4.852 11.68 1 93.69 132 HIS B N 1
ATOM 2924 C CA . HIS B 1 132 ? 8.719 4.121 12.727 1 93.69 132 HIS B CA 1
ATOM 2925 C C . HIS B 1 132 ? 7.605 4.973 13.344 1 93.69 132 HIS B C 1
ATOM 2927 O O . HIS B 1 132 ? 6.52 4.469 13.633 1 93.69 132 HIS B O 1
ATOM 2933 N N . LEU B 1 133 ? 7.875 6.223 13.539 1 90.25 133 LEU B N 1
ATOM 2934 C CA . LEU B 1 133 ? 6.859 7.113 14.086 1 90.25 133 LEU B CA 1
ATOM 2935 C C . LEU B 1 133 ? 5.707 7.301 13.109 1 90.25 133 LEU B C 1
ATOM 2937 O O . LEU B 1 133 ? 4.539 7.328 13.508 1 90.25 133 LEU B O 1
ATOM 2941 N N . LEU B 1 134 ? 6.047 7.477 11.828 1 90.94 134 LEU B N 1
ATOM 2942 C CA . LEU B 1 134 ? 5 7.598 10.82 1 90.94 134 LEU B CA 1
ATOM 2943 C C . LEU B 1 134 ? 4.125 6.348 10.789 1 90.94 134 LEU B C 1
ATOM 2945 O O . LEU B 1 134 ? 2.9 6.445 10.68 1 90.94 134 LEU B O 1
ATOM 2949 N N . TRP B 1 135 ? 4.758 5.191 10.906 1 92.31 135 TRP B N 1
ATOM 2950 C CA . TRP B 1 135 ? 4.008 3.938 10.945 1 92.31 135 TRP B CA 1
ATOM 2951 C C . TRP B 1 135 ? 3.098 3.885 12.164 1 92.31 135 TRP B C 1
ATOM 2953 O O . TRP B 1 135 ? 1.885 3.699 12.039 1 92.31 135 TRP B O 1
ATOM 2963 N N . ARG B 1 136 ? 3.592 4.105 13.344 1 88.5 136 ARG B N 1
ATOM 2964 C CA . ARG B 1 136 ? 2.885 3.91 14.602 1 88.5 136 ARG B CA 1
ATOM 2965 C C . ARG B 1 136 ? 1.795 4.961 14.789 1 88.5 136 ARG B C 1
ATOM 2967 O O . ARG B 1 136 ? 0.712 4.656 15.297 1 88.5 136 ARG B O 1
ATOM 2974 N N . ARG B 1 137 ? 2.055 6.148 14.344 1 83.88 137 ARG B N 1
ATOM 2975 C CA . ARG B 1 137 ? 1.165 7.25 14.703 1 83.88 137 ARG B CA 1
ATOM 2976 C C . ARG B 1 137 ? 0.182 7.547 13.578 1 83.88 137 ARG B C 1
ATOM 2978 O O . ARG B 1 137 ? -0.893 8.102 13.82 1 83.88 137 ARG B O 1
ATOM 2985 N N . LEU B 1 138 ? 0.572 7.195 12.391 1 83.25 138 LEU B N 1
ATOM 2986 C CA . LEU B 1 138 ? -0.27 7.633 11.281 1 83.25 138 LEU B CA 1
ATOM 2987 C C . LEU B 1 138 ? -0.913 6.441 10.586 1 83.25 138 LEU B C 1
ATOM 2989 O O . LEU B 1 138 ? -2.141 6.32 10.547 1 83.25 138 LEU B O 1
ATOM 2993 N N . VAL B 1 139 ? -0.105 5.484 10.312 1 83.25 139 VAL B N 1
ATOM 2994 C CA . VAL B 1 139 ? -0.624 4.484 9.383 1 83.25 139 VAL B CA 1
ATOM 2995 C C . VAL B 1 139 ? -1.19 3.299 10.164 1 83.25 139 VAL B C 1
ATOM 2997 O O . VAL B 1 139 ? -2.232 2.748 9.797 1 83.25 139 VAL B O 1
ATOM 3000 N N . ALA B 1 140 ? -0.508 2.912 11.234 1 79.94 140 ALA B N 1
ATOM 3001 C CA . ALA B 1 140 ? -0.982 1.784 12.031 1 79.94 140 ALA B CA 1
ATOM 3002 C C . ALA B 1 140 ? -2.09 2.215 12.984 1 79.94 140 ALA B C 1
ATOM 3004 O O . ALA B 1 140 ? -2.365 1.532 13.977 1 79.94 140 ALA B O 1
ATOM 3005 N N . SER B 1 141 ? -2.801 3.215 12.711 1 79.88 141 SER B N 1
ATOM 3006 C CA . SER B 1 141 ? -3.91 3.713 13.516 1 79.88 141 SER B CA 1
ATOM 3007 C C . SER B 1 141 ? -5.254 3.266 12.945 1 79.88 141 SER B C 1
ATOM 3009 O O . SER B 1 141 ? -5.43 3.219 11.727 1 79.88 141 SER B O 1
ATOM 3011 N N . PRO B 1 142 ? -6.227 2.967 13.859 1 78.69 142 PRO B N 1
ATOM 3012 C CA . PRO B 1 142 ? -7.562 2.604 13.383 1 78.69 142 PRO B CA 1
ATOM 3013 C C . PRO B 1 142 ? -8.195 3.686 12.516 1 78.69 142 PRO B C 1
ATOM 3015 O O . PRO B 1 142 ? -9.016 3.381 11.641 1 78.69 142 PRO B O 1
ATOM 3018 N N . ARG B 1 143 ? -7.816 4.891 12.789 1 81.62 143 ARG B N 1
ATOM 3019 C CA . ARG B 1 143 ? -8.375 5.988 12.008 1 81.62 143 ARG B CA 1
ATOM 3020 C C . ARG B 1 143 ? -7.895 5.934 10.562 1 81.62 143 ARG B C 1
ATOM 3022 O O . ARG B 1 143 ? -8.586 6.402 9.656 1 81.62 143 ARG B O 1
ATOM 3029 N N . TYR B 1 144 ? -6.762 5.25 10.352 1 85.44 144 TYR B N 1
ATOM 3030 C CA . TYR B 1 144 ? -6.227 5.145 8.992 1 85.44 144 TYR B CA 1
ATOM 3031 C C . TYR B 1 144 ? -7.062 4.188 8.156 1 85.44 144 TYR B C 1
ATOM 3033 O O . TYR B 1 144 ? -7.031 4.242 6.922 1 85.44 144 TYR B O 1
ATOM 3041 N N . ASP B 1 145 ? -7.836 3.398 8.812 1 84.88 145 ASP B N 1
ATOM 3042 C CA . ASP B 1 145 ? -8.75 2.512 8.102 1 84.88 145 ASP B CA 1
ATOM 3043 C C . ASP B 1 145 ? -9.742 3.309 7.254 1 84.88 145 ASP B C 1
ATOM 3045 O O . ASP B 1 145 ? -10.172 2.848 6.191 1 84.88 145 ASP B O 1
ATOM 3049 N N . ALA B 1 146 ? -10.031 4.457 7.754 1 89.94 146 ALA B N 1
ATOM 3050 C CA . ALA B 1 146 ? -10.938 5.328 7.008 1 89.94 146 ALA B CA 1
ATOM 3051 C C . ALA B 1 146 ? -10.344 5.707 5.656 1 89.94 146 ALA B C 1
ATOM 3053 O O . ALA B 1 146 ? -11.062 5.789 4.656 1 89.94 146 ALA B O 1
ATOM 3054 N N . VAL B 1 147 ? -9.039 5.867 5.613 1 88.31 147 VAL B N 1
ATOM 3055 C CA . VAL B 1 147 ? -8.359 6.203 4.367 1 88.31 147 VAL B CA 1
ATOM 3056 C C . VAL B 1 147 ? -8.453 5.035 3.389 1 88.31 147 VAL B C 1
ATOM 3058 O O . VAL B 1 147 ? -8.766 5.227 2.211 1 88.31 147 VAL B O 1
ATOM 3061 N N . LEU B 1 148 ? -8.258 3.898 3.871 1 85.5 148 LEU B N 1
ATOM 3062 C CA . LEU B 1 148 ? -8.344 2.703 3.039 1 85.5 148 LEU B CA 1
ATOM 3063 C C . LEU B 1 148 ? -9.75 2.52 2.482 1 85.5 148 LEU B C 1
ATOM 3065 O O . LEU B 1 148 ? -9.922 2.166 1.314 1 85.5 148 LEU B O 1
ATOM 3069 N N . GLU B 1 149 ? -10.734 2.793 3.389 1 86 149 GLU B N 1
ATOM 3070 C CA . GLU B 1 149 ? -12.125 2.717 2.943 1 86 149 GLU B CA 1
ATOM 3071 C C . GLU B 1 149 ? -12.383 3.68 1.79 1 86 149 GLU B C 1
ATOM 3073 O O . GLU B 1 149 ? -13.062 3.326 0.821 1 86 149 GLU B O 1
ATOM 3078 N N . VAL B 1 150 ? -11.867 4.832 1.902 1 89.75 150 VAL B N 1
ATOM 3079 C CA . VAL B 1 150 ? -12.07 5.844 0.872 1 89.75 150 VAL B CA 1
ATOM 3080 C C . VAL B 1 150 ? -11.367 5.422 -0.415 1 89.75 150 VAL B C 1
ATOM 3082 O O . VAL B 1 150 ? -11.938 5.516 -1.504 1 89.75 150 VAL B O 1
ATOM 3085 N N . PHE B 1 151 ? -10.188 4.891 -0.344 1 85.75 151 PHE B N 1
ATOM 3086 C CA . PHE B 1 151 ? -9.391 4.512 -1.507 1 85.75 151 PHE B CA 1
ATOM 3087 C C . PHE B 1 151 ? -10.039 3.346 -2.246 1 85.75 151 PHE B C 1
ATOM 3089 O O . PHE B 1 151 ? -9.953 3.256 -3.473 1 85.75 151 PHE B O 1
ATOM 3096 N N . VAL B 1 152 ? -10.703 2.514 -1.512 1 81.06 152 VAL B N 1
ATOM 3097 C CA . VAL B 1 152 ? -11.414 1.401 -2.139 1 81.06 152 VAL B CA 1
ATOM 3098 C C . VAL B 1 152 ? -12.703 1.904 -2.781 1 81.06 152 VAL B C 1
ATOM 3100 O O . VAL B 1 152 ? -13.047 1.497 -3.893 1 81.06 152 VAL B O 1
ATOM 3103 N N . ALA B 1 153 ? -13.398 2.803 -2.1 1 84.44 153 ALA B N 1
ATOM 3104 C CA . ALA B 1 153 ? -14.688 3.305 -2.562 1 84.44 153 ALA B CA 1
ATOM 3105 C C . ALA B 1 153 ? -14.539 4.078 -3.869 1 84.44 153 ALA B C 1
ATOM 3107 O O . ALA B 1 153 ? -15.453 4.098 -4.695 1 84.44 153 ALA B O 1
ATOM 3108 N N . VAL B 1 154 ? -13.406 4.695 -4.082 1 86.88 154 VAL B N 1
ATOM 3109 C CA . VAL B 1 154 ? -13.188 5.535 -5.258 1 86.88 154 VAL B CA 1
ATOM 3110 C C . VAL B 1 154 ? -13.188 4.668 -6.516 1 86.88 154 VAL B C 1
ATOM 3112 O O . VAL B 1 154 ? -13.383 5.172 -7.621 1 86.88 154 VAL B O 1
ATOM 3115 N N . ARG B 1 155 ? -12.984 3.398 -6.398 1 78.62 155 ARG B N 1
ATOM 3116 C CA . ARG B 1 155 ? -12.922 2.486 -7.535 1 78.62 155 ARG B CA 1
ATOM 3117 C C . ARG B 1 155 ? -14.281 2.357 -8.211 1 78.62 155 ARG B C 1
ATOM 3119 O O . ARG B 1 155 ? -14.367 2.145 -9.422 1 78.62 155 ARG B O 1
ATOM 3126 N N . SER B 1 156 ? -15.359 2.494 -7.391 1 78 156 SER B N 1
ATOM 3127 C CA . SER B 1 156 ? -16.703 2.277 -7.934 1 78 156 SER B CA 1
ATOM 3128 C C . SER B 1 156 ? -17.516 3.562 -7.906 1 78 156 SER B C 1
ATOM 3130 O O . SER B 1 156 ? -18.672 3.584 -8.367 1 78 156 SER B O 1
ATOM 3132 N N . ASP B 1 157 ? -17.031 4.629 -7.375 1 86.5 157 ASP B N 1
ATOM 3133 C CA . ASP B 1 157 ? -17.703 5.918 -7.277 1 86.5 157 ASP B CA 1
ATOM 3134 C C . ASP B 1 157 ? -16.906 7.008 -7.996 1 86.5 157 ASP B C 1
ATOM 3136 O O . ASP B 1 157 ? -16.016 7.609 -7.414 1 86.5 157 ASP B O 1
ATOM 3140 N N . ALA B 1 158 ? -17.375 7.324 -9.188 1 87.81 158 ALA B N 1
ATOM 3141 C CA . ALA B 1 158 ? -16.625 8.227 -10.055 1 87.81 158 ALA B CA 1
ATOM 3142 C C . ALA B 1 158 ? -16.594 9.641 -9.477 1 87.81 158 ALA B C 1
ATOM 3144 O O . ALA B 1 158 ? -15.602 10.352 -9.617 1 87.81 158 ALA B O 1
ATOM 3145 N N . ASP B 1 159 ? -17.672 10.023 -8.875 1 92.44 159 ASP B N 1
ATOM 3146 C CA . ASP B 1 159 ? -17.719 11.352 -8.273 1 92.44 159 ASP B CA 1
ATOM 3147 C C . ASP B 1 159 ? -16.734 11.453 -7.105 1 92.44 159 ASP B C 1
ATOM 3149 O O . ASP B 1 159 ? -16.016 12.445 -6.98 1 92.44 159 ASP B O 1
ATOM 3153 N N . LEU B 1 160 ? -16.734 10.477 -6.305 1 92.88 160 LEU B N 1
ATOM 3154 C CA . LEU B 1 160 ? -15.781 10.445 -5.199 1 92.88 160 LEU B CA 1
ATOM 3155 C C . LEU B 1 160 ? -14.344 10.422 -5.723 1 92.88 160 LEU B C 1
ATOM 3157 O O . LEU B 1 160 ? -13.469 11.109 -5.184 1 92.88 160 LEU B O 1
ATOM 3161 N N . ARG B 1 161 ? -14.109 9.68 -6.742 1 90.5 161 ARG B N 1
ATOM 3162 C CA . ARG B 1 161 ? -12.789 9.578 -7.348 1 90.5 161 ARG B CA 1
ATOM 3163 C C . ARG B 1 161 ? -12.281 10.945 -7.781 1 90.5 161 ARG B C 1
ATOM 3165 O O . ARG B 1 161 ? -11.125 11.305 -7.516 1 90.5 161 ARG B O 1
ATOM 3172 N N . ALA B 1 162 ? -13.094 11.695 -8.422 1 90.88 162 ALA B N 1
ATOM 3173 C CA . ALA B 1 162 ? -12.711 13.016 -8.906 1 90.88 162 ALA B CA 1
ATOM 3174 C C . ALA B 1 162 ? -12.352 13.938 -7.746 1 90.88 162 ALA B C 1
ATOM 3176 O O . ALA B 1 162 ? -11.367 14.688 -7.82 1 90.88 162 ALA B O 1
ATOM 3177 N N . ARG B 1 163 ? -13.109 13.852 -6.723 1 92.5 163 ARG B N 1
ATOM 3178 C CA . ARG B 1 163 ? -12.875 14.711 -5.57 1 92.5 163 ARG B CA 1
ATOM 3179 C C . ARG B 1 163 ? -11.586 14.328 -4.855 1 92.5 163 ARG B C 1
ATOM 3181 O O . ARG B 1 163 ? -10.789 15.195 -4.484 1 92.5 163 ARG B O 1
ATOM 3188 N N . ILE B 1 164 ? -11.398 13.102 -4.684 1 91.69 164 ILE B N 1
ATOM 3189 C CA . ILE B 1 164 ? -10.219 12.633 -3.961 1 91.69 164 ILE B CA 1
ATOM 3190 C C . ILE B 1 164 ? -8.969 12.875 -4.801 1 91.69 164 ILE B C 1
ATOM 3192 O O . ILE B 1 164 ? -7.902 13.188 -4.262 1 91.69 164 ILE B O 1
ATOM 3196 N N . ASP B 1 165 ? -9.125 12.789 -6.102 1 88.19 165 ASP B N 1
ATOM 3197 C CA . ASP B 1 165 ? -8.023 13.125 -6.992 1 88.19 165 ASP B CA 1
ATOM 3198 C C . ASP B 1 165 ? -7.543 14.555 -6.754 1 88.19 165 ASP B C 1
ATOM 3200 O O . ASP B 1 165 ? -6.34 14.805 -6.66 1 88.19 165 ASP B O 1
ATOM 3204 N N . THR B 1 166 ? -8.453 15.406 -6.656 1 89.19 166 THR B N 1
ATOM 3205 C CA . THR B 1 166 ? -8.141 16.812 -6.406 1 89.19 166 THR B CA 1
ATOM 3206 C C . THR B 1 166 ? -7.438 16.969 -5.062 1 89.19 166 THR B C 1
ATOM 3208 O O . THR B 1 166 ? -6.457 17.703 -4.953 1 89.19 166 THR B O 1
ATOM 3211 N N . VAL B 1 167 ? -7.926 16.266 -4.082 1 89.94 167 VAL B N 1
ATOM 3212 C CA . VAL B 1 167 ? -7.344 16.328 -2.744 1 89.94 167 VAL B CA 1
ATOM 3213 C C . VAL B 1 167 ? -5.902 15.82 -2.785 1 89.94 167 VAL B C 1
ATOM 3215 O O . VAL B 1 167 ? -5 16.453 -2.236 1 89.94 167 VAL B O 1
ATOM 3218 N N . LEU B 1 168 ? -5.668 14.758 -3.453 1 87.38 168 LEU B N 1
ATOM 3219 C CA . LEU B 1 168 ? -4.352 14.141 -3.494 1 87.38 168 LEU B CA 1
ATOM 3220 C C . LEU B 1 168 ? -3.367 15 -4.281 1 87.38 168 LEU B C 1
ATOM 3222 O O . LEU B 1 168 ? -2.188 15.078 -3.934 1 87.38 168 LEU B O 1
ATOM 3226 N N . ARG B 1 169 ? -3.803 15.617 -5.309 1 86.06 169 ARG B N 1
ATOM 3227 C CA . ARG B 1 169 ? -2.947 16.516 -6.078 1 86.06 169 ARG B CA 1
ATOM 3228 C C . ARG B 1 169 ? -2.488 17.688 -5.234 1 86.06 169 ARG B C 1
ATOM 3230 O O . ARG B 1 169 ? -1.318 18.078 -5.277 1 86.06 169 ARG B O 1
ATOM 3237 N N . ARG B 1 170 ? -3.422 18.219 -4.547 1 87.69 170 ARG B N 1
ATOM 3238 C CA . ARG B 1 170 ? -3.072 19.312 -3.658 1 87.69 170 ARG B CA 1
ATOM 3239 C C . ARG B 1 170 ? -2.086 18.859 -2.586 1 87.69 170 ARG B C 1
ATOM 3241 O O . ARG B 1 170 ? -1.131 19.578 -2.275 1 87.69 170 ARG B O 1
ATOM 3248 N N . LEU B 1 171 ? -2.377 17.719 -2.037 1 87 171 LEU B N 1
ATOM 3249 C CA . LEU B 1 171 ? -1.5 17.172 -1.006 1 87 171 LEU B CA 1
ATOM 3250 C C . LEU B 1 171 ? -0.099 16.938 -1.556 1 87 171 LEU B C 1
ATOM 3252 O O . LEU B 1 171 ? 0.895 17.172 -0.865 1 87 171 LEU B O 1
ATOM 3256 N N . SER B 1 172 ? -0.072 16.453 -2.768 1 84.38 172 SER B N 1
ATOM 3257 C CA . SER B 1 172 ? 1.211 16.188 -3.41 1 84.38 172 SER B CA 1
ATOM 3258 C C . SER B 1 172 ? 2.039 17.469 -3.533 1 84.38 172 SER B C 1
ATOM 3260 O O . SER B 1 172 ? 3.25 17.453 -3.299 1 84.38 172 SER B O 1
ATOM 3262 N N . LEU B 1 173 ? 1.428 18.547 -3.855 1 86.31 173 LEU B N 1
ATOM 3263 C CA . LEU B 1 173 ? 2.113 19.828 -3.973 1 86.31 173 LEU B CA 1
ATOM 3264 C C . LEU B 1 173 ? 2.6 20.312 -2.609 1 86.31 173 LEU B C 1
ATOM 3266 O O . LEU B 1 173 ? 3.736 20.766 -2.479 1 86.31 173 LEU B O 1
ATOM 3270 N N . SER B 1 174 ? 1.753 20.156 -1.653 1 89.12 174 SER B N 1
ATOM 3271 C CA . SER B 1 174 ? 2.117 20.547 -0.295 1 89.12 174 SER B CA 1
ATOM 3272 C C . SER B 1 174 ? 3.264 19.703 0.236 1 89.12 174 SER B C 1
ATOM 3274 O O . SER B 1 174 ? 4.156 20.203 0.923 1 89.12 174 SER B O 1
ATOM 3276 N N . LEU B 1 175 ? 3.188 18.453 -0.033 1 87.44 175 LEU B N 1
ATOM 3277 C CA . LEU B 1 175 ? 4.246 17.531 0.368 1 87.44 175 LEU B CA 1
ATOM 3278 C C . LEU B 1 175 ? 5.574 17.922 -0.266 1 87.44 175 LEU B C 1
ATOM 3280 O O . LEU B 1 175 ? 6.602 17.969 0.417 1 87.44 175 LEU B O 1
ATOM 3284 N N . ALA B 1 176 ? 5.547 18.188 -1.555 1 88.12 176 ALA B N 1
ATOM 3285 C CA . ALA B 1 176 ? 6.762 18.578 -2.268 1 88.12 176 ALA B CA 1
ATOM 3286 C C . ALA B 1 176 ? 7.398 19.812 -1.634 1 88.12 176 ALA B C 1
ATOM 3288 O O . ALA B 1 176 ? 8.609 19.844 -1.406 1 88.12 176 ALA B O 1
ATOM 3289 N N . GLU B 1 177 ? 6.582 20.75 -1.334 1 89.56 177 GLU B N 1
ATOM 3290 C CA . GLU B 1 177 ? 7.066 21.984 -0.721 1 89.56 177 GLU B CA 1
ATOM 3291 C C . GLU B 1 177 ? 7.668 21.719 0.657 1 89.56 177 GLU B C 1
ATOM 3293 O O . GLU B 1 177 ? 8.773 22.172 0.958 1 89.56 177 GLU B O 1
ATOM 3298 N N . ALA B 1 178 ? 7 20.969 1.443 1 89.88 178 ALA B N 1
ATOM 3299 C CA . ALA B 1 178 ? 7.449 20.688 2.805 1 89.88 178 ALA B CA 1
ATOM 3300 C C . ALA B 1 178 ? 8.711 19.844 2.799 1 89.88 178 ALA B C 1
ATOM 3302 O O . ALA B 1 178 ? 9.656 20.109 3.549 1 89.88 178 ALA B O 1
ATOM 3303 N N . MET B 1 179 ? 8.766 18.875 1.913 1 89.94 179 MET B N 1
ATOM 3304 C CA . MET B 1 179 ? 9.891 17.953 1.896 1 89.94 179 MET B CA 1
ATOM 3305 C C . MET B 1 179 ? 11.148 18.641 1.379 1 89.94 179 MET B C 1
ATOM 3307 O O . MET B 1 179 ? 12.258 18.344 1.836 1 89.94 179 MET B O 1
ATOM 3311 N N . GLY B 1 180 ? 10.977 19.547 0.474 1 87.56 180 GLY B N 1
ATOM 3312 C CA . GLY B 1 180 ? 12.102 20.312 -0.031 1 87.56 180 GLY B CA 1
ATOM 3313 C C . GLY B 1 180 ? 12.805 21.125 1.047 1 87.56 180 GLY B C 1
ATOM 3314 O O . GLY B 1 180 ? 14 21.406 0.94 1 87.56 180 GLY B O 1
ATOM 3315 N N . THR B 1 181 ? 12.086 21.453 2.072 1 88.94 181 THR B N 1
ATOM 3316 C CA . THR B 1 181 ? 12.672 22.219 3.162 1 88.94 181 THR B CA 1
ATOM 3317 C C . THR B 1 181 ? 13.266 21.297 4.219 1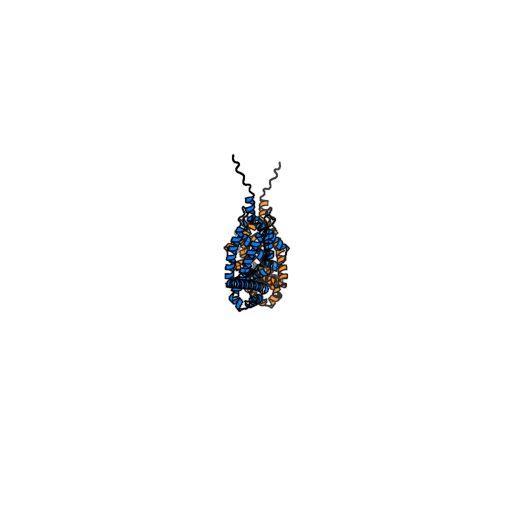 88.94 181 THR B C 1
ATOM 3319 O O . THR B 1 181 ? 14.141 21.719 4.988 1 88.94 181 THR B O 1
ATOM 3322 N N . LEU B 1 182 ? 12.883 20.094 4.273 1 91.38 182 LEU B N 1
ATOM 3323 C CA . LEU B 1 182 ? 13.25 19.219 5.375 1 91.38 182 LEU B CA 1
ATOM 3324 C C . LEU B 1 182 ? 14.391 18.281 4.977 1 91.38 182 LEU B C 1
ATOM 3326 O O . LEU B 1 182 ? 15.156 17.844 5.828 1 91.38 182 LEU B O 1
ATOM 3330 N N . PHE B 1 183 ? 14.477 18.047 3.654 1 92.88 183 PHE B N 1
ATOM 3331 C CA . PHE B 1 183 ? 15.43 17.047 3.205 1 92.88 183 PHE B CA 1
ATOM 3332 C C . PHE B 1 183 ? 16.234 17.547 2.018 1 92.88 183 PHE B C 1
ATOM 3334 O O . PHE B 1 183 ? 15.797 18.453 1.298 1 92.88 183 PHE B O 1
ATOM 3341 N N . ARG B 1 184 ? 17.422 17.031 1.883 1 92.81 184 ARG B N 1
ATOM 3342 C CA . ARG B 1 184 ? 18.297 17.219 0.731 1 92.81 184 ARG B CA 1
ATOM 3343 C C . ARG B 1 184 ? 18.828 15.875 0.231 1 92.81 184 ARG B C 1
ATOM 3345 O O . ARG B 1 184 ? 19.078 14.961 1.023 1 92.81 184 ARG B O 1
ATOM 3352 N N . PRO B 1 185 ? 18.875 15.781 -1.085 1 93.56 185 PRO B N 1
ATOM 3353 C CA . PRO B 1 185 ? 19.547 14.562 -1.559 1 93.56 185 PRO B CA 1
ATOM 3354 C C . PRO B 1 185 ? 20.984 14.445 -1.048 1 93.56 185 PRO B C 1
ATOM 3356 O O . PRO B 1 185 ? 21.672 15.461 -0.885 1 93.56 185 PRO B O 1
ATOM 3359 N N . ARG B 1 186 ? 21.406 13.195 -0.712 1 92.62 186 ARG B N 1
ATOM 3360 C CA . ARG B 1 186 ? 22.828 13.008 -0.448 1 92.62 186 ARG B CA 1
ATOM 3361 C C . ARG B 1 186 ? 23.656 13.312 -1.688 1 92.62 186 ARG B C 1
ATOM 3363 O O . ARG B 1 186 ? 23.188 13.148 -2.816 1 92.62 186 ARG B O 1
ATOM 3370 N N . PRO B 1 187 ? 24.875 13.852 -1.413 1 89.56 187 PRO B N 1
ATOM 3371 C CA . PRO B 1 187 ? 25.734 14.141 -2.568 1 89.56 187 PRO B CA 1
ATOM 3372 C C . PRO B 1 187 ? 25.891 12.938 -3.498 1 89.56 187 PRO B C 1
ATOM 3374 O O . PRO B 1 187 ? 26.172 11.828 -3.039 1 89.56 187 PRO B O 1
ATOM 3377 N N . GLY B 1 188 ? 25.562 13.086 -4.797 1 88.25 188 GLY B N 1
ATOM 3378 C CA . GLY B 1 188 ? 25.719 12.039 -5.789 1 88.25 188 GLY B CA 1
ATOM 3379 C C . GLY B 1 188 ? 24.453 11.227 -6 1 88.25 188 GLY B C 1
ATOM 3380 O O . GLY B 1 188 ? 24.344 10.477 -6.977 1 88.25 188 GLY B O 1
ATOM 3381 N N . ALA B 1 189 ? 23.594 11.422 -4.969 1 87 189 ALA B N 1
ATOM 3382 C CA . ALA B 1 189 ? 22.344 10.672 -5.086 1 87 189 ALA B CA 1
ATOM 3383 C C . ALA B 1 189 ? 21.328 11.422 -5.957 1 87 189 ALA B C 1
ATOM 3385 O O . ALA B 1 189 ? 21.188 12.641 -5.844 1 87 189 ALA B O 1
ATOM 3386 N N . GLU B 1 190 ? 20.828 10.781 -7.023 1 87.31 190 GLU B N 1
ATOM 3387 C CA . GLU B 1 190 ? 19.688 11.32 -7.742 1 87.31 190 GLU B CA 1
ATOM 3388 C C . GLU B 1 190 ? 18.375 10.992 -7.02 1 87.31 190 GLU B C 1
ATOM 3390 O O . GLU B 1 190 ? 17.797 9.93 -7.238 1 87.31 190 GLU B O 1
ATOM 3395 N N . ALA B 1 191 ? 18.109 11.914 -6.098 1 92.12 191 ALA B N 1
ATOM 3396 C CA . ALA B 1 191 ? 16.938 11.641 -5.27 1 92.12 191 ALA B CA 1
ATOM 3397 C C . ALA B 1 191 ? 16.031 12.852 -5.188 1 92.12 191 ALA B C 1
ATOM 3399 O O . ALA B 1 191 ? 16.5 13.992 -5.113 1 92.12 191 ALA B O 1
ATOM 3400 N N . ASP B 1 192 ? 14.797 12.648 -5.332 1 93.69 192 ASP B N 1
ATOM 3401 C CA . ASP B 1 192 ? 13.742 13.625 -5.109 1 93.69 192 ASP B CA 1
ATOM 3402 C C . ASP B 1 192 ? 13.062 13.406 -3.76 1 93.69 192 ASP B C 1
ATOM 3404 O O . ASP B 1 192 ? 12.305 12.445 -3.592 1 93.69 192 ASP B O 1
ATOM 3408 N N . PRO B 1 193 ? 13.328 14.297 -2.818 1 93.81 193 PRO B N 1
ATOM 3409 C CA . PRO B 1 193 ? 12.789 14.102 -1.474 1 93.81 193 PRO B CA 1
ATOM 3410 C C . PRO B 1 193 ? 11.273 13.914 -1.471 1 93.81 193 PRO B C 1
ATOM 3412 O O . PRO B 1 193 ? 10.75 13.078 -0.733 1 93.81 193 PRO B O 1
ATOM 3415 N N . ALA B 1 194 ? 10.586 14.727 -2.281 1 92.06 194 ALA B N 1
ATOM 3416 C CA . ALA B 1 194 ? 9.133 14.625 -2.326 1 92.06 194 ALA B CA 1
ATOM 3417 C C . ALA B 1 194 ? 8.695 13.242 -2.811 1 92.06 194 ALA B C 1
ATOM 3419 O O . ALA B 1 194 ? 7.75 12.664 -2.273 1 92.06 194 ALA B O 1
ATOM 3420 N N . LEU B 1 195 ? 9.352 12.734 -3.771 1 93.19 195 LEU B N 1
ATOM 3421 C CA . LEU B 1 195 ? 9.031 11.414 -4.293 1 93.19 195 LEU B CA 1
ATOM 3422 C C . LEU B 1 195 ? 9.273 10.336 -3.242 1 93.19 195 LEU B C 1
ATOM 3424 O O . LEU B 1 195 ? 8.438 9.461 -3.037 1 93.19 195 LEU B O 1
ATOM 3428 N N . LEU B 1 196 ? 10.391 10.398 -2.568 1 95.19 196 LEU B N 1
ATOM 3429 C CA . LEU B 1 196 ? 10.766 9.375 -1.603 1 95.19 196 LEU B CA 1
ATOM 3430 C C . LEU B 1 196 ? 9.836 9.406 -0.393 1 95.19 196 LEU B C 1
ATOM 3432 O O . LEU B 1 196 ? 9.492 8.352 0.149 1 95.19 196 LEU B O 1
ATOM 3436 N N . VAL B 1 197 ? 9.461 10.531 0.012 1 91.31 197 VAL B N 1
ATOM 3437 C CA . VAL B 1 197 ? 8.523 10.617 1.126 1 91.31 197 VAL B CA 1
ATOM 3438 C C . VAL B 1 197 ? 7.145 10.125 0.684 1 91.31 197 VAL B C 1
ATOM 3440 O O . VAL B 1 197 ? 6.461 9.422 1.434 1 91.31 197 VAL B O 1
ATOM 3443 N N . GLY B 1 198 ? 6.723 10.531 -0.564 1 90.94 198 GLY B N 1
ATOM 3444 C CA . GLY B 1 198 ? 5.516 9.945 -1.116 1 90.94 198 GLY B CA 1
ATOM 3445 C C . GLY B 1 198 ? 5.547 8.43 -1.145 1 90.94 198 GLY B C 1
ATOM 3446 O O . GLY B 1 198 ? 4.566 7.773 -0.781 1 90.94 198 GLY B O 1
ATOM 3447 N N . MET B 1 199 ? 6.652 7.879 -1.532 1 94.81 199 MET B N 1
ATOM 3448 C CA . MET B 1 199 ? 6.836 6.43 -1.567 1 94.81 199 MET B CA 1
ATOM 3449 C C . MET B 1 199 ? 6.758 5.84 -0.164 1 94.81 199 MET B C 1
ATOM 3451 O O . MET B 1 199 ? 6.293 4.711 0.015 1 94.81 199 MET B O 1
ATOM 3455 N N . THR B 1 200 ? 7.234 6.602 0.817 1 95.12 200 THR B N 1
ATOM 3456 C CA . THR B 1 200 ? 7.125 6.152 2.201 1 95.12 200 THR B CA 1
ATOM 3457 C C . THR B 1 200 ? 5.668 5.934 2.586 1 95.12 200 THR B C 1
ATOM 3459 O O . THR B 1 200 ? 5.309 4.871 3.1 1 95.12 200 THR B O 1
ATOM 3462 N N . PHE B 1 201 ? 4.848 6.852 2.262 1 90.25 201 PHE B N 1
ATOM 3463 C CA . PHE B 1 201 ? 3.436 6.723 2.59 1 90.25 201 PHE B CA 1
ATOM 3464 C C . PHE B 1 201 ? 2.797 5.59 1.791 1 90.25 201 PHE B C 1
ATOM 3466 O O . PHE B 1 201 ? 1.971 4.844 2.316 1 90.25 201 PHE B O 1
ATOM 3473 N N . THR B 1 202 ? 3.16 5.504 0.526 1 92.06 202 THR B N 1
ATOM 3474 C CA . THR B 1 202 ? 2.643 4.43 -0.317 1 92.06 202 THR B CA 1
ATOM 3475 C C . THR B 1 202 ? 3.029 3.066 0.245 1 92.06 202 THR B C 1
ATOM 3477 O O . THR B 1 202 ? 2.188 2.172 0.353 1 92.06 202 THR B O 1
ATOM 3480 N N . LEU B 1 203 ? 4.27 2.889 0.616 1 95.06 203 LEU B N 1
ATOM 3481 C CA . LEU B 1 203 ? 4.758 1.636 1.183 1 95.06 203 LEU B CA 1
ATOM 3482 C C . LEU B 1 203 ? 4.055 1.326 2.502 1 95.06 203 LEU B C 1
ATOM 3484 O O . LEU B 1 203 ? 3.611 0.198 2.723 1 95.06 203 LEU B O 1
ATOM 3488 N N . LEU B 1 204 ? 3.947 2.314 3.391 1 93 204 LEU B N 1
ATOM 3489 C CA . LEU B 1 204 ? 3.316 2.121 4.691 1 93 204 LEU B CA 1
ATOM 3490 C C . LEU B 1 204 ? 1.841 1.771 4.535 1 93 204 LEU B C 1
ATOM 3492 O O . LEU B 1 204 ? 1.304 0.965 5.297 1 93 204 LEU B O 1
ATOM 3496 N N . ARG B 1 205 ? 1.264 2.426 3.574 1 89.31 205 ARG B N 1
ATOM 3497 C CA . ARG B 1 205 ? -0.127 2.09 3.289 1 89.31 205 ARG B CA 1
ATOM 3498 C C . ARG B 1 205 ? -0.258 0.638 2.84 1 89.31 205 ARG B C 1
ATOM 3500 O O . ARG B 1 205 ? -1.153 -0.079 3.291 1 89.31 205 ARG B O 1
ATOM 3507 N N . GLY B 1 206 ? 0.6 0.23 1.918 1 90.12 206 GLY B N 1
ATOM 3508 C CA . GLY B 1 206 ? 0.617 -1.173 1.536 1 90.12 206 GLY B CA 1
ATOM 3509 C C . GLY B 1 206 ? 0.849 -2.107 2.707 1 90.12 206 GLY B C 1
ATOM 3510 O O . GLY B 1 206 ? 0.211 -3.158 2.807 1 90.12 206 GLY B O 1
ATOM 3511 N N . LEU B 1 207 ? 1.746 -1.701 3.562 1 90.19 207 LEU B N 1
ATOM 3512 C CA . LEU B 1 207 ? 2.061 -2.482 4.754 1 90.19 207 LEU B CA 1
ATOM 3513 C C . LEU B 1 207 ? 0.852 -2.572 5.68 1 90.19 207 LEU B C 1
ATOM 3515 O O . LEU B 1 207 ? 0.613 -3.613 6.297 1 90.19 207 LEU B O 1
ATOM 3519 N N . SER B 1 208 ? 0.127 -1.527 5.773 1 87.06 208 SER B N 1
ATOM 3520 C CA . SER B 1 208 ? -1.038 -1.486 6.648 1 87.06 208 SER B CA 1
ATOM 3521 C C . SER B 1 208 ? -2.117 -2.455 6.18 1 87.06 208 SER B C 1
ATOM 3523 O O . SER B 1 208 ? -2.824 -3.049 6.996 1 87.06 208 SER B O 1
ATOM 3525 N N . LEU B 1 209 ? -2.305 -2.57 4.906 1 82.19 209 LEU B N 1
ATOM 3526 C CA . LEU B 1 209 ? -3.244 -3.545 4.363 1 82.19 209 LEU B CA 1
ATOM 3527 C C . LEU B 1 209 ? -2.871 -4.961 4.797 1 82.19 209 LEU B C 1
ATOM 3529 O O . LEU B 1 209 ? -3.748 -5.766 5.121 1 82.19 209 LEU B O 1
ATOM 3533 N N . GLU B 1 210 ? -1.599 -5.195 4.82 1 76.81 210 GLU B N 1
ATOM 3534 C CA . GLU B 1 210 ? -1.104 -6.52 5.188 1 76.81 210 GLU B CA 1
ATOM 3535 C C . GLU B 1 210 ? -1.169 -6.738 6.695 1 76.81 210 GLU B C 1
ATOM 3537 O O . GLU B 1 210 ? -1.44 -7.848 7.156 1 76.81 210 GLU B O 1
ATOM 3542 N N . ALA B 1 211 ? -0.857 -5.727 7.414 1 62.28 211 ALA B N 1
ATOM 3543 C CA . ALA B 1 211 ? -0.777 -5.797 8.867 1 62.28 211 ALA B CA 1
ATOM 3544 C C . ALA B 1 211 ? -2.152 -6.047 9.484 1 62.28 211 ALA B C 1
ATOM 3546 O O . ALA B 1 211 ? -2.256 -6.566 10.602 1 62.28 211 ALA B O 1
ATOM 3547 N N . GLY B 1 212 ? -3.111 -5.586 8.812 1 59.47 212 GLY B N 1
ATOM 3548 C CA . GLY B 1 212 ? -4.449 -5.945 9.258 1 59.47 212 GLY B CA 1
ATOM 3549 C C . GLY B 1 212 ? -4.703 -7.441 9.219 1 59.47 212 GLY B C 1
ATOM 3550 O O . GLY B 1 212 ? -5.625 -7.938 9.875 1 59.47 212 GLY B O 1
ATOM 3551 N N . ILE B 1 213 ? -3.943 -8.055 8.391 1 57.34 213 ILE B N 1
ATOM 3552 C CA . ILE B 1 213 ? -4.047 -9.5 8.242 1 57.34 213 ILE B CA 1
ATOM 3553 C C . ILE B 1 213 ? -3.09 -10.188 9.219 1 57.34 213 ILE B C 1
ATOM 3555 O O . ILE B 1 213 ? -3.518 -10.945 10.086 1 57.34 213 ILE B O 1
ATOM 3559 N N . TYR B 1 214 ? -1.569 -10.188 8.734 1 55.53 214 TYR B N 1
ATOM 3560 C CA . TYR B 1 214 ? -0.443 -10.875 9.352 1 55.53 214 TYR B CA 1
ATOM 3561 C C . TYR B 1 214 ? 0.293 -9.961 10.32 1 55.53 214 TYR B C 1
ATOM 3563 O O . TYR B 1 214 ? 0.931 -8.992 9.906 1 55.53 214 TYR B O 1
ATOM 3571 N N . ARG B 1 215 ? -0.172 -9.883 11.422 1 59.81 215 ARG B N 1
ATOM 3572 C CA . ARG B 1 215 ? 0.632 -9.062 12.328 1 59.81 215 ARG B CA 1
ATOM 3573 C C . ARG B 1 215 ? 1.994 -9.703 12.578 1 59.81 215 ARG B C 1
ATOM 3575 O O . ARG B 1 215 ? 2.127 -10.578 13.438 1 59.81 215 ARG B O 1
ATOM 3582 N N . ASP B 1 216 ? 2.781 -10.008 11.531 1 76.38 216 ASP B N 1
ATOM 3583 C CA . ASP B 1 216 ? 4.141 -10.344 11.945 1 76.38 216 ASP B CA 1
ATOM 3584 C C . ASP B 1 216 ? 4.938 -9.086 12.281 1 76.38 216 ASP B C 1
ATOM 3586 O O . ASP B 1 216 ? 5.523 -8.453 11.406 1 76.38 216 ASP B O 1
ATOM 3590 N N . PRO B 1 217 ? 4.84 -8.758 13.562 1 81.56 217 PRO B N 1
ATOM 3591 C CA . PRO B 1 217 ? 5.5 -7.523 13.977 1 81.56 217 PRO B CA 1
ATOM 3592 C C . PRO B 1 217 ? 6.984 -7.5 13.625 1 81.56 217 PRO B C 1
ATOM 3594 O O . PRO B 1 217 ? 7.551 -6.426 13.383 1 81.56 217 PRO B O 1
ATOM 3597 N N . VAL B 1 218 ? 7.535 -8.695 13.547 1 86.44 218 VAL B N 1
ATOM 3598 C CA . VAL B 1 218 ? 8.953 -8.773 13.211 1 86.44 218 VAL B CA 1
ATOM 3599 C C . VAL B 1 218 ? 9.172 -8.367 11.758 1 86.44 218 VAL B C 1
ATOM 3601 O O . VAL B 1 218 ? 10.094 -7.609 11.453 1 86.44 218 VAL B O 1
ATOM 3604 N N . LEU B 1 219 ? 8.297 -8.836 10.891 1 86.5 219 LEU B N 1
ATOM 3605 C CA . LEU B 1 219 ? 8.422 -8.492 9.477 1 86.5 219 LEU B CA 1
ATOM 3606 C C . LEU B 1 219 ? 8.172 -7.008 9.258 1 86.5 219 LEU B C 1
ATOM 3608 O O . LEU B 1 219 ? 8.859 -6.371 8.461 1 86.5 219 LEU B O 1
ATOM 3612 N N . VAL B 1 220 ? 7.195 -6.461 9.992 1 90.75 220 VAL B N 1
ATOM 3613 C CA . VAL B 1 220 ? 6.902 -5.039 9.875 1 90.75 220 VAL B CA 1
ATOM 3614 C C . VAL B 1 220 ? 8.133 -4.223 10.266 1 90.75 220 VAL B C 1
ATOM 3616 O O . VAL B 1 220 ? 8.539 -3.312 9.539 1 90.75 220 VAL B O 1
ATOM 3619 N N . GLU B 1 221 ? 8.734 -4.594 11.352 1 93 221 GLU B N 1
ATOM 3620 C CA . GLU B 1 221 ? 9.922 -3.887 11.828 1 93 221 GLU B CA 1
ATOM 3621 C C . GLU B 1 221 ? 11.062 -3.984 10.812 1 93 221 GLU B C 1
ATOM 3623 O O . GLU B 1 221 ? 11.773 -3.006 10.578 1 93 221 GLU B O 1
ATOM 3628 N N . ARG B 1 222 ? 11.203 -5.148 10.242 1 93.62 222 ARG B N 1
ATOM 3629 C CA . ARG B 1 222 ? 12.258 -5.352 9.258 1 93.62 222 ARG B CA 1
ATOM 3630 C C . ARG B 1 222 ? 12.031 -4.484 8.023 1 93.62 222 ARG B C 1
ATOM 3632 O O . ARG B 1 222 ? 12.977 -3.941 7.457 1 93.62 222 ARG B O 1
ATOM 3639 N N . VAL B 1 223 ? 10.766 -4.379 7.613 1 94.88 223 VAL B N 1
ATOM 3640 C CA . VAL B 1 223 ? 10.43 -3.555 6.457 1 94.88 223 VAL B CA 1
ATOM 3641 C C . VAL B 1 223 ? 10.719 -2.088 6.762 1 94.88 223 VAL B C 1
ATOM 3643 O O . VAL B 1 223 ? 11.336 -1.39 5.953 1 94.88 223 VAL B O 1
ATOM 3646 N N . LEU B 1 224 ? 10.312 -1.677 7.973 1 96 224 LEU B N 1
ATOM 3647 C CA . LEU B 1 224 ? 10.523 -0.286 8.367 1 96 224 LEU B CA 1
ATOM 3648 C C . LEU B 1 224 ? 12.008 0.043 8.438 1 96 224 LEU B C 1
ATOM 3650 O O . LEU B 1 224 ? 12.445 1.082 7.941 1 96 224 LEU B O 1
ATOM 3654 N N . ASP B 1 225 ? 12.773 -0.842 9.008 1 96.5 225 ASP B N 1
ATOM 3655 C CA . ASP B 1 225 ? 14.211 -0.645 9.141 1 96.5 225 ASP B CA 1
ATOM 3656 C C . ASP B 1 225 ? 14.883 -0.605 7.77 1 96.5 225 ASP B C 1
ATOM 3658 O O . ASP B 1 225 ? 15.734 0.248 7.516 1 96.5 225 ASP B O 1
ATOM 3662 N N . CYS B 1 226 ? 14.492 -1.528 6.941 1 96.56 226 CYS B N 1
ATOM 3663 C CA . CYS B 1 226 ? 15.07 -1.595 5.602 1 96.56 226 CYS B CA 1
ATOM 3664 C C . CYS B 1 226 ? 14.758 -0.331 4.809 1 96.56 226 CYS B C 1
ATOM 3666 O O . CYS B 1 226 ? 15.641 0.242 4.172 1 96.56 226 CYS B O 1
ATOM 3668 N N . TRP B 1 227 ? 13.523 0.128 4.895 1 97.25 227 TRP B N 1
ATOM 3669 C CA . TRP B 1 227 ? 13.117 1.336 4.18 1 97.25 227 TRP B CA 1
ATOM 3670 C C . TRP B 1 227 ? 13.875 2.553 4.703 1 97.25 227 TRP B C 1
ATOM 3672 O O . TRP B 1 227 ? 14.352 3.375 3.922 1 97.25 227 TRP B O 1
ATOM 3682 N N . ALA B 1 228 ? 13.969 2.635 6 1 96.25 228 ALA B N 1
ATOM 3683 C CA . ALA B 1 228 ? 14.695 3.742 6.617 1 96.25 228 ALA B CA 1
ATOM 3684 C C . ALA B 1 228 ? 16.141 3.787 6.133 1 96.25 228 ALA B C 1
ATOM 3686 O O . ALA B 1 228 ? 16.672 4.859 5.844 1 96.25 228 ALA B O 1
ATOM 3687 N N . ALA B 1 229 ? 16.766 2.635 6.066 1 94.5 229 ALA B N 1
ATOM 3688 C CA . ALA B 1 229 ? 18.156 2.557 5.602 1 94.5 229 ALA B CA 1
ATOM 3689 C C . ALA B 1 229 ? 18.266 3.006 4.148 1 94.5 229 ALA B C 1
ATOM 3691 O O . ALA B 1 229 ? 19.219 3.703 3.783 1 94.5 229 ALA B O 1
ATOM 3692 N N . MET B 1 230 ? 17.297 2.662 3.35 1 94.75 230 MET B N 1
ATOM 3693 C CA . MET B 1 230 ? 17.312 3.045 1.941 1 94.75 230 MET B CA 1
ATOM 3694 C C . MET B 1 230 ? 17.109 4.551 1.785 1 94.75 230 MET B C 1
ATOM 3696 O O . MET B 1 230 ? 17.734 5.176 0.922 1 94.75 230 MET B O 1
ATOM 3700 N N . LEU B 1 231 ? 16.234 5.121 2.598 1 95.12 231 LEU B N 1
ATOM 3701 C CA . LEU B 1 231 ? 16.062 6.57 2.598 1 95.12 231 LEU B CA 1
ATOM 3702 C C . LEU B 1 231 ? 17.359 7.27 3.018 1 95.12 231 LEU B C 1
ATOM 3704 O O . LEU B 1 231 ? 17.766 8.25 2.393 1 95.12 231 LEU B O 1
ATOM 3708 N N . ALA B 1 232 ? 18 6.719 4.039 1 92.5 232 ALA B N 1
ATOM 3709 C CA . ALA B 1 232 ? 19.219 7.32 4.59 1 92.5 232 ALA B CA 1
ATOM 3710 C C . ALA B 1 232 ? 20.344 7.301 3.566 1 92.5 232 ALA B C 1
ATOM 3712 O O . ALA B 1 232 ? 21.234 8.156 3.594 1 92.5 232 ALA B O 1
ATOM 3713 N N . ASP B 1 233 ? 20.297 6.332 2.67 1 91.81 233 ASP B N 1
ATOM 3714 C CA . ASP B 1 233 ? 21.312 6.23 1.629 1 91.81 233 ASP B CA 1
ATOM 3715 C C . ASP B 1 233 ? 21.125 7.32 0.574 1 91.81 233 ASP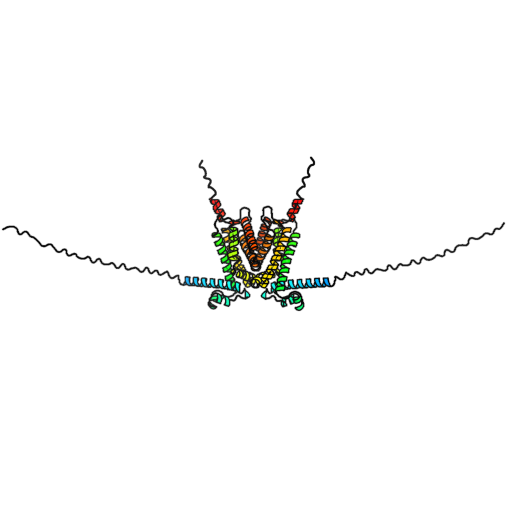 B C 1
ATOM 3717 O O . ASP B 1 233 ? 22.062 7.625 -0.175 1 91.81 233 ASP B O 1
ATOM 3721 N N . ARG B 1 234 ? 19.953 7.973 0.528 1 94.12 234 ARG B N 1
ATOM 3722 C CA . ARG B 1 234 ? 19.656 8.844 -0.608 1 94.12 234 ARG B CA 1
ATOM 3723 C C . ARG B 1 234 ? 19.391 10.273 -0.149 1 94.12 234 ARG B C 1
ATOM 3725 O O . ARG B 1 234 ? 19.5 11.211 -0.935 1 94.12 234 ARG B O 1
ATOM 3732 N N . LEU B 1 235 ? 19 10.336 1.122 1 93.88 235 LEU B N 1
ATOM 3733 C CA . LEU B 1 235 ? 18.594 11.648 1.625 1 93.88 235 LEU B CA 1
ATOM 3734 C C . LEU B 1 235 ? 19.359 12.008 2.887 1 93.88 235 LEU B C 1
ATOM 3736 O O . LEU B 1 235 ? 19.891 11.125 3.572 1 93.88 235 LEU B O 1
ATOM 3740 N N . ARG B 1 236 ? 19.469 13.227 3.127 1 91.5 236 ARG B N 1
ATOM 3741 C CA . ARG B 1 236 ? 19.906 13.797 4.402 1 91.5 236 ARG B CA 1
ATOM 3742 C C . ARG B 1 236 ? 18.938 14.883 4.867 1 91.5 236 ARG B C 1
ATOM 3744 O O . ARG B 1 236 ? 18.172 15.43 4.066 1 91.5 236 ARG B O 1
ATOM 3751 N N . PHE B 1 237 ? 18.922 15.023 6.125 1 91 237 PHE B N 1
ATOM 3752 C CA . PHE B 1 237 ? 18.109 16.109 6.66 1 91 237 PHE B CA 1
ATOM 3753 C C . PHE B 1 237 ? 18.734 17.469 6.332 1 91 237 PHE B C 1
ATOM 3755 O O . PHE B 1 237 ? 19.953 17.609 6.352 1 91 237 PHE B O 1
ATOM 3762 N N . ALA B 1 238 ? 17.953 18.453 6.016 1 88.44 238 ALA B N 1
ATOM 3763 C CA . ALA B 1 238 ? 18.438 19.766 5.598 1 88.44 238 ALA B CA 1
ATOM 3764 C C . ALA B 1 238 ? 19.25 20.422 6.703 1 88.44 238 ALA B C 1
ATOM 3766 O O . ALA B 1 238 ? 20.188 21.188 6.426 1 88.44 238 ALA B O 1
ATOM 3767 N N . ASP B 1 239 ? 18.953 20.188 7.938 1 82.62 239 ASP B N 1
ATOM 3768 C CA . ASP B 1 239 ? 19.641 20.812 9.055 1 82.62 239 ASP B CA 1
ATOM 3769 C C . ASP B 1 239 ? 21.047 20.25 9.234 1 82.62 239 ASP B C 1
ATOM 3771 O O . ASP B 1 239 ? 21.859 20.812 9.977 1 82.62 239 ASP B O 1
ATOM 3775 N N . GLU B 1 240 ? 21.328 19.078 8.641 1 78.38 240 GLU B N 1
ATOM 3776 C CA . GLU B 1 240 ? 22.672 18.516 8.672 1 78.38 240 GLU B CA 1
ATOM 3777 C C . GLU B 1 240 ? 23.609 19.281 7.75 1 78.38 240 GLU B C 1
ATOM 3779 O O . GLU B 1 240 ? 24.828 19.219 7.914 1 78.38 240 GLU B O 1
ATOM 3784 N N . VAL B 1 241 ? 23.078 19.859 6.777 1 66.56 241 VAL B N 1
ATOM 3785 C CA . VAL B 1 241 ? 23.875 20.609 5.82 1 66.56 241 VAL B CA 1
ATOM 3786 C C . VAL B 1 241 ? 24.25 21.984 6.41 1 66.56 241 VAL B C 1
ATOM 3788 O O . VAL B 1 241 ? 25.359 22.453 6.242 1 66.56 241 VAL B O 1
ATOM 3791 N N . GLU B 1 242 ? 23.266 22.578 7.023 1 63.06 242 GLU B N 1
ATOM 3792 C CA . GLU B 1 242 ? 23.5 23.906 7.582 1 63.06 242 GLU B CA 1
ATOM 3793 C C . GLU B 1 242 ? 24.484 23.859 8.734 1 63.06 242 GLU B C 1
ATOM 3795 O O . GLU B 1 242 ? 25.312 24.766 8.883 1 63.06 242 GLU B O 1
ATOM 3800 N N . GLY B 1 243 ? 24.547 22.859 9.484 1 56.66 243 GLY B N 1
ATOM 3801 C CA . GLY B 1 243 ? 25.516 22.766 10.562 1 56.66 243 GLY B CA 1
ATOM 3802 C C . GLY B 1 243 ? 26.922 22.484 10.078 1 56.66 243 GLY B C 1
ATOM 3803 O O . GLY B 1 243 ? 27.906 22.859 10.734 1 56.66 243 GLY B O 1
ATOM 3804 N N . ALA B 1 244 ? 27.062 21.734 8.992 1 55.09 244 ALA B N 1
ATOM 3805 C CA . ALA B 1 244 ? 28.406 21.484 8.461 1 55.09 244 ALA B CA 1
ATOM 3806 C C . ALA B 1 244 ? 29.016 22.75 7.887 1 55.09 244 ALA B C 1
ATOM 3808 O O . ALA B 1 244 ? 30.234 22.969 7.973 1 55.09 244 ALA B O 1
ATOM 3809 N N . ALA B 1 245 ? 28.172 23.609 7.371 1 52.78 245 ALA B N 1
ATOM 3810 C CA . ALA B 1 245 ? 28.656 24.859 6.797 1 52.78 245 ALA B CA 1
ATOM 3811 C C . ALA B 1 245 ? 29.172 25.797 7.883 1 52.78 245 ALA B C 1
ATOM 3813 O O . ALA B 1 245 ? 30.109 26.547 7.66 1 52.78 245 ALA B O 1
ATOM 3814 N N . GLU B 1 246 ? 28.562 25.609 8.953 1 52.31 246 GLU B N 1
ATOM 3815 C CA . GLU B 1 246 ? 28.984 26.5 10.023 1 52.31 246 GLU B CA 1
ATOM 3816 C C . GLU B 1 246 ? 30.312 26.047 10.633 1 52.31 246 GLU B C 1
ATOM 3818 O O . GLU B 1 246 ? 31.062 26.859 11.18 1 52.31 246 GLU B O 1
ATOM 3823 N N . THR B 1 247 ? 30.562 24.781 10.438 1 52.12 247 THR B N 1
ATOM 3824 C CA . THR B 1 247 ? 31.781 24.281 11.062 1 52.12 247 THR B CA 1
ATOM 3825 C C . THR B 1 247 ? 32.969 24.453 10.125 1 52.12 247 THR B C 1
ATOM 3827 O O . THR B 1 247 ? 34.094 24.047 10.461 1 52.12 247 THR B O 1
ATOM 3830 N N . LEU B 1 248 ? 32.719 24.719 8.914 1 50.66 248 LEU B N 1
ATOM 3831 C CA . LEU B 1 248 ? 33.906 25 8.102 1 50.66 248 LEU B CA 1
ATOM 3832 C C . LEU B 1 248 ? 34.656 26.203 8.641 1 50.66 248 LEU B C 1
ATOM 3834 O O . LEU B 1 248 ? 34.094 27.281 8.789 1 50.66 248 LEU B O 1
ATOM 3838 N N . PRO B 1 249 ? 35.781 25.984 9.164 1 48.28 249 PRO B N 1
ATOM 3839 C CA . PRO B 1 249 ? 36.594 27.078 9.688 1 48.28 249 PRO B CA 1
ATOM 3840 C C . PRO B 1 249 ? 36.812 28.188 8.656 1 48.28 249 PRO B C 1
ATOM 3842 O O . PRO B 1 249 ? 36.938 27.922 7.461 1 48.28 249 PRO B O 1
ATOM 3845 N N . LEU B 1 250 ? 36.281 29.297 8.82 1 42.81 250 LEU B N 1
ATOM 3846 C CA . LEU B 1 250 ? 36.75 30.484 8.086 1 42.81 250 LEU B CA 1
ATOM 3847 C C . LEU B 1 250 ? 38.281 30.562 8.086 1 42.81 250 LEU B C 1
ATOM 3849 O O . LEU B 1 250 ? 38.875 30.672 9.148 1 42.81 250 LEU B O 1
ATOM 3853 N N . ARG B 1 251 ? 38.875 29.953 7.211 1 45.5 251 ARG B N 1
ATOM 3854 C CA . ARG B 1 251 ? 40.281 30.266 7.051 1 45.5 251 ARG B CA 1
ATOM 3855 C C . ARG B 1 251 ? 40.531 31.766 7.133 1 45.5 251 ARG B C 1
ATOM 3857 O O . ARG B 1 251 ? 40.031 32.531 6.312 1 45.5 251 ARG B O 1
ATOM 3864 N N . ARG B 1 252 ? 40.875 32.344 8.219 1 46.03 252 ARG B N 1
ATOM 3865 C CA . ARG B 1 252 ? 41.438 33.688 8.406 1 46.03 252 ARG B CA 1
ATOM 3866 C C . ARG B 1 252 ? 42.438 34 7.32 1 46.03 252 ARG B C 1
ATOM 3868 O O . ARG B 1 252 ? 43.438 33.281 7.148 1 46.03 252 ARG B O 1
ATOM 3875 N N . ALA B 1 253 ? 42.094 34.719 6.281 1 47.53 253 ALA B N 1
ATOM 3876 C CA . ALA B 1 253 ? 43.031 35.438 5.438 1 47.53 253 ALA B CA 1
ATOM 3877 C C . ALA B 1 253 ? 44.156 36.031 6.273 1 47.53 253 ALA B C 1
ATOM 3879 O O . ALA B 1 253 ? 43.906 36.906 7.133 1 47.53 253 ALA B O 1
ATOM 3880 N N . GLY B 1 254 ? 45.156 35.281 6.492 1 38.22 254 GLY B N 1
ATOM 3881 C CA . GLY B 1 254 ? 46.375 35.875 7.008 1 38.22 254 GLY B CA 1
ATOM 3882 C C . GLY B 1 254 ? 46.781 37.125 6.254 1 38.22 254 GLY B C 1
ATOM 3883 O O . GLY B 1 254 ? 46.844 37.125 5.023 1 38.22 254 GLY B O 1
ATOM 3884 N N . ARG B 1 255 ? 46.438 38.281 6.707 1 41 255 ARG B N 1
ATOM 3885 C CA . ARG B 1 255 ? 47.094 39.562 6.355 1 41 255 ARG B CA 1
ATOM 3886 C C . ARG B 1 255 ? 48.625 39.375 6.309 1 41 255 ARG B C 1
ATOM 3888 O O . ARG B 1 255 ? 49.25 39.156 7.336 1 41 255 ARG B O 1
ATOM 3895 N N . GLY B 1 256 ? 49.188 38.594 5.355 1 29.2 256 GLY B N 1
ATOM 3896 C CA . GLY B 1 256 ? 50.5 39.062 4.934 1 29.2 256 GLY B CA 1
ATOM 3897 C C . GLY B 1 256 ? 50.438 40.312 4.055 1 29.2 256 GLY B C 1
ATOM 3898 O O . GLY B 1 256 ? 49.406 40.594 3.465 1 29.2 256 GLY B O 1
#

Foldseek 3Di:
DCPPPPDDPDPPPPPPPPPPPPPPPPPPPPPPPPPPPPPVVVVVVVLVLLLVLLLVLQLVQCLPPFLVRDFLVSSCVSSVHDSVSSCVNPVGSLRSLLSSLLVLLVVLLVVLLVLLVPQDPPDDQSLLVSLVCSLVPRCLDSSVSSVVSLVVVCVPPVSSVVSVVVSVVVSLVVLQVSQVQFKDWDVPAPDRRSVLVVVSVVVSNVVSVCCVPDVPVVVVSVVSSVSSVVCVNTMDTPVVVVVVVVPPDPPPPPPD/DDDPPDDDDDPPPPPPPPPPPPPPPPPPPPPPPPPDPPPVVVVVVVLVLLLVLLLVLQLVQCLVPFLVRDFLVSSCVSSVHDSVSSCVNPVGSLRSLLSSLLVLLVVLLVVLLVLLVPQDPPDDQSLLVSLVCSLVPRCLDSSVSSVVSLVVVCVPPVSSVVSVVVSVVVSLVVLQVSQVQFKDWDVPAPDRRSVLVVVSVVVSNVVSVCCVPDVPVVVVSVVSSVSSVVCVNTMDTPVVVVVVVVPPDPPPPPPD

Nearest PDB structures (foldseek):
  3e7q-assembly1_A  TM=7.001E-01  e=6.409E-07  Pseudomonas aeruginosa
  4kwa-assembly1_B  TM=6.656E-01  e=6.097E-06  Saccharomonospora viridis DSM 43017
  3hta-assembly1_B  TM=6.555E-01  e=2.557E-05  Streptomyces lividans
  7acl-assembly1_B  TM=6.931E-01  e=1.072E-04  Escherichia coli
  6mj1-assembly1_A-2  TM=5.276E-01  e=7.129E-04  Bacillus subtilis subsp. subtilis str. 168

Solvent-accessible surface area (backbone atoms only — not comparable to full-atom values): 28681 Å² total; per-residue (Å²): 135,87,78,78,76,77,78,79,81,80,80,79,81,78,79,78,79,79,80,75,76,80,76,78,78,75,77,76,74,75,78,78,68,69,75,75,72,52,68,65,57,51,50,50,50,51,49,50,50,51,51,49,37,41,27,53,22,37,33,50,34,23,45,74,48,30,59,89,58,44,44,62,66,59,26,20,58,67,42,72,44,50,68,67,61,42,44,74,76,37,80,42,57,66,49,42,51,50,50,21,50,48,52,53,53,53,48,51,51,51,49,50,55,51,51,58,70,66,50,66,86,86,55,90,53,57,46,39,53,50,48,50,48,48,38,62,71,49,49,68,29,70,67,36,44,20,54,54,36,49,43,57,48,21,65,80,30,66,69,54,15,56,53,49,32,53,48,50,53,53,47,49,53,51,44,36,57,54,28,59,66,50,33,36,51,28,92,91,40,93,49,54,52,37,55,55,52,52,47,48,53,28,31,46,50,20,44,40,46,45,44,52,43,47,70,47,64,66,58,52,49,51,51,44,48,51,50,18,52,55,45,54,69,28,37,38,53,36,71,62,55,57,54,52,60,66,63,51,75,76,76,72,79,72,86,120,137,83,85,79,76,80,74,75,86,79,80,80,78,77,77,76,77,77,77,75,78,80,74,76,76,72,74,75,74,74,75,77,68,69,76,74,72,54,66,65,56,52,51,50,50,52,49,50,50,50,51,50,37,43,26,52,23,38,32,51,34,23,45,74,49,30,59,89,59,44,43,61,66,58,26,21,58,67,42,72,42,51,68,67,61,42,43,73,77,36,80,42,58,66,49,41,52,50,50,20,50,47,51,55,54,52,48,50,53,51,50,51,55,51,51,59,70,67,51,66,86,86,53,89,53,56,47,39,53,50,48,50,46,47,38,61,68,48,48,69,30,72,67,36,43,20,54,53,37,50,43,55,48,20,66,81,29,69,69,53,15,56,52,48,31,53,47,49,52,53,47,51,54,51,44,36,57,54,27,58,66,50,32,37,50,29,91,91,40,93,48,55,52,35,58,54,52,51,48,47,52,28,30,47,49,20,45,40,44,44,44,54,44,47,71,46,64,66,58,52,50,49,51,44,48,52,50,19,52,57,47,54,70,27,37,38,53,37,68,62,53,57,52,54,61,68,61,52,72,75,75,73,78,72,85,121

InterPro domains:
  IPR001647 DNA-binding HTH domain, TetR-type [PF00440] (56-99)
  IPR001647 DNA-binding HTH domain, TetR-type [PR00455] (54-67)
  IPR001647 DNA-binding HTH domain, TetR-type [PR00455] (75-98)
  IPR001647 DNA-binding HTH domain, TetR-type [PS50977] (48-108)
  IPR009057 Homedomain-like superfamily [SSF46689] (39-119)
  IPR050109 HTH-type, TetR-like transcriptional regulator [PTHR30055] (39-236)

Radius of gyration: 43.26 Å; Cα contacts (8 Å, |Δi|>4): 434; chains: 2; bounding box: 88×203×185 Å

pLDDT: mean 78.57, std 21.93, range [23.81, 97.62]

Organism: Rhodospirillum centenum (strain ATCC 51521 / SW) (NCBI:txid414684)

Secondary structure (DSSP, 8-state):
--------------------------------------HHHHHHHHHHHHHHHHHHHHHHHHHHHHHHH--HHHHHHHHT--HHHHHHH--SHHHHHHHHHHHHHHHHHHHHHHHHHHSPTT-TTHHHHHHHHHIIIIITSGGGHHHHHHHHHTTT-HHHHHHHHHHHHHHHHHHHHHHHHHEEEPTT----HHHHHHHHHHHHHHHHHHHTT---HHHHHHHHHHHHHHHHHHEEEHHHHHHHHHHS--------/--------------------------------------HHHHHHHHHHHHHHHHHHHHHHHHHHHHHHH--HHHHHHHHT--HHHHHHH--SHHHHHHHHHHHHHHHHHHHHHHHHHHSPTT-TTHHHHHHHHHIIIIITSGGGHHHHHHHHHTTT-HHHHHHHHHHHHHHHHHHHHHHHHHEEEPTT----HHHHHHHHHHHHHHHHHHHTT---HHHHHHHHHHHHHHHHTTEEEHHHHHHHHHHS--------